Protein 6NPZ (pdb70)

Foldseek 3Di:
DDDDDPVQKWFFFFLAADPFFTWTWIAGNVPRDIWIKTKGWPVRCVVVVLVLLLLQQLVVLQPDDAPQEKHFFDWDADQTITMTTIHDALQAFLVLVCVVVLAAALVLLLLQLLLLLLVLCCCCPVFVKQQQAQDRNQWGHHQQGHTYGDRRSPIDGDAHQPRWDFEDYDLLLFALVNLVRDTDHSLSVLSSSLQRSLCRHQSDGQADDPDSVVSNVCLNDPDGDGDPPDDPLSVVSSNQSSDRPLCSHQLSHSVRSVSSCPRCSNPPPDSVCSRVVVDRNPDRDPAPDSLRNVSRDDVTRVDDDTGHDDDDPPSDGDD/DPVADDPVQWWFFFWLAADPFFTWTFIAGNPPRDTWIKTKGFLLSCLVVVLPLLLLQQLVVLVVDDFPQAWHFFDWHADLTITMTTIHDAQQAFVVLVCVVPLAAALVQLLLQLLLLLLRLCCCCVPFVKQQQAQDRNQWGAHQQGHTYGDRRSPMDGDHHQFRWDAADYDLLLAALVNLVRPIGHSLSVLSSSLQRSLCRHVSDGQFDDPDSVRSNCCLNPPDGDDDPVDDPQSVVSSNQSSDNPLCSHQLSHRCRSVSVCPRPSNPPPDSVCSRVVVDRNPDRRPADDSLRSPSGDPVRRVDDDIPVSRDDPPPSDGD/DDDDDDDDD/DDDDDDDDD

Secondary structure (DSSP, 8-state):
-----GGGEEEEEEEEE-SSEEEEEEEETTT--EEEEEEEEHHHHHHTT-HHHHHHHHHHHHT---TTBPPEEEEEE-SSEEEEEE---TTEEHHHHHHHHS---HHHHHHHHHHHHHHHHHHHHHH--B----SGGGEEE-TTS-EEE---TT-B-S--SS--B--BS-GGG--HHHHHTS-B-TTHHHHHHHHHHHHHHHSS-SS--SSHHHHHHHHHHPPP---TTS-HHHHHHHHHHT-SSGGGSTT-STTTHHHHHTSGGGTT--HHHHHTT-S--S-----SSTT--TTS-HHHHT----------TT--B--/------GGGEEEEEEEEE-SSEEEEEEEETTT--EEEEEEEEHHHHHHTT-HHHHHHHHHHHHT---TTBPPEEEEEE-SSEEEEEE---TT-BHHHHHHHHS---HHHHHHHHHHHHHHHHHHHHHH--B-----GGGEEE-TTS-EEE---TT-B-S--TT--B--BS-GGG--HHHHHTS-B-TTHHHHHHHHHHHHHHHSS-SS--SSHHHHHHHHHHSPP---TTS-HHHHHHHHHHT-SSGGGSTT-STTTHHHHHTSGGGTT--HHHHHTT-SPPS-----SSSS--TTS-HHHHTS------S---TT--B-/-PPP---B-/-------B-

Organism: Homo sapiens (NCBI:txid9606)

Sequence (657 aa):
KHRVTMNEFEYLKLLGKGTFGKVILVKEKATGRYYAMKILKKEVIVAKDEVAHTLTENRVLQNSRHPFLTALKYSFQTHDRLCFVMEYANGGELFFHLSRERVFSEDRARRFYGAEIVSALDYLHSEKNVVYRDLKLENLMLDKDGHIKITDFGLCKEGIKDGATMKFCGTPEYLAPEVLEDNNDYGRAVDWWGLGVVMYEMMCGRLPFYNQDHEKLFELILMEEIRFPRTLGPEAKSLLSGLLKKDPKQRLGGGSEDAKEIMQHRFFAGIVWQHVYEKKLSPPFKPQVTSETDTRYFDEEFTAQMITIRRPHFPQFYSAGPKHRVTMNEFEYLKLLGKGTFGKVILVKEKATGRYYAMKILKKEVIVAKDEVAHTLTENRVLQNSRHPFLTALKYSFQTHDRLCFVMEYANGGELFFHLSRERVFSEDRARFYGAEIVSALDYLHSEKNVVYRDLKLENLMLDKDGHIKITDFGLCKEGIKDGATMKKFCGTPEYLAPEVLEDNDYGRAVDWWGLGVVMYEMMCGRLPFYNQDHEKLFELILMMEEIRFPRTLGPEAKSLLSGLLKKDPKQRLGGGSEDAKEIMQHRRFFAGIVWQHVYEKKLSPPFKPQVTSETDTRYFDEEFTAQMITIERRPHFPQFYSAGRPRTTFAEGRPRTTFAE

Radius of gyration: 29.58 Å; Cα contacts (8 Å, |Δi|>4): 1269; chains: 4; bounding box: 84×43×55 Å

InterPro domains:
  IPR000719 Protein kinase domain [PF00069] (150-408)
  IPR000719 Protein kinase domain [PS50011] (150-408)
  IPR000719 Protein kinase domain [SM00220] (150-408)
  IPR000961 AGC-kinase, C-terminal [PS51285] (409-480)
  IPR000961 AGC-kinase, C-terminal [SM00133] (409-476)
  IPR001849 Pleckstrin homology domain [PF00169] (7-106)
  IPR001849 Pleckstrin homology domain [PS50003] (5-108)
  IPR001849 Pleckstrin homology domain [SM00233] (6-110)
  IPR008271 Serine/threonine-protein kinase, active site [PS00108] (270-282)
  IPR011009 Protein kinase-like domain superfamily [SSF56112] (145-459)
  IPR011993 PH-like domain superfamily [G3DSA:2.30.29.30] (1-123)
  IPR017441 Protein kinase, ATP binding site [PS00107] (156-189)
  IPR017892 Protein kinase, C-terminal [PF00433] (429-474)
  IPR034676 Protein kinase B alpha, catalytic domain [cd05594] (124-479)
  IPR039026 Protein Kinase B, pleckstrin homology domain [cd01241] (4-111)

B-factor: mean 42.44, std 20.73, range [16.2, 168.16]

CATH classification: 3.30.200.20 (+1 more: 1.10.510.10)

Nearest PDB structures (foldseek):
  3e87-assembly2_B  TM=9.771E-01  e=6.151E-51  Homo sapiens
  3e88-assembly2_B  TM=9.747E-01  e=4.925E-51  Homo sapiens
  3d0e-assembly1_A  TM=9.733E-01  e=9.077E-51  Homo sapiens
  2x39-assembly1_A  TM=9.840E-01  e=2.280E-49  Homo sapiens
  3e8d-assembly1_A  TM=9.821E-01  e=3.759E-49  Homo sapiens

Structure (mmCIF, N/CA/C/O backbone):
data_6NPZ
#
_entry.id   6NPZ
#
_cell.length_a   86.321
_cell.length_b   56.088
_cell.length_c   92.019
_cell.angle_alpha   90.000
_cell.angle_beta   104.560
_cell.angle_gamma   90.000
#
_symmetry.space_group_name_H-M   'P 1 21 1'
#
loop_
_entity.id
_entity.type
_entity.pdbx_description
1 polymer 'RAC-alpha serine/threonine-protein kinase'
2 polymer bisubstrate
3 non-polymer 'MANGANESE (II) ION'
4 non-polymer 'TRIETHYLENE GLYCOL'
5 non-polymer GLYCEROL
6 non-polymer 'VANADATE ION'
7 water water
#
loop_
_atom_site.group_PDB
_atom_site.id
_atom_site.type_symbol
_atom_site.label_atom_id
_atom_site.label_alt_id
_atom_site.label_comp_id
_atom_site.label_asym_id
_atom_site.label_entity_id
_atom_site.label_seq_id
_atom_site.pdbx_PDB_ins_code
_atom_site.Cartn_x
_atom_site.Cartn_y
_atom_site.Cartn_z
_atom_site.occupancy
_atom_site.B_iso_or_equiv
_atom_site.auth_seq_id
_atom_site.auth_comp_id
_atom_site.auth_asym_id
_atom_site.auth_atom_id
_atom_site.pdbx_PDB_model_num
ATOM 1 N N . LYS A 1 20 ? -13.783 10.355 0.424 1.00 103.68 142 LYS A N 1
ATOM 2 C CA . LYS A 1 20 ? -15.016 10.735 -0.284 1.00 117.51 142 LYS A CA 1
ATOM 3 C C . LYS A 1 20 ? -15.610 9.500 -0.984 1.00 128.87 142 LYS A C 1
ATOM 4 O O . LYS A 1 20 ? -15.250 9.256 -2.161 1.00 141.17 142 LYS A O 1
ATOM 10 N N . HIS A 1 21 ? -16.475 8.745 -0.292 1.00 122.27 143 HIS A N 1
ATOM 11 C CA . HIS A 1 21 ? -17.331 7.684 -0.899 1.00 117.33 143 HIS A CA 1
ATOM 12 C C . HIS A 1 21 ? -18.799 7.945 -0.563 1.00 97.42 143 HIS A C 1
ATOM 13 O O . HIS A 1 21 ? -19.261 7.492 0.500 1.00 89.95 143 HIS A O 1
ATOM 20 N N . ARG A 1 22 ? -19.480 8.648 -1.465 1.00 93.28 144 ARG A N 1
ATOM 21 C CA . ARG A 1 22 ? -20.945 8.853 -1.446 1.00 90.37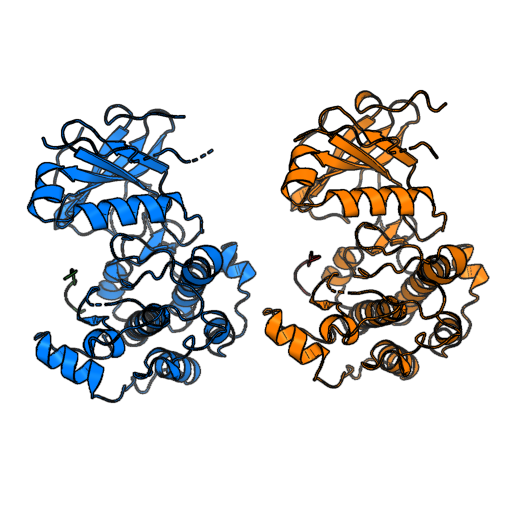 144 ARG A CA 1
ATOM 22 C C . ARG A 1 22 ? -21.638 7.515 -1.731 1.00 88.59 144 ARG A C 1
ATOM 23 O O . ARG A 1 22 ? -21.185 6.796 -2.664 1.00 93.03 144 ARG A O 1
ATOM 31 N N . VAL A 1 23 ? -22.679 7.196 -0.947 1.00 81.04 145 VAL A N 1
ATOM 32 C CA . VAL A 1 23 ? -23.473 5.934 -1.072 1.00 65.78 145 VAL A CA 1
ATOM 33 C C . VAL A 1 23 ? -24.973 6.238 -1.099 1.00 54.77 145 VAL A C 1
ATOM 34 O O . VAL A 1 23 ? -25.401 7.302 -0.684 1.00 54.96 145 VAL A O 1
ATOM 38 N N . THR A 1 24 ? -25.731 5.266 -1.580 1.00 48.46 146 THR A N 1
ATOM 39 C CA . THR A 1 24 ? -27.170 5.363 -1.852 1.00 54.72 146 THR A CA 1
ATOM 40 C C . THR A 1 24 ? -27.823 4.101 -1.314 1.00 47.56 146 THR A C 1
ATOM 41 O O . THR A 1 24 ? -27.095 3.183 -1.009 1.00 51.52 146 THR A O 1
ATOM 45 N N . MET A 1 25 ? -29.147 4.059 -1.300 1.00 48.97 147 MET A N 1
ATOM 46 C CA . MET A 1 25 ? -29.912 2.850 -0.917 1.00 57.55 147 MET A CA 1
ATOM 47 C C . MET A 1 25 ? -29.719 1.709 -1.927 1.00 58.84 147 MET A C 1
ATOM 48 O O . MET A 1 25 ? -29.707 0.541 -1.501 1.00 52.76 147 MET A O 1
ATOM 53 N N . ASN A 1 26 ? -29.399 2.049 -3.176 1.00 63.71 148 ASN A N 1
ATOM 54 C CA . ASN A 1 26 ? -29.131 1.094 -4.281 1.00 69.82 148 ASN A CA 1
ATOM 55 C C . ASN A 1 26 ? -27.880 0.256 -4.019 1.00 62.61 148 ASN A C 1
ATOM 56 O O . ASN A 1 26 ? -27.820 -0.822 -4.589 1.00 53.36 148 ASN A O 1
ATOM 61 N N . GLU A 1 27 ? -26.914 0.731 -3.236 1.00 49.92 149 GLU A N 1
ATOM 62 C CA . GLU A 1 27 ? -25.651 -0.034 -2.997 1.00 47.72 149 GLU A CA 1
ATOM 63 C C . GLU A 1 27 ? -25.847 -1.162 -1.972 1.00 48.71 149 GLU A C 1
ATOM 64 O O . GLU A 1 27 ? -24.826 -1.804 -1.602 1.00 50.08 149 GLU A O 1
ATOM 70 N N . PHE A 1 28 ? -27.090 -1.457 -1.567 1.00 40.38 150 PHE A N 1
ATOM 71 C CA . PHE A 1 28 ? -27.372 -2.481 -0.516 1.00 46.66 150 PHE A CA 1
ATOM 72 C C . PHE A 1 28 ? -28.525 -3.380 -0.968 1.00 40.90 150 PHE A C 1
ATOM 73 O O . PHE A 1 28 ? -29.487 -2.829 -1.597 1.00 44.72 150 PHE A O 1
ATOM 81 N N . GLU A 1 29 ? -28.446 -4.680 -0.635 1.00 37.73 151 GLU A N 1
ATOM 82 C CA . GLU A 1 29 ? -29.642 -5.552 -0.609 1.00 43.73 151 GLU A CA 1
ATOM 83 C C . GLU A 1 29 ? -30.218 -5.522 0.809 1.00 41.26 151 GLU A C 1
ATOM 84 O O . GLU A 1 29 ? -29.432 -5.514 1.754 1.00 44.83 151 GLU A O 1
ATOM 90 N N . TYR A 1 30 ? -31.528 -5.642 0.943 1.00 45.16 152 TYR A N 1
ATOM 91 C CA . TYR A 1 30 ? -32.278 -5.539 2.221 1.00 50.63 152 TYR A CA 1
ATOM 92 C C . TYR A 1 30 ? -32.818 -6.908 2.598 1.00 51.83 152 TYR A C 1
ATOM 93 O O . TYR A 1 30 ? -33.800 -7.298 1.972 1.00 56.98 152 TYR A O 1
ATOM 102 N N . LEU A 1 31 ? -32.162 -7.592 3.546 1.00 45.86 153 LEU A N 1
ATOM 103 C CA . LEU A 1 31 ? -32.343 -9.045 3.798 1.00 48.20 153 LEU A CA 1
ATOM 104 C C . LEU A 1 31 ? -33.376 -9.321 4.890 1.00 48.60 153 LEU A C 1
ATOM 105 O O . LEU A 1 31 ? -34.171 -10.223 4.687 1.00 52.67 153 LEU A O 1
ATOM 110 N N . LYS A 1 32 ? -33.386 -8.604 6.008 1.00 48.29 154 LYS A N 1
ATOM 111 C CA . LYS A 1 32 ? -34.256 -9.004 7.150 1.00 47.97 154 LYS A CA 1
ATOM 112 C C . LYS A 1 32 ? -34.442 -7.859 8.124 1.00 45.42 154 LYS A C 1
ATOM 113 O O . LYS A 1 32 ? -33.447 -7.160 8.422 1.00 45.60 154 LYS A O 1
ATOM 119 N N . LEU A 1 33 ? -35.652 -7.723 8.640 1.00 40.11 155 LEU A N 1
ATOM 120 C CA . LEU A 1 33 ? -35.950 -6.746 9.704 1.00 50.21 155 LEU A CA 1
ATOM 121 C C . LEU A 1 33 ? -35.358 -7.301 11.005 1.00 48.00 155 LEU A C 1
ATOM 122 O O . LEU A 1 33 ? -35.802 -8.379 11.405 1.00 42.88 155 LEU A O 1
ATOM 127 N N . LEU A 1 34 ? -34.374 -6.612 11.597 1.00 37.81 156 LEU A N 1
ATOM 128 C CA . LEU A 1 34 ? -33.748 -6.988 12.896 1.00 36.75 156 LEU A CA 1
ATOM 129 C C . LEU A 1 34 ? -34.601 -6.440 14.038 1.00 37.44 156 LEU A C 1
ATOM 130 O O . LEU A 1 34 ? -34.718 -7.106 15.075 1.00 41.64 156 LEU A O 1
ATOM 135 N N . GLY A 1 35 ? -35.237 -5.294 13.844 1.00 36.48 157 GLY A N 1
ATOM 136 C CA . GLY A 1 35 ? -36.030 -4.695 14.920 1.00 39.07 157 GLY A CA 1
ATOM 137 C C . GLY A 1 35 ? -36.658 -3.384 14.510 1.00 46.79 157 GLY A C 1
ATOM 138 O O . GLY A 1 35 ? -36.040 -2.626 13.726 1.00 44.65 157 GLY A O 1
ATOM 139 N N . LYS A 1 36 ? -37.865 -3.136 15.009 1.00 47.51 158 LYS A N 1
ATOM 140 C CA . LYS A 1 36 ? -38.622 -1.878 14.810 1.00 61.00 158 LYS A CA 1
ATOM 141 C C . LYS A 1 36 ? -38.312 -0.972 16.001 1.00 52.49 158 LYS A C 1
ATOM 142 O O . LYS A 1 36 ? -38.575 -1.385 17.172 1.00 49.80 158 LYS A O 1
ATOM 148 N N . GLY A 1 37 ? -37.654 0.150 15.721 1.00 46.98 159 GLY A N 1
ATOM 149 C CA . GLY A 1 37 ? -37.338 1.150 16.752 1.00 51.08 159 GLY A CA 1
ATOM 150 C C . GLY A 1 37 ? -38.520 2.071 16.989 1.00 49.37 159 GLY A C 1
ATOM 151 O O . GLY A 1 37 ? -39.609 1.832 16.400 1.00 51.75 159 GLY A O 1
ATOM 152 N N . THR A 1 38 ? -38.352 3.102 17.803 1.00 47.70 160 THR A N 1
ATOM 153 C CA . THR A 1 38 ? -39.468 4.042 18.081 1.00 53.10 160 THR A CA 1
ATOM 154 C C . THR A 1 38 ? -39.683 4.930 16.852 1.00 51.39 160 THR A C 1
ATOM 155 O O . THR A 1 38 ? -40.828 5.131 16.521 1.00 47.32 160 THR A O 1
ATOM 159 N N . PHE A 1 39 ? -38.619 5.337 16.153 1.00 51.40 161 PHE A N 1
ATOM 160 C CA . PHE A 1 39 ? -38.646 6.419 15.130 1.00 49.88 161 PHE A CA 1
ATOM 161 C C . PHE A 1 39 ? -38.198 5.915 13.759 1.00 53.37 161 PHE A C 1
ATOM 162 O O . PHE A 1 39 ? -38.033 6.717 12.800 1.00 55.16 161 PHE A O 1
ATOM 170 N N . GLY A 1 40 ? -38.078 4.602 13.643 1.00 50.82 162 GLY A N 1
ATOM 171 C CA . GLY A 1 40 ? -37.620 3.952 12.417 1.00 42.89 162 GLY A CA 1
ATOM 172 C C . GLY A 1 40 ? -37.391 2.490 12.689 1.00 43.78 162 GLY A C 1
ATOM 173 O O . GLY A 1 40 ? -37.883 1.994 13.710 1.00 46.18 162 GLY A O 1
ATOM 174 N N . LYS A 1 41 ? -36.618 1.857 11.836 1.00 38.27 163 LYS A N 1
ATOM 175 C CA . LYS A 1 41 ? -36.391 0.399 11.856 1.00 45.41 163 LYS A CA 1
ATOM 176 C C . LYS A 1 41 ? -34.922 0.092 11.552 1.00 43.54 163 LYS A C 1
ATOM 177 O O . LYS A 1 41 ? -34.140 1.002 11.134 1.00 41.91 163 LYS A O 1
ATOM 183 N N . VAL A 1 42 ? -34.538 -1.128 11.868 1.00 38.31 164 VAL A N 1
ATOM 184 C CA . VAL A 1 42 ? -33.147 -1.622 11.702 1.00 35.06 164 VAL A CA 1
ATOM 185 C C . VAL A 1 42 ? -33.221 -2.878 10.857 1.00 37.43 164 VAL A C 1
ATOM 186 O O . VAL A 1 42 ? -33.973 -3.762 11.182 1.00 39.68 164 VAL A O 1
ATOM 190 N N . ILE A 1 43 ? -32.466 -2.887 9.778 1.00 37.67 165 ILE A N 1
ATOM 191 C CA . ILE A 1 43 ? -32.568 -3.932 8.736 1.00 41.73 165 ILE A CA 1
ATOM 192 C C . ILE A 1 43 ? -31.194 -4.545 8.504 1.00 38.60 165 ILE A C 1
ATOM 193 O O . ILE A 1 43 ? -30.208 -3.805 8.389 1.00 43.59 165 ILE A O 1
ATOM 198 N N . LEU A 1 44 ? -31.156 -5.874 8.477 1.00 37.57 166 LEU A N 1
ATOM 199 C CA . LEU A 1 44 ? -29.934 -6.581 8.105 1.00 37.29 166 LEU A CA 1
ATOM 200 C C . LEU A 1 44 ? -29.782 -6.337 6.604 1.00 44.48 166 LEU A C 1
ATOM 201 O O . LEU A 1 44 ? -30.743 -6.639 5.853 1.00 47.84 166 LEU A O 1
ATOM 206 N N . VAL A 1 45 ? -28.676 -5.711 6.208 1.00 40.47 167 VAL A N 1
ATOM 207 C CA . VAL A 1 45 ? -28.394 -5.414 4.776 1.00 38.37 167 VAL A CA 1
ATOM 208 C C . VAL A 1 45 ? -27.053 -6.011 4.359 1.00 42.23 167 VAL A C 1
ATOM 209 O O . VAL A 1 45 ? -26.208 -6.331 5.239 1.00 37.54 167 VAL A O 1
ATOM 213 N N . LYS A 1 46 ? -26.883 -6.172 3.042 1.00 46.18 168 LYS A N 1
ATOM 214 C CA . LYS A 1 46 ? -25.626 -6.653 2.439 1.00 41.60 168 LYS A CA 1
ATOM 215 C C . LYS A 1 46 ? -25.155 -5.579 1.474 1.00 39.12 168 LYS A C 1
ATOM 216 O O . LYS A 1 46 ? -25.995 -5.137 0.677 1.00 46.84 168 LYS A O 1
ATOM 222 N N . GLU A 1 47 ? -23.916 -5.107 1.616 1.00 36.57 169 GLU A N 1
ATOM 223 C CA . GLU A 1 47 ? -23.306 -4.139 0.670 1.00 42.29 169 GLU A CA 1
ATOM 224 C C . GLU A 1 47 ? -22.918 -4.914 -0.608 1.00 40.77 169 GLU A C 1
ATOM 225 O O . GLU A 1 47 ? -22.026 -5.771 -0.514 1.00 43.49 169 GLU A O 1
ATOM 231 N N . LYS A 1 48 ? -23.578 -4.618 -1.724 1.00 47.30 170 LYS A N 1
ATOM 232 C CA . LYS A 1 48 ? -23.368 -5.257 -3.071 1.00 46.90 170 LYS A CA 1
ATOM 233 C C . LYS A 1 48 ? -21.903 -5.234 -3.472 1.00 42.35 170 LYS A C 1
ATOM 234 O O . LYS A 1 48 ? -21.345 -6.289 -3.818 1.00 49.94 170 LYS A O 1
ATOM 240 N N . ALA A 1 49 ? -21.247 -4.098 -3.314 1.00 42.64 171 ALA A N 1
ATOM 241 C CA . ALA A 1 49 ? -19.886 -3.950 -3.835 1.00 42.64 171 ALA A CA 1
ATOM 242 C C . ALA A 1 49 ? -18.935 -4.866 -3.068 1.00 45.70 171 ALA A C 1
ATOM 243 O O . ALA A 1 49 ? -17.957 -5.256 -3.692 1.00 38.83 171 ALA A O 1
ATOM 245 N N . THR A 1 50 ? -19.182 -5.205 -1.789 1.00 41.10 172 THR A N 1
ATOM 246 C CA . THR A 1 50 ? -18.134 -5.830 -0.926 1.00 40.92 172 THR A CA 1
ATOM 247 C C . THR A 1 50 ? -18.554 -7.184 -0.362 1.00 39.72 172 THR A C 1
ATOM 248 O O . THR A 1 50 ? -17.663 -7.905 0.149 1.00 42.59 172 THR A O 1
ATOM 252 N N . GLY A 1 51 ? -19.828 -7.526 -0.450 1.00 36.46 173 GLY A N 1
ATOM 253 C CA . GLY A 1 51 ? -20.360 -8.744 0.182 1.00 44.32 173 GLY A CA 1
ATOM 254 C C . GLY A 1 51 ? -20.603 -8.598 1.690 1.00 41.61 173 GLY A C 1
ATOM 255 O O . GLY A 1 51 ? -21.080 -9.574 2.280 1.00 51.91 173 GLY A O 1
ATOM 256 N N . ARG A 1 52 ? -20.183 -7.495 2.315 1.00 40.98 174 ARG A N 1
ATOM 257 C CA . ARG A 1 52 ? -20.183 -7.359 3.801 1.00 47.58 174 ARG A CA 1
ATOM 258 C C . ARG A 1 52 ? -21.598 -7.032 4.310 1.00 40.41 174 ARG A C 1
ATOM 259 O O . ARG A 1 52 ? -22.374 -6.307 3.635 1.00 35.11 174 ARG A O 1
ATOM 267 N N . TYR A 1 53 ? -21.936 -7.550 5.489 1.00 38.10 175 TYR A N 1
ATOM 268 C CA . TYR A 1 53 ? -23.263 -7.307 6.084 1.00 36.22 175 TYR A CA 1
ATOM 269 C C . TYR A 1 53 ? -23.167 -6.195 7.093 1.00 35.56 175 TYR A C 1
ATOM 270 O O . TYR A 1 53 ? -22.133 -6.016 7.720 1.00 37.08 175 TYR A O 1
ATOM 279 N N . TYR A 1 54 ? -24.266 -5.512 7.245 1.00 34.08 176 TYR A N 1
ATOM 280 C CA . TYR A 1 54 ? -24.381 -4.421 8.194 1.00 32.68 176 TYR A CA 1
ATOM 281 C C . TYR A 1 54 ? -25.782 -4.421 8.739 1.00 36.31 176 TYR A C 1
ATOM 282 O O . TYR A 1 54 ? -26.640 -5.030 8.164 1.00 40.61 176 TYR A O 1
ATOM 291 N N . ALA A 1 55 ? -25.977 -3.643 9.793 1.00 35.24 177 ALA A N 1
ATOM 292 C CA . ALA A 1 55 ? -27.313 -3.277 10.289 1.00 33.49 177 ALA A CA 1
ATOM 293 C C . ALA A 1 55 ? -27.560 -1.848 9.831 1.00 30.86 177 ALA A C 1
ATOM 294 O O . ALA A 1 55 ? -26.774 -0.957 10.214 1.00 32.83 177 ALA A O 1
ATOM 296 N N . MET A 1 56 ? -28.597 -1.618 9.044 1.00 36.52 178 MET A N 1
ATOM 297 C CA . MET A 1 56 ? -28.921 -0.252 8.602 1.00 35.21 178 MET A CA 1
ATOM 298 C C . MET A 1 56 ? -30.087 0.252 9.427 1.00 33.02 178 MET A C 1
ATOM 299 O O . MET A 1 56 ? -31.198 -0.331 9.376 1.00 32.19 178 MET A O 1
ATOM 304 N N . LYS A 1 57 ? -29.874 1.394 10.060 1.00 32.29 179 LYS A N 1
ATOM 305 C CA . LYS A 1 57 ? -30.956 2.095 10.790 1.00 36.02 179 LYS A CA 1
ATOM 306 C C . LYS A 1 57 ? -31.482 3.147 9.827 1.00 38.80 179 LYS A C 1
ATOM 307 O O . LYS A 1 57 ? -30.686 3.984 9.381 1.00 41.18 179 LYS A O 1
ATOM 313 N N . ILE A 1 58 ? -32.778 3.062 9.530 1.00 35.81 180 ILE A N 1
ATOM 314 C CA . ILE A 1 58 ? -33.506 3.933 8.575 1.00 41.70 180 ILE A CA 1
ATOM 315 C C . ILE A 1 58 ? -34.600 4.722 9.304 1.00 38.04 180 ILE A C 1
ATOM 316 O O . ILE A 1 58 ? -35.563 4.104 9.865 1.00 42.46 180 ILE A O 1
ATOM 321 N N . LEU A 1 59 ? -34.477 6.039 9.299 1.00 35.02 181 LEU A N 1
ATOM 322 C CA . LEU A 1 59 ? -35.456 6.945 9.941 1.00 36.10 181 LEU A CA 1
ATOM 323 C C . LEU A 1 59 ? -36.085 7.807 8.869 1.00 43.72 181 LEU A C 1
ATOM 324 O O . LEU A 1 59 ? -35.315 8.319 8.036 1.00 42.60 181 LEU A O 1
ATOM 329 N N . LYS A 1 60 ? -37.402 7.979 8.933 1.00 45.32 182 LYS A N 1
ATOM 330 C CA . LYS A 1 60 ? -38.137 8.941 8.091 1.00 43.76 182 LYS A CA 1
ATOM 331 C C . LYS A 1 60 ? -37.907 10.342 8.657 1.00 42.60 182 LYS A C 1
ATOM 332 O O . LYS A 1 60 ? -38.163 10.570 9.818 1.00 38.67 182 LYS A O 1
ATOM 338 N N . LYS A 1 61 ? -37.399 11.257 7.844 1.00 43.81 183 LYS A N 1
ATOM 339 C CA . LYS A 1 61 ? -37.198 12.664 8.251 1.00 46.23 183 LYS A CA 1
ATOM 340 C C . LYS A 1 61 ? -38.474 13.279 8.852 1.00 51.42 183 LYS A C 1
ATOM 341 O O . LYS A 1 61 ? -38.362 14.013 9.847 1.00 48.51 183 LYS A O 1
ATOM 347 N N . GLU A 1 62 ? -39.636 13.012 8.256 1.00 56.20 184 GLU A N 1
ATOM 348 C CA . GLU A 1 62 ? -40.953 13.559 8.688 1.00 66.17 184 GLU A CA 1
ATOM 349 C C . GLU A 1 62 ? -41.083 13.256 10.183 1.00 53.91 184 GLU A C 1
ATOM 350 O O . GLU A 1 62 ? -41.425 14.179 10.979 1.00 53.73 184 GLU A O 1
ATOM 356 N N . VAL A 1 63 ? -40.789 12.003 10.548 1.00 56.96 185 VAL A N 1
ATOM 357 C CA . VAL A 1 63 ? -40.943 11.448 11.938 1.00 48.95 185 VAL A CA 1
ATOM 358 C C . VAL A 1 63 ? -39.958 12.139 12.880 1.00 42.07 185 VAL A C 1
ATOM 359 O O . VAL A 1 63 ? -40.386 12.736 13.888 1.00 40.42 185 VAL A O 1
ATOM 363 N N . ILE A 1 64 ? -38.677 12.096 12.560 1.00 42.34 186 ILE A N 1
ATOM 364 C CA . ILE A 1 64 ? -37.621 12.758 13.371 1.00 42.15 186 ILE A CA 1
ATOM 365 C C . ILE A 1 64 ? -38.053 14.190 13.717 1.00 44.22 186 ILE A C 1
ATOM 366 O O . ILE A 1 64 ? -37.854 14.648 14.901 1.00 40.17 186 ILE A O 1
ATOM 371 N N . VAL A 1 65 ? -38.516 14.944 12.716 1.00 48.06 187 VAL A N 1
ATOM 372 C CA . VAL A 1 65 ? -38.802 16.399 12.905 1.00 48.99 187 VAL A CA 1
ATOM 373 C C . VAL A 1 65 ? -40.047 16.519 13.784 1.00 45.58 187 VAL A C 1
ATOM 374 O O . VAL A 1 65 ? -40.032 17.310 14.732 1.00 48.15 187 VAL A O 1
ATOM 378 N N . ALA A 1 66 ? -41.087 15.746 13.484 1.00 49.93 188 ALA A N 1
ATOM 379 C CA . ALA A 1 66 ? -42.393 15.811 14.198 1.00 53.80 188 ALA A CA 1
ATOM 380 C C . ALA A 1 66 ? -42.242 15.399 15.685 1.00 59.98 188 ALA A C 1
ATOM 381 O O . ALA A 1 66 ? -42.828 16.068 16.547 1.00 60.42 188 ALA A O 1
ATOM 383 N N . LYS A 1 67 ? -41.464 14.358 15.989 1.00 57.30 189 LYS A N 1
ATOM 384 C CA . LYS A 1 67 ? -41.186 13.878 17.376 1.00 55.21 189 LYS A CA 1
ATOM 385 C C . LYS A 1 67 ? -40.016 14.638 18.009 1.00 54.69 189 LYS A C 1
ATOM 386 O O . LYS A 1 67 ? -39.684 14.314 19.149 1.00 50.47 189 LYS A O 1
ATOM 392 N N . ASP A 1 68 ? -39.428 15.637 17.336 1.00 57.47 190 ASP A N 1
ATOM 393 C CA . ASP A 1 68 ? -38.319 16.453 17.919 1.00 58.59 190 ASP A CA 1
ATOM 394 C C . ASP A 1 68 ? -37.132 15.535 18.244 1.00 57.91 190 ASP A C 1
ATOM 395 O O . ASP A 1 68 ? -36.548 15.646 19.305 1.00 47.57 190 ASP A O 1
ATOM 400 N N . GLU A 1 69 ? -36.752 14.669 17.326 1.00 53.46 191 GLU A N 1
ATOM 401 C CA . GLU A 1 69 ? -35.649 13.729 17.591 1.00 48.00 191 GLU A CA 1
ATOM 402 C C . GLU A 1 69 ? -34.381 14.174 16.883 1.00 47.10 191 GLU A C 1
ATOM 403 O O . GLU A 1 69 ? -33.414 13.386 16.840 1.00 45.96 191 GLU A O 1
ATOM 409 N N . VAL A 1 70 ? -34.410 15.359 16.289 1.00 42.54 192 VAL A N 1
ATOM 410 C CA . VAL A 1 70 ? -33.340 15.803 15.362 1.00 42.96 192 VAL A CA 1
ATOM 411 C C . VAL A 1 70 ? -32.039 15.897 16.143 1.00 41.19 192 VAL A C 1
ATOM 412 O O . VAL A 1 70 ? -31.040 15.449 15.637 1.00 35.24 192 VAL A O 1
ATOM 416 N N . ALA A 1 71 ? -32.074 16.507 17.327 1.00 39.95 193 ALA A N 1
ATOM 417 C CA . ALA A 1 71 ? -30.860 16.773 18.114 1.00 43.01 193 ALA A CA 1
ATOM 418 C C . ALA A 1 71 ? -30.257 15.421 18.497 1.00 40.88 193 ALA A C 1
ATOM 419 O O . ALA A 1 71 ? -29.016 15.304 18.436 1.00 37.68 193 ALA A O 1
ATOM 421 N N . HIS A 1 72 ? -31.103 14.438 18.834 1.00 33.46 194 HIS A N 1
ATOM 422 C CA . HIS A 1 72 ? -30.585 13.131 19.336 1.00 39.87 194 HIS A CA 1
ATOM 423 C C . HIS A 1 72 ? -29.976 12.351 18.169 1.00 35.28 194 HIS A C 1
ATOM 424 O O . HIS A 1 72 ? -28.930 11.692 18.372 1.00 36.01 194 HIS A O 1
ATOM 431 N N . THR A 1 73 ? -30.616 12.431 17.013 1.00 37.71 195 THR A N 1
ATOM 432 C CA . THR A 1 73 ? -30.160 11.862 15.713 1.00 35.58 195 THR A CA 1
ATOM 433 C C . THR A 1 73 ? -28.793 12.458 15.358 1.00 40.27 195 THR A C 1
ATOM 434 O O . THR A 1 73 ? -27.883 11.665 15.085 1.00 36.35 195 THR A O 1
ATOM 438 N N . LEU A 1 74 ? -28.617 13.776 15.470 1.00 35.31 196 LEU A N 1
ATOM 439 C CA . LEU A 1 74 ? -27.342 14.405 15.072 1.00 39.16 196 LEU A CA 1
ATOM 440 C C . LEU A 1 74 ? -26.264 14.042 16.099 1.00 36.59 196 LEU A C 1
ATOM 441 O O . LEU A 1 74 ? -25.141 13.784 15.707 1.00 38.30 196 LEU A O 1
ATOM 446 N N . THR A 1 75 ? -26.579 14.000 17.391 1.00 38.11 197 THR A N 1
ATOM 447 C CA . THR A 1 75 ? -25.605 13.582 18.426 1.00 33.88 197 THR A CA 1
ATOM 448 C C . THR A 1 75 ? -25.086 12.168 18.117 1.00 34.47 197 THR A C 1
ATOM 449 O O . THR A 1 75 ? -23.876 11.892 18.256 1.00 31.90 197 THR A O 1
ATOM 453 N N . GLU A 1 76 ? -25.987 11.279 17.760 1.00 34.18 198 GLU A N 1
ATOM 454 C CA . GLU A 1 76 ? -25.657 9.867 17.511 1.00 39.90 198 GLU A CA 1
ATOM 455 C C . GLU A 1 76 ? -24.716 9.834 16.304 1.00 35.62 198 GLU A C 1
ATOM 456 O O . GLU A 1 76 ? -23.703 9.132 16.367 1.00 35.70 198 GLU A O 1
ATOM 462 N N . ASN A 1 77 ? -25.016 10.611 15.280 1.00 35.81 199 ASN A N 1
ATOM 463 C CA . ASN A 1 77 ? -24.168 10.693 14.052 1.00 35.63 199 ASN A CA 1
ATOM 464 C C . ASN A 1 77 ? -22.765 11.126 14.468 1.00 36.99 199 ASN A C 1
ATOM 465 O O . ASN A 1 77 ? -21.793 10.398 14.151 1.00 38.57 199 ASN A O 1
ATOM 470 N N . ARG A 1 78 ? -22.685 12.211 15.237 1.00 33.57 200 ARG A N 1
ATOM 471 C CA . ARG A 1 78 ? -21.406 12.816 15.659 1.00 35.24 200 ARG A CA 1
ATOM 472 C C . ARG A 1 78 ? -20.643 11.845 16.543 1.00 37.96 200 ARG A C 1
ATOM 473 O O . ARG A 1 78 ? -19.432 11.628 16.276 1.00 36.46 200 ARG A O 1
ATOM 481 N N . VAL A 1 79 ? -21.273 11.297 17.599 1.00 31.36 201 VAL A N 1
ATOM 482 C CA . VAL A 1 79 ? -20.491 10.383 18.488 1.00 27.57 201 VAL A CA 1
ATOM 483 C C . VAL A 1 79 ? -19.970 9.154 17.712 1.00 26.07 201 VAL A C 1
ATOM 484 O O . VAL A 1 79 ? -18.841 8.696 17.983 1.00 29.11 201 VAL A O 1
ATOM 488 N N . LEU A 1 80 ? -20.773 8.582 16.831 1.00 27.20 202 LEU A N 1
ATOM 489 C CA . LEU A 1 80 ? -20.413 7.373 16.043 1.00 32.51 202 LEU A CA 1
ATOM 490 C C . LEU A 1 80 ? -19.236 7.731 15.100 1.00 29.98 202 LEU A C 1
ATOM 491 O O . LEU A 1 80 ? -18.300 6.918 15.002 1.00 33.77 202 LEU A O 1
ATOM 496 N N . GLN A 1 81 ? -19.243 8.931 14.508 1.00 32.39 203 GLN A N 1
ATOM 497 C CA . GLN A 1 81 ? -18.138 9.373 13.589 1.00 38.77 203 GLN A CA 1
ATOM 498 C C . GLN A 1 81 ? -16.840 9.573 14.372 1.00 39.79 203 GLN A C 1
ATOM 499 O O . GLN A 1 81 ? -15.767 9.154 13.903 1.00 39.49 203 GLN A O 1
ATOM 505 N N . ASN A 1 82 ? -16.956 10.170 15.543 1.00 35.17 204 ASN A N 1
ATOM 506 C CA . ASN A 1 82 ? -15.778 10.529 16.358 1.00 42.10 204 ASN A CA 1
ATOM 507 C C . ASN A 1 82 ? -15.391 9.365 17.279 1.00 38.63 204 ASN A C 1
ATOM 508 O O . ASN A 1 82 ? -14.692 9.620 18.227 1.00 56.12 204 ASN A O 1
ATOM 513 N N . SER A 1 83 ? -15.873 8.135 17.111 1.00 38.37 205 SER A N 1
ATOM 514 C CA . SER A 1 83 ? -15.446 7.049 18.039 1.00 32.70 205 SER A CA 1
ATOM 515 C C . SER A 1 83 ? -14.962 5.820 17.286 1.00 30.73 205 SER A C 1
ATOM 516 O O . SER A 1 83 ? -15.578 5.432 16.291 1.00 31.03 205 SER A O 1
ATOM 519 N N . ARG A 1 84 ? -13.919 5.203 17.822 1.00 33.64 206 ARG A N 1
ATOM 520 C CA . ARG A 1 84 ? -13.372 3.914 17.332 1.00 34.58 206 ARG A CA 1
ATOM 521 C C . ARG A 1 84 ? -12.935 3.079 18.547 1.00 32.21 206 ARG A C 1
ATOM 522 O O . ARG A 1 84 ? -12.014 3.490 19.220 1.00 34.00 206 ARG A O 1
ATOM 530 N N . HIS A 1 85 ? -13.553 1.931 18.784 1.00 26.82 207 HIS A N 1
ATOM 531 C CA . HIS A 1 85 ? -13.211 1.115 19.945 1.00 30.08 207 HIS A CA 1
ATOM 532 C C . HIS A 1 85 ? -13.789 -0.233 19.637 1.00 27.77 207 HIS A C 1
ATOM 533 O O . HIS A 1 85 ? -14.890 -0.323 19.015 1.00 28.09 207 HIS A O 1
ATOM 540 N N . PRO A 1 86 ? -13.087 -1.306 20.032 1.00 29.72 208 PRO A N 1
ATOM 541 C CA . PRO A 1 86 ? -13.616 -2.638 19.725 1.00 28.68 208 PRO A CA 1
ATOM 542 C C . PRO A 1 86 ? -14.966 -2.984 20.388 1.00 28.29 208 PRO A C 1
ATOM 543 O O . PRO A 1 86 ? -15.635 -3.875 19.885 1.00 28.78 208 PRO A O 1
ATOM 547 N N . PHE A 1 87 ? -15.384 -2.303 21.470 1.00 25.29 209 PHE A N 1
ATOM 548 C CA . PHE A 1 87 ? -16.689 -2.615 22.143 1.00 24.93 209 PHE A CA 1
ATOM 549 C C . PHE A 1 87 ? -17.719 -1.489 21.941 1.00 26.38 209 PHE A C 1
ATOM 550 O O . PHE A 1 87 ? -18.790 -1.550 22.570 1.00 26.16 209 PHE A O 1
ATOM 558 N N . LEU A 1 88 ? -17.459 -0.567 21.011 1.00 29.80 210 LEU A N 1
ATOM 559 C CA . LEU A 1 88 ? -18.474 0.400 20.474 1.00 27.86 210 LEU A CA 1
ATOM 560 C C . LEU A 1 88 ? -18.887 -0.021 19.070 1.00 26.77 210 LEU A C 1
ATOM 561 O O . LEU A 1 88 ? -17.999 -0.296 18.252 1.00 26.93 210 LEU A O 1
ATOM 566 N N . THR A 1 89 ? -20.184 -0.082 18.785 1.00 22.64 211 THR A N 1
ATOM 567 C CA . THR A 1 89 ? -20.645 -0.292 17.395 1.00 32.94 211 THR A CA 1
ATOM 568 C C . THR A 1 89 ? -20.054 0.755 16.420 1.00 30.27 211 THR A C 1
ATOM 569 O O . THR A 1 89 ? -20.224 1.971 16.639 1.00 31.94 211 THR A O 1
ATOM 573 N N . ALA A 1 90 ? -19.373 0.309 15.381 1.00 33.33 212 ALA A N 1
ATOM 574 C CA . ALA A 1 90 ? -18.744 1.166 14.330 1.00 33.83 212 ALA A CA 1
ATOM 575 C C . ALA A 1 90 ? -19.767 1.656 13.317 1.00 31.20 212 ALA A C 1
ATOM 576 O O . ALA A 1 90 ? -20.684 0.905 12.880 1.00 33.29 212 ALA A O 1
ATOM 578 N N . LEU A 1 91 ? -19.664 2.921 12.957 1.00 33.45 213 LEU A N 1
ATOM 579 C CA . LEU A 1 91 ? -20.462 3.451 11.813 1.00 34.37 213 LEU A CA 1
ATOM 580 C C . LEU A 1 91 ? -19.648 3.352 10.511 1.00 35.19 213 LEU A C 1
ATOM 581 O O . LEU A 1 91 ? -18.538 3.944 10.445 1.00 37.24 213 LEU A O 1
ATOM 586 N N . LYS A 1 92 ? -20.184 2.656 9.510 1.00 34.57 214 LYS A N 1
ATOM 587 C CA . LYS A 1 92 ? -19.461 2.491 8.221 1.00 35.05 214 LYS A CA 1
ATOM 588 C C . LYS A 1 92 ? -19.842 3.664 7.326 1.00 34.99 214 LYS A C 1
ATOM 589 O O . LYS A 1 92 ? -18.947 4.336 6.804 1.00 41.42 214 LYS A O 1
ATOM 595 N N . TYR A 1 93 ? -21.137 3.929 7.190 1.00 34.68 215 TYR A N 1
ATOM 596 C CA . TYR A 1 93 ? -21.654 5.087 6.443 1.00 35.32 215 TYR A CA 1
ATOM 597 C C . TYR A 1 93 ? -22.832 5.735 7.158 1.00 39.10 215 TYR A C 1
ATOM 598 O O . TYR A 1 93 ? -23.642 5.042 7.789 1.00 36.63 215 TYR A O 1
ATOM 607 N N . SER A 1 94 ? -22.982 7.034 6.957 1.00 35.63 216 SER A N 1
ATOM 608 C CA . SER A 1 94 ? -24.281 7.726 7.132 1.00 41.52 216 SER A CA 1
ATOM 609 C C . SER A 1 94 ? -24.538 8.517 5.858 1.00 37.25 216 SER A C 1
ATOM 610 O O . SER A 1 94 ? -23.577 9.086 5.278 1.00 37.21 216 SER A O 1
ATOM 613 N N . PHE A 1 95 ? -25.773 8.495 5.413 1.00 36.88 217 PHE A N 1
ATOM 614 C CA . PHE A 1 95 ? -26.216 9.278 4.225 1.00 42.79 217 PHE A CA 1
ATOM 615 C C . PHE A 1 95 ? -27.684 9.600 4.381 1.00 44.94 217 PHE A C 1
ATOM 616 O O . PHE A 1 95 ? -28.351 8.989 5.245 1.00 44.95 217 PHE A O 1
ATOM 624 N N . GLN A 1 96 ? -28.176 10.475 3.519 1.00 49.16 218 GLN A N 1
ATOM 625 C CA . GLN A 1 96 ? -29.598 10.872 3.541 1.00 46.82 218 GLN A CA 1
ATOM 626 C C . GLN A 1 96 ? -30.153 10.770 2.135 1.00 51.85 218 GLN A C 1
ATOM 627 O O . GLN A 1 96 ? -29.382 10.767 1.189 1.00 51.73 218 GLN A O 1
ATOM 633 N N . THR A 1 97 ? -31.463 10.622 2.065 1.00 49.98 219 THR A N 1
ATOM 634 C CA . THR A 1 97 ? -32.273 10.758 0.839 1.00 53.85 219 THR A CA 1
ATOM 635 C C . THR A 1 97 ? -33.188 11.979 1.020 1.00 60.35 219 THR A C 1
ATOM 636 O O . THR A 1 97 ? -33.080 12.692 2.037 1.00 56.31 219 THR A O 1
ATOM 640 N N . HIS A 1 98 ? -34.055 12.253 0.057 1.00 70.93 220 HIS A N 1
ATOM 641 C CA . HIS A 1 98 ? -35.060 13.342 0.192 1.00 81.57 220 HIS A CA 1
ATOM 642 C C . HIS A 1 98 ? -35.954 12.958 1.373 1.00 66.54 220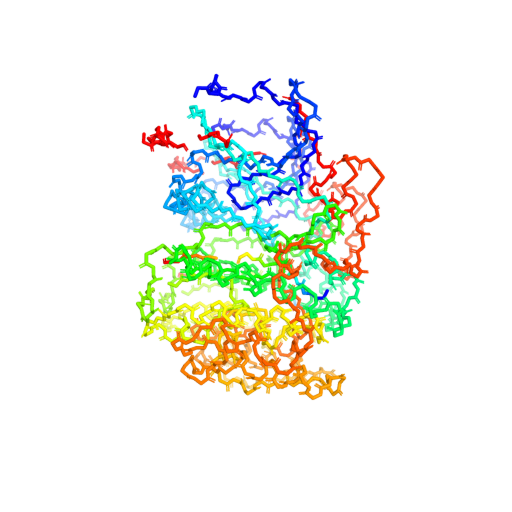 HIS A C 1
ATOM 643 O O . HIS A 1 98 ? -36.370 13.835 2.146 1.00 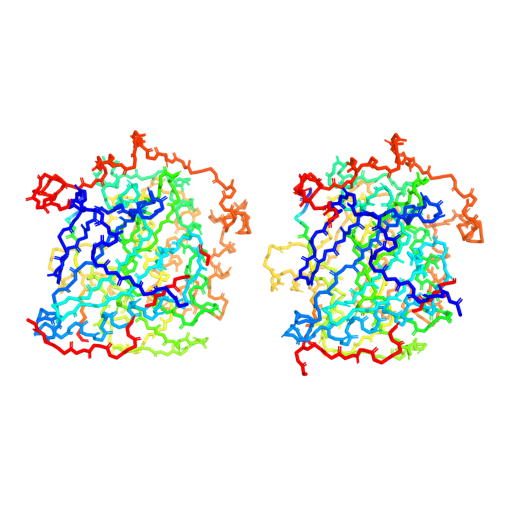63.50 220 HIS A O 1
ATOM 650 N N . ASP A 1 99 ? -36.177 11.649 1.453 1.00 61.38 221 ASP A N 1
ATOM 651 C CA . ASP A 1 99 ? -37.127 10.904 2.315 1.00 69.40 221 ASP A CA 1
ATOM 652 C C . ASP A 1 99 ? -36.539 10.705 3.729 1.00 64.66 221 ASP A C 1
ATOM 653 O O . ASP A 1 99 ? -37.271 10.934 4.712 1.00 59.25 221 ASP A O 1
ATOM 658 N N . ARG A 1 100 ? -35.285 10.234 3.833 1.00 58.29 222 ARG A N 1
ATOM 659 C CA . ARG A 1 100 ? -34.836 9.438 5.015 1.00 56.52 222 ARG A CA 1
ATOM 660 C C . ARG A 1 100 ? -33.399 9.700 5.444 1.00 50.24 222 ARG A C 1
ATOM 661 O O . ARG A 1 100 ? -32.626 10.208 4.645 1.00 47.92 222 ARG A O 1
ATOM 669 N N . LEU A 1 101 ? -33.109 9.422 6.722 1.00 46.97 223 LEU A N 1
ATOM 670 C CA . LEU A 1 101 ? -31.720 9.370 7.258 1.00 46.77 223 LEU A CA 1
ATOM 671 C C . LEU A 1 101 ? -31.320 7.908 7.477 1.00 47.89 223 LEU A C 1
ATOM 672 O O . LEU A 1 101 ? -32.163 7.132 7.976 1.00 46.48 223 LEU A O 1
ATOM 677 N N . CYS A 1 102 ? -30.069 7.559 7.156 1.00 44.64 224 CYS A N 1
ATOM 678 C CA . CYS A 1 102 ? -29.574 6.150 7.141 1.00 41.29 224 CYS A CA 1
ATOM 679 C C . CYS A 1 102 ? -28.236 6.057 7.851 1.00 40.34 224 CYS A C 1
ATOM 680 O O . CYS A 1 102 ? -27.346 6.916 7.642 1.00 36.42 224 CYS A O 1
ATOM 683 N N . PHE A 1 103 ? -28.163 5.142 8.806 1.00 40.31 225 PHE A N 1
ATOM 684 C CA . PHE A 1 103 ? -26.891 4.771 9.444 1.00 41.00 225 PHE A CA 1
ATOM 685 C C . PHE A 1 103 ? -26.573 3.321 9.098 1.00 37.26 225 PHE A C 1
ATOM 686 O O . PHE A 1 103 ? -27.347 2.458 9.452 1.00 31.94 225 PHE A O 1
ATOM 694 N N . VAL A 1 104 ? -25.461 3.091 8.426 1.00 35.45 226 VAL A N 1
ATOM 695 C CA . VAL A 1 104 ? -24.970 1.725 8.136 1.00 36.65 226 VAL A CA 1
ATOM 696 C C . VAL A 1 104 ? -23.921 1.410 9.200 1.00 31.85 226 VAL A C 1
ATOM 697 O O . VAL A 1 104 ? -22.842 2.001 9.206 1.00 32.15 226 VAL A O 1
ATOM 701 N N . MET A 1 105 ? -24.257 0.467 10.060 1.00 36.95 227 MET A N 1
ATOM 702 C CA . MET A 1 105 ? -23.515 0.173 11.305 1.00 35.84 227 MET A CA 1
ATOM 703 C C . MET A 1 105 ? -23.022 -1.269 11.246 1.00 31.37 227 MET A C 1
ATOM 704 O O . MET A 1 105 ? -23.648 -2.084 10.513 1.00 30.77 227 MET A O 1
ATOM 709 N N . GLU A 1 106 ? -22.020 -1.538 12.066 1.00 30.59 228 GLU A N 1
ATOM 710 C CA . GLU A 1 106 ? -21.483 -2.892 12.363 1.00 33.54 228 GLU A CA 1
ATOM 711 C C . GLU A 1 106 ? -22.624 -3.754 12.899 1.00 28.53 228 GLU A C 1
ATOM 712 O O . GLU A 1 106 ? -23.302 -3.342 13.871 1.00 31.61 228 GLU A O 1
ATOM 718 N N . TYR A 1 107 ? -22.891 -4.859 12.260 1.00 30.48 229 TYR A N 1
ATOM 719 C CA . TYR A 1 107 ? -23.998 -5.772 12.615 1.00 34.74 229 TYR A CA 1
ATOM 720 C C . TYR A 1 107 ? -23.531 -6.632 13.800 1.00 33.88 229 TYR A C 1
ATOM 721 O O . TYR A 1 107 ? -22.515 -7.316 13.729 1.00 31.62 229 TYR A O 1
ATOM 730 N N . ALA A 1 108 ? -24.296 -6.613 14.877 1.00 37.29 230 ALA A N 1
ATOM 731 C CA . ALA A 1 108 ? -24.016 -7.464 16.072 1.00 40.26 230 ALA A CA 1
ATOM 732 C C . ALA A 1 108 ? -24.914 -8.708 15.975 1.00 37.71 230 ALA A C 1
ATOM 733 O O . ALA A 1 108 ? -26.122 -8.660 16.362 1.00 31.88 230 ALA A O 1
ATOM 735 N N . ASN A 1 109 ? -24.343 -9.811 15.519 1.00 37.07 231 ASN A N 1
ATOM 736 C CA . ASN A 1 109 ? -25.114 -11.039 15.200 1.00 36.28 231 ASN A CA 1
ATOM 737 C C . ASN A 1 109 ? -25.662 -11.661 16.463 1.00 33.16 231 ASN A C 1
ATOM 738 O O . ASN A 1 109 ? -26.564 -12.489 16.315 1.00 34.51 231 ASN A O 1
ATOM 743 N N . GLY A 1 110 ? -25.040 -11.362 17.619 1.00 32.13 232 GLY A N 1
ATOM 744 C CA . GLY A 1 110 ? -25.327 -11.985 18.918 1.00 32.36 232 GLY A CA 1
ATOM 745 C C . GLY A 1 110 ? -26.616 -11.496 19.568 1.00 35.46 232 GLY A C 1
ATOM 746 O O . GLY A 1 110 ? -27.089 -12.134 20.546 1.00 32.84 232 GLY A O 1
ATOM 747 N N . GLY A 1 111 ? -27.244 -10.478 19.003 1.00 35.18 233 GLY A N 1
ATOM 748 C CA . GLY A 1 111 ? -28.416 -9.811 19.621 1.00 36.61 233 GLY A CA 1
ATOM 749 C C . GLY A 1 111 ? -28.104 -9.156 20.971 1.00 33.60 233 GLY A C 1
ATOM 750 O O . GLY A 1 111 ? -26.902 -8.945 21.333 1.00 31.16 233 GLY A O 1
ATOM 751 N N . GLU A 1 112 ? -29.150 -8.735 21.673 1.00 33.75 234 GLU A N 1
ATOM 752 C CA . GLU A 1 112 ? -29.026 -7.927 22.941 1.00 27.86 234 GLU A CA 1
ATOM 753 C C . GLU A 1 112 ? -28.757 -8.828 24.143 1.00 30.18 234 GLU A C 1
ATOM 754 O O . GLU A 1 112 ? -29.427 -9.864 24.264 1.00 28.47 234 GLU A O 1
ATOM 760 N N . LEU A 1 113 ? -27.874 -8.429 25.064 1.00 24.86 235 LEU A N 1
ATOM 761 C CA . LEU A 1 113 ? -27.749 -9.146 26.330 1.00 28.74 235 LEU A CA 1
ATOM 762 C C . LEU A 1 113 ? -29.126 -9.243 27.001 1.00 27.89 235 LEU A C 1
ATOM 763 O O . LEU A 1 113 ? -29.309 -10.167 27.815 1.00 25.10 235 LEU A O 1
ATOM 768 N N . PHE A 1 114 ? -30.034 -8.311 26.754 1.00 26.80 236 PHE A N 1
ATOM 769 C CA . PHE A 1 114 ? -31.418 -8.409 27.289 1.00 26.03 236 PHE A CA 1
ATOM 770 C C . PHE A 1 114 ? -32.051 -9.764 26.860 1.00 31.43 236 PHE A C 1
ATOM 771 O O . PHE A 1 114 ? -32.542 -10.453 27.722 1.00 31.46 236 PHE A O 1
ATOM 779 N N . PHE A 1 115 ? -31.937 -10.174 25.600 1.00 31.79 237 PHE A N 1
ATOM 780 C CA . PHE A 1 115 ? -32.430 -11.483 25.049 1.00 35.65 237 PHE A CA 1
ATOM 781 C C . PHE A 1 115 ? -31.861 -12.611 25.896 1.00 34.90 237 PHE A C 1
ATOM 782 O O . PHE A 1 115 ? -32.598 -13.479 26.434 1.00 30.67 237 PHE A O 1
ATOM 790 N N . HIS A 1 116 ? -30.539 -12.571 26.092 1.00 27.51 238 HIS A N 1
ATOM 791 C CA . HIS A 1 116 ? -29.791 -13.683 26.727 1.00 30.24 238 HIS A CA 1
ATOM 792 C C . HIS A 1 116 ? -30.134 -13.803 28.219 1.00 35.96 238 HIS A C 1
ATOM 793 O O . HIS A 1 116 ? -30.364 -14.971 28.756 1.00 33.86 238 HIS A O 1
ATOM 800 N N . LEU A 1 117 ? -30.171 -12.668 28.901 1.00 27.74 239 LEU A N 1
ATOM 801 C CA . LEU A 1 117 ? -30.481 -12.672 30.337 1.00 32.60 239 LEU A CA 1
ATOM 802 C C . LEU A 1 117 ? -31.958 -13.048 30.561 1.00 33.90 239 LEU A C 1
ATOM 803 O O . LEU A 1 117 ? -32.225 -13.690 31.526 1.00 37.76 239 LEU A O 1
ATOM 808 N N . SER A 1 118 ? -32.867 -12.731 29.652 1.00 36.70 240 SER A N 1
ATOM 809 C CA . SER A 1 118 ? -34.263 -13.238 29.701 1.00 42.16 240 SER A CA 1
ATOM 810 C C . SER A 1 118 ? -34.293 -14.763 29.634 1.00 40.87 240 SER A C 1
ATOM 811 O O . SER A 1 118 ? -35.090 -15.317 30.313 1.00 54.78 240 SER A O 1
ATOM 814 N N . ARG A 1 119 ? -33.450 -15.406 28.832 1.00 42.42 241 ARG A N 1
ATOM 815 C CA . ARG A 1 119 ? -33.472 -16.876 28.663 1.00 42.26 241 ARG A CA 1
ATOM 816 C C . ARG A 1 119 ? -32.795 -17.529 29.877 1.00 43.75 241 ARG A C 1
ATOM 817 O O . ARG A 1 119 ? -33.302 -18.524 30.336 1.00 38.79 241 ARG A O 1
ATOM 825 N N . GLU A 1 120 ? -31.643 -17.024 30.316 1.00 38.78 242 GLU A N 1
ATOM 826 C CA . GLU A 1 120 ? -30.772 -17.698 31.316 1.00 37.98 242 GLU A CA 1
ATOM 827 C C . GLU A 1 120 ? -31.107 -17.258 32.749 1.00 37.39 242 GLU A C 1
ATOM 828 O O . GLU A 1 120 ? -30.626 -17.885 33.678 1.00 40.73 242 GLU A O 1
ATOM 834 N N . ARG A 1 121 ? -31.800 -16.153 32.971 1.00 32.98 243 ARG A N 1
ATOM 835 C CA . ARG A 1 121 ? -32.091 -15.703 34.369 1.00 38.40 243 ARG A CA 1
ATOM 836 C C . ARG A 1 121 ? -30.867 -15.013 35.047 1.00 29.41 243 ARG A C 1
ATOM 837 O O . ARG A 1 121 ? -31.013 -13.846 35.382 1.00 28.33 243 ARG A O 1
ATOM 845 N N . VAL A 1 122 ? -29.731 -15.682 35.215 1.00 25.32 244 VAL A N 1
ATOM 846 C CA . VAL A 1 122 ? -28.484 -15.113 35.780 1.00 27.96 244 VAL A CA 1
ATOM 847 C C . VAL A 1 122 ? -27.302 -15.543 34.929 1.00 28.32 244 VAL A C 1
ATOM 848 O O . VAL A 1 122 ? -27.314 -16.631 34.349 1.00 25.72 244 VAL A O 1
ATOM 852 N N . PHE A 1 123 ? -26.256 -14.745 34.989 1.00 27.96 245 PHE A N 1
ATOM 853 C CA . PHE A 1 123 ? -24.909 -15.096 34.504 1.00 25.88 245 PHE A CA 1
ATOM 854 C C . PHE A 1 123 ? -24.046 -15.403 35.717 1.00 25.04 245 PHE A C 1
ATOM 855 O O . PHE A 1 123 ? -24.257 -14.874 36.827 1.00 25.86 245 PHE A O 1
ATOM 863 N N . SER A 1 124 ? -23.083 -16.299 35.537 1.00 25.39 246 SER A N 1
ATOM 864 C CA . SER A 1 124 ? -22.022 -16.582 36.532 1.00 26.05 246 SER A CA 1
ATOM 865 C C . SER A 1 124 ? -21.248 -15.272 36.757 1.00 26.81 246 SER A C 1
ATOM 866 O O . SER A 1 124 ? -21.240 -14.418 35.870 1.00 28.05 246 SER A O 1
ATOM 869 N N . GLU A 1 125 ? -20.573 -15.171 37.880 1.00 26.62 247 GLU A N 1
ATOM 870 C CA . GLU A 1 125 ? -19.740 -14.003 38.209 1.00 27.99 247 GLU A CA 1
ATOM 871 C C . GLU A 1 125 ? -18.639 -13.878 37.173 1.00 28.57 247 GLU A C 1
ATOM 872 O O . GLU A 1 125 ? -18.377 -12.751 36.763 1.00 25.91 247 GLU A O 1
ATOM 878 N N . ASP A 1 126 ? -18.041 -14.979 36.781 1.00 24.43 248 ASP A N 1
ATOM 879 C CA . ASP A 1 126 ? -17.007 -14.969 35.711 1.00 29.24 248 ASP A CA 1
ATOM 880 C C . ASP A 1 126 ? -17.585 -14.444 34.408 1.00 24.21 248 ASP A C 1
ATOM 881 O O . ASP A 1 126 ? -16.936 -13.674 33.733 1.00 24.31 248 ASP A O 1
ATOM 886 N N . ARG A 1 127 ? -18.769 -14.833 34.015 1.00 26.05 249 ARG A N 1
ATOM 887 C CA . ARG A 1 127 ? -19.339 -14.288 32.754 1.00 26.65 249 ARG A CA 1
ATOM 888 C C . ARG A 1 127 ? -19.670 -12.777 32.879 1.00 27.17 249 ARG A C 1
ATOM 889 O O . ARG A 1 127 ? -19.446 -11.992 31.890 1.00 24.39 249 ARG A O 1
ATOM 897 N N . ALA A 1 128 ? -20.164 -12.341 34.046 1.00 21.22 250 ALA A N 1
ATOM 898 C CA . ALA A 1 128 ? -20.448 -10.915 34.271 1.00 21.90 250 ALA A CA 1
ATOM 899 C C . ALA A 1 128 ? -19.141 -10.085 34.314 1.00 22.27 250 ALA A C 1
ATOM 900 O O . ALA A 1 128 ? -19.168 -8.983 33.827 1.00 22.90 250 ALA A O 1
ATOM 902 N N . ARG A 1 129 ? -18.064 -10.640 34.852 1.00 19.96 251 ARG A N 1
ATOM 903 C CA A ARG A 1 129 ? -16.728 -10.011 34.907 0.50 25.19 251 ARG A CA 1
ATOM 904 C CA B ARG A 1 129 ? -16.723 -10.008 34.912 0.50 25.34 251 ARG A CA 1
ATOM 905 C C . ARG A 1 129 ? -16.205 -9.719 33.492 1.00 23.97 251 ARG A C 1
ATOM 906 O O . ARG A 1 129 ? -15.687 -8.618 33.264 1.00 25.24 251 ARG A O 1
ATOM 921 N N . PHE A 1 130 ? -16.346 -10.658 32.597 1.00 27.10 252 PHE A N 1
ATOM 922 C CA . PHE A 1 130 ? -15.967 -10.520 31.178 1.00 25.39 252 PHE A CA 1
ATOM 923 C C . PHE A 1 130 ? -16.733 -9.364 30.490 1.00 28.51 252 PHE A C 1
ATOM 924 O O . PHE A 1 130 ? -16.089 -8.457 29.895 1.00 21.21 252 PHE A O 1
ATOM 932 N N . TYR A 1 131 ? -18.071 -9.354 30.605 1.00 20.94 253 TYR A N 1
ATOM 933 C CA . TYR A 1 131 ? -18.903 -8.317 29.992 1.00 21.49 253 TYR A CA 1
ATOM 934 C C . TYR A 1 131 ? -18.561 -7.001 30.679 1.00 22.50 253 TYR A C 1
ATOM 935 O O . TYR A 1 131 ? -18.397 -5.989 29.966 1.00 21.78 253 TYR A O 1
ATOM 944 N N . GLY A 1 132 ? -18.361 -7.034 31.994 1.00 26.11 254 GLY A N 1
ATOM 945 C CA . GLY A 1 132 ? -18.090 -5.796 32.770 1.00 24.70 254 GLY A CA 1
ATOM 946 C C . GLY A 1 132 ? -16.744 -5.211 32.356 1.00 25.92 254 GLY A C 1
ATOM 947 O O . GLY A 1 132 ? -16.630 -3.994 32.229 1.00 22.72 254 GLY A O 1
ATOM 948 N N . ALA A 1 133 ? -15.740 -6.053 32.124 1.00 21.88 255 ALA A N 1
ATOM 949 C CA . ALA A 1 133 ? -14.409 -5.546 31.738 1.00 20.69 255 ALA A CA 1
ATOM 950 C C . ALA A 1 133 ? -14.491 -4.879 30.366 1.00 21.25 255 ALA A C 1
ATOM 951 O O . ALA A 1 133 ? -13.998 -3.764 30.231 1.00 22.55 255 ALA A O 1
ATOM 953 N N . GLU A 1 134 ? -15.295 -5.379 29.454 1.00 21.98 256 GLU A N 1
ATOM 954 C CA . GLU A 1 134 ? -15.404 -4.847 28.071 1.00 24.37 256 GLU A CA 1
ATOM 955 C C . GLU A 1 134 ? -16.247 -3.556 28.112 1.00 27.69 256 GLU A C 1
ATOM 956 O O . GLU A 1 134 ? -15.850 -2.564 27.421 1.00 19.81 256 GLU A O 1
ATOM 962 N N . ILE A 1 135 ? -17.214 -3.471 29.032 1.00 24.79 257 ILE A N 1
ATOM 963 C CA . ILE A 1 135 ? -18.023 -2.233 29.182 1.00 22.25 257 ILE A CA 1
ATOM 964 C C . ILE A 1 135 ? -17.102 -1.180 29.768 1.00 22.95 257 ILE A C 1
ATOM 965 O O . ILE A 1 135 ? -17.183 -0.011 29.313 1.00 24.42 257 ILE A O 1
ATOM 970 N N . VAL A 1 136 ? -16.323 -1.537 30.784 1.00 19.31 258 VAL A N 1
ATOM 971 C CA . VAL A 1 136 ? -15.454 -0.528 31.438 1.00 20.62 258 VAL A CA 1
ATOM 972 C C . VAL A 1 136 ? -14.455 0.049 30.408 1.00 24.68 258 VAL A C 1
ATOM 973 O O . VAL A 1 136 ? -14.181 1.304 30.440 1.00 25.26 258 VAL A O 1
ATOM 977 N N . SER A 1 137 ? -13.800 -0.808 29.633 1.00 21.81 259 SER A N 1
ATOM 978 C CA . SER A 1 137 ? -12.856 -0.366 28.561 1.00 24.92 259 SER A CA 1
ATOM 979 C C . SER A 1 137 ? -13.542 0.634 27.600 1.00 26.46 259 SER A C 1
ATOM 980 O O . SER A 1 137 ? -12.953 1.729 27.356 1.00 24.84 259 SER A O 1
ATOM 983 N N . ALA A 1 138 ? -14.766 0.353 27.133 1.00 25.82 260 ALA A N 1
ATOM 984 C CA . ALA A 1 138 ? -15.550 1.233 26.245 1.00 24.96 260 ALA A CA 1
ATOM 985 C C . ALA A 1 138 ? -15.837 2.574 26.918 1.00 24.35 260 ALA A C 1
ATOM 986 O O . ALA A 1 138 ? -15.588 3.679 26.281 1.00 22.92 260 ALA A O 1
ATOM 988 N N . LEU A 1 139 ? -16.346 2.532 28.145 1.00 22.51 261 LEU A N 1
ATOM 989 C CA . LEU A 1 139 ? -16.706 3.765 28.884 1.00 25.00 261 LEU A CA 1
ATOM 990 C C . LEU A 1 139 ? -15.428 4.549 29.270 1.00 25.84 261 LEU A C 1
ATOM 991 O O . LEU A 1 139 ? -15.457 5.781 29.237 1.00 23.81 261 LEU A O 1
ATOM 996 N N . ASP A 1 140 ? -14.337 3.860 29.586 1.00 21.98 262 ASP A N 1
ATOM 997 C CA . ASP A 1 140 ? -13.054 4.557 29.889 1.00 25.71 262 ASP A CA 1
ATOM 998 C C . ASP A 1 140 ? -12.630 5.361 28.646 1.00 27.35 262 ASP A C 1
ATOM 999 O O . ASP A 1 140 ? -12.386 6.572 28.739 1.00 28.37 262 ASP A O 1
ATOM 1004 N N . TYR A 1 141 ? -12.697 4.734 27.488 1.00 28.83 263 TYR A N 1
ATOM 1005 C CA . TYR A 1 141 ? -12.439 5.398 26.184 1.00 29.11 263 TYR A CA 1
ATOM 1006 C C . TYR A 1 141 ? -13.376 6.593 25.982 1.00 30.15 263 TYR A C 1
ATOM 1007 O O . TYR A 1 141 ? -12.872 7.718 25.729 1.00 27.51 263 TYR A O 1
ATOM 1016 N N . LEU A 1 142 ? -14.673 6.409 26.140 1.00 25.60 264 LEU A N 1
ATOM 1017 C CA . LEU A 1 142 ? -15.614 7.522 25.914 1.00 26.25 264 LEU A CA 1
ATOM 1018 C C . LEU A 1 142 ? -15.302 8.676 26.842 1.00 25.50 264 LEU A C 1
ATOM 1019 O O . LEU A 1 142 ? -15.239 9.813 26.330 1.00 26.43 264 LEU A O 1
ATOM 1024 N N . HIS A 1 143 ? -15.136 8.441 28.138 1.00 27.26 265 HIS A N 1
ATOM 1025 C CA . HIS A 1 143 ? -14.880 9.539 29.111 1.00 25.57 265 HIS A CA 1
ATOM 1026 C C . HIS A 1 143 ? -13.512 10.211 28.870 1.00 30.02 265 HIS A C 1
ATOM 1027 O O . HIS A 1 143 ? -13.462 11.439 28.764 1.00 29.79 265 HIS A O 1
ATOM 1034 N N . SER A 1 144 ? -12.442 9.430 28.846 1.00 27.34 266 SER A N 1
ATOM 1035 C CA . SER A 1 144 ? -11.025 9.912 28.872 1.00 32.61 266 SER A CA 1
ATOM 1036 C C . SER A 1 144 ? -10.520 10.397 27.516 1.00 32.53 266 SER A C 1
ATOM 1037 O O . SER A 1 144 ? -9.724 11.288 27.481 1.00 37.50 266 SER A O 1
ATOM 1040 N N . GLU A 1 145 ? -10.876 9.723 26.447 1.00 34.80 267 GLU A N 1
ATOM 1041 C CA . GLU A 1 145 ? -10.370 10.026 25.078 1.00 39.92 267 GLU A CA 1
ATOM 1042 C C . GLU A 1 145 ? -11.325 10.970 24.368 1.00 34.71 267 GLU A C 1
ATOM 1043 O O . GLU A 1 145 ? -10.848 11.703 23.572 1.00 33.72 267 GLU A O 1
ATOM 1049 N N . LYS A 1 146 ? -12.642 10.858 24.564 1.00 27.83 268 LYS A N 1
ATOM 1050 C CA . LYS A 1 146 ? -13.625 11.584 23.732 1.00 28.03 268 LYS A CA 1
ATOM 1051 C C . LYS A 1 146 ? -14.394 12.632 24.524 1.00 26.48 268 LYS A C 1
ATOM 1052 O O . LYS A 1 146 ? -15.106 13.368 23.873 1.00 32.81 268 LYS A O 1
ATOM 1058 N N . ASN A 1 147 ? -14.282 12.653 25.842 1.00 26.60 269 ASN A N 1
ATOM 1059 C CA . ASN A 1 147 ? -15.071 13.554 26.731 1.00 32.87 269 ASN A CA 1
ATOM 1060 C C . ASN A 1 147 ? -16.567 13.356 26.423 1.00 32.02 269 ASN A C 1
ATOM 1061 O O . ASN A 1 147 ? -17.307 14.319 26.248 1.00 30.79 269 ASN A O 1
ATOM 1066 N N . VAL A 1 148 ? -16.997 12.093 26.323 1.00 31.81 270 VAL A N 1
ATOM 1067 C CA . VAL A 1 148 ? -18.416 11.725 26.090 1.00 25.17 270 VAL A CA 1
ATOM 1068 C C . VAL A 1 148 ? -18.895 10.993 27.347 1.00 25.54 270 VAL A C 1
ATOM 1069 O O . VAL A 1 148 ? -18.178 10.022 27.860 1.00 23.94 270 VAL A O 1
ATOM 1073 N N . VAL A 1 149 ? -20.066 11.392 27.837 1.00 26.70 271 VAL A N 1
ATOM 1074 C CA . VAL A 1 149 ? -20.827 10.624 28.851 1.00 21.77 271 VAL A CA 1
ATOM 1075 C C . VAL A 1 149 ? -21.995 9.912 28.101 1.00 21.07 271 VAL A C 1
ATOM 1076 O O . VAL A 1 149 ? -22.714 10.522 27.307 1.00 23.90 271 VAL A O 1
ATOM 1080 N N . TYR A 1 150 ? -22.117 8.609 28.233 1.00 18.48 272 TYR A N 1
ATOM 1081 C CA . TYR A 1 150 ? -23.052 7.799 27.461 1.00 20.43 272 TYR A CA 1
ATOM 1082 C C . TYR A 1 150 ? -24.512 7.955 27.978 1.00 22.87 272 TYR A C 1
ATOM 1083 O O . TYR A 1 150 ? -25.418 7.998 27.182 1.00 23.62 272 TYR A O 1
ATOM 1092 N N . ARG A 1 151 ? -24.721 7.832 29.292 1.00 23.32 273 ARG A N 1
ATOM 1093 C CA . ARG A 1 151 ? -25.998 8.092 30.012 1.00 28.04 273 ARG A CA 1
ATOM 1094 C C . ARG A 1 151 ? -27.131 7.084 29.730 1.00 26.92 273 ARG A C 1
ATOM 1095 O O . ARG A 1 151 ? -28.167 7.209 30.428 1.00 30.69 273 ARG A O 1
ATOM 1103 N N . ASP A 1 152 ? -27.007 6.143 28.818 1.00 27.27 274 ASP A N 1
ATOM 1104 C CA . ASP A 1 152 ? -28.124 5.169 28.596 1.00 25.68 274 ASP A CA 1
ATOM 1105 C C . ASP A 1 152 ? -27.673 3.695 28.688 1.00 23.31 274 ASP A C 1
ATOM 1106 O O . ASP A 1 152 ? -28.165 2.890 27.918 1.00 29.46 274 ASP A O 1
ATOM 1111 N N . LEU A 1 153 ? -26.785 3.354 29.632 1.00 23.65 275 LEU A N 1
ATOM 1112 C CA . LEU A 1 153 ? -26.317 1.962 29.799 1.00 22.68 275 LEU A CA 1
ATOM 1113 C C . LEU A 1 153 ? -27.487 1.101 30.313 1.00 22.10 275 LEU A C 1
ATOM 1114 O O . LEU A 1 153 ? -28.214 1.521 31.239 1.00 21.32 275 LEU A O 1
ATOM 1119 N N . LYS A 1 154 ? -27.697 -0.041 29.662 1.00 21.98 276 LYS A N 1
ATOM 1120 C CA . LYS A 1 154 ? -28.772 -0.997 29.980 1.00 22.03 276 LYS A CA 1
ATOM 1121 C C . LYS A 1 154 ? -28.615 -2.249 29.126 1.00 22.39 276 LYS A C 1
ATOM 1122 O O . LYS A 1 154 ? -27.857 -2.221 28.145 1.00 22.03 276 LYS A O 1
ATOM 1128 N N . LEU A 1 155 ? -29.271 -3.341 29.524 1.00 22.65 277 LEU A N 1
ATOM 1129 C CA . LEU A 1 155 ? -29.079 -4.653 28.803 1.00 24.25 277 LEU A CA 1
ATOM 1130 C C . LEU A 1 155 ? -29.424 -4.517 27.322 1.00 22.07 277 LEU A C 1
ATOM 1131 O O . LEU A 1 155 ? -28.809 -5.211 26.507 1.00 19.64 277 LEU A O 1
ATOM 1136 N N . GLU A 1 156 ? -30.420 -3.703 26.996 1.00 19.37 278 GLU A N 1
ATOM 1137 C CA . GLU A 1 156 ? -30.977 -3.621 25.649 1.00 20.57 278 GLU A CA 1
ATOM 1138 C C . GLU A 1 156 ? -29.968 -2.975 24.680 1.00 25.08 278 GLU A C 1
ATOM 1139 O O . GLU A 1 156 ? -30.015 -3.347 23.486 1.00 23.56 278 GLU A O 1
ATOM 1145 N N . ASN A 1 157 ? -29.038 -2.156 25.188 1.00 20.19 279 ASN A N 1
ATOM 1146 C CA . ASN A 1 157 ? -28.018 -1.448 24.399 1.00 24.28 279 ASN A CA 1
ATOM 1147 C C . ASN A 1 157 ? -26.684 -2.183 24.404 1.00 26.40 279 ASN A C 1
ATOM 1148 O O . ASN A 1 157 ? -25.729 -1.641 23.835 1.00 30.27 279 ASN A O 1
ATOM 1153 N N . LEU A 1 158 ? -26.613 -3.321 25.056 1.00 26.06 280 LEU A N 1
ATOM 1154 C CA . LEU A 1 158 ? -25.380 -4.118 25.142 1.00 26.39 280 LEU A CA 1
ATOM 1155 C C . LEU A 1 158 ? -25.582 -5.284 24.212 1.00 28.59 280 LEU A C 1
ATOM 1156 O O . LEU A 1 158 ? -26.298 -6.151 24.586 1.00 25.60 280 LEU A O 1
ATOM 1161 N N . MET A 1 159 ? -25.017 -5.231 23.011 1.00 26.25 281 MET A N 1
ATOM 1162 C CA . MET A 1 159 ? -25.213 -6.328 22.063 1.00 26.48 281 MET A CA 1
ATOM 1163 C C . MET A 1 159 ? -23.979 -7.230 22.018 1.00 28.85 281 MET A C 1
ATOM 1164 O O . MET A 1 159 ? -22.919 -6.844 22.568 1.00 27.95 281 MET A O 1
ATOM 1169 N N . LEU A 1 160 ? -24.144 -8.431 21.447 1.00 27.41 282 LEU A N 1
ATOM 1170 C CA . LEU A 1 160 ? -22.979 -9.348 21.275 1.00 28.78 282 LEU A CA 1
ATOM 1171 C C . LEU A 1 160 ? -22.637 -9.451 19.789 1.00 31.01 282 LEU A C 1
ATOM 1172 O O . LEU A 1 160 ? -23.566 -9.453 18.956 1.00 31.19 282 LEU A O 1
ATOM 1177 N N . ASP A 1 161 ? -21.351 -9.435 19.456 1.00 32.64 283 ASP A N 1
ATOM 1178 C CA . ASP A 1 161 ? -20.900 -9.783 18.112 1.00 29.11 283 ASP A CA 1
ATOM 1179 C C . ASP A 1 161 ? -20.851 -11.312 17.968 1.00 36.54 283 ASP A C 1
ATOM 1180 O O . ASP A 1 161 ? -21.111 -12.065 18.977 1.00 27.12 283 ASP A O 1
ATOM 1185 N N . LYS A 1 162 ? -20.474 -11.780 16.765 1.00 34.57 284 LYS A N 1
ATOM 1186 C CA . LYS A 1 162 ? -20.550 -13.234 16.399 1.00 38.30 284 LYS A CA 1
ATOM 1187 C C . LYS A 1 162 ? -19.628 -14.049 17.296 1.00 36.36 284 LYS A C 1
ATOM 1188 O O . LYS A 1 162 ? -19.983 -15.169 17.609 1.00 38.23 284 LYS A O 1
ATOM 1194 N N . ASP A 1 163 ? -18.537 -13.457 17.768 1.00 36.42 285 ASP A N 1
ATOM 1195 C CA . ASP A 1 163 ? -17.582 -14.094 18.704 1.00 38.11 285 ASP A CA 1
ATOM 1196 C C . ASP A 1 163 ? -18.022 -13.991 20.154 1.00 37.30 285 ASP A C 1
ATOM 1197 O O . ASP A 1 163 ? -17.454 -14.730 20.959 1.00 38.68 285 ASP A O 1
ATOM 1202 N N . GLY A 1 164 ? -18.996 -13.153 20.472 1.00 33.66 286 GLY A N 1
ATOM 1203 C CA . GLY A 1 164 ? -19.477 -13.017 21.882 1.00 30.23 286 GLY A CA 1
ATOM 1204 C C . GLY A 1 164 ? -18.840 -11.876 22.656 1.00 27.18 286 GLY A C 1
ATOM 1205 O O . GLY A 1 164 ? -18.930 -11.874 23.938 1.00 31.85 286 GLY A O 1
ATOM 1206 N N . HIS A 1 165 ? -18.182 -10.934 21.991 1.00 27.28 287 HIS A N 1
ATOM 1207 C CA . HIS A 1 165 ? -17.701 -9.687 22.642 1.00 27.03 287 HIS A CA 1
ATOM 1208 C C . HIS A 1 165 ? -18.838 -8.651 22.662 1.00 27.89 287 HIS A C 1
ATOM 1209 O O . HIS A 1 165 ? -19.720 -8.719 21.815 1.00 26.20 287 HIS A O 1
ATOM 1216 N N . ILE A 1 166 ? -18.784 -7.726 23.617 1.00 29.91 288 ILE A N 1
ATOM 1217 C CA . ILE A 1 166 ? -19.795 -6.649 23.790 1.00 28.42 288 ILE A CA 1
ATOM 1218 C C . ILE A 1 166 ? -19.717 -5.678 22.601 1.00 30.34 288 ILE A C 1
ATOM 1219 O O . ILE A 1 166 ? -18.599 -5.301 22.183 1.00 24.81 288 ILE A O 1
ATOM 1224 N N . LYS A 1 167 ? -20.861 -5.172 22.164 1.00 26.66 289 LYS A N 1
ATOM 1225 C CA . LYS A 1 167 ? -20.944 -3.991 21.280 1.00 25.54 289 LYS A CA 1
ATOM 1226 C C . LYS A 1 167 ? -22.020 -3.069 21.850 1.00 29.90 289 LYS A C 1
ATOM 1227 O O . LYS A 1 167 ? -23.160 -3.437 21.787 1.00 29.44 289 LYS A O 1
ATOM 1233 N N . ILE A 1 168 ? -21.645 -1.899 22.364 1.00 27.06 290 ILE A N 1
ATOM 1234 C CA . ILE A 1 168 ? -22.621 -0.858 22.793 1.00 28.44 290 ILE A CA 1
ATOM 1235 C C . ILE A 1 168 ? -23.260 -0.202 21.554 1.00 29.46 290 ILE A C 1
ATOM 1236 O O . ILE A 1 168 ? -22.527 0.230 20.597 1.00 27.42 290 ILE A O 1
ATOM 1241 N N . THR A 1 169 ? -24.576 -0.079 21.554 1.00 27.53 291 THR A N 1
ATOM 1242 C CA . THR A 1 169 ? -25.352 0.647 20.512 1.00 33.65 291 THR A CA 1
ATOM 1243 C C . THR A 1 169 ? -26.125 1.801 21.150 1.00 32.26 291 THR A C 1
ATOM 1244 O O . THR A 1 169 ? -26.088 1.871 22.362 1.00 32.86 291 THR A O 1
ATOM 1248 N N . ASP A 1 170 ? -26.876 2.593 20.355 1.00 31.67 292 ASP A N 1
ATOM 1249 C CA . ASP A 1 170 ? -27.751 3.709 20.815 1.00 35.22 292 ASP A CA 1
ATOM 1250 C C . ASP A 1 170 ? -26.883 4.810 21.478 1.00 37.77 292 ASP A C 1
ATOM 1251 O O . ASP A 1 170 ? -26.787 4.830 22.701 1.00 34.19 292 ASP A O 1
ATOM 1256 N N . PHE A 1 171 ? -26.385 5.779 20.705 1.00 33.57 293 PHE A N 1
ATOM 1257 C CA . PHE A 1 171 ? -25.609 6.930 21.219 1.00 29.03 293 PHE A CA 1
ATOM 1258 C C . PHE A 1 171 ? -26.361 8.273 21.186 1.00 25.68 293 PHE A C 1
ATOM 1259 O O . PHE A 1 171 ? -25.734 9.314 21.463 1.00 29.35 293 PHE A O 1
ATOM 1267 N N . GLY A 1 172 ? -27.654 8.274 20.892 1.00 28.04 294 GLY A N 1
ATOM 1268 C CA . GLY A 1 172 ? -28.471 9.507 20.829 1.00 29.30 294 GLY A CA 1
ATOM 1269 C C . GLY A 1 172 ? -28.577 10.241 22.147 1.00 28.18 294 GLY A C 1
ATOM 1270 O O . GLY A 1 172 ? -28.825 11.463 22.148 1.00 28.76 294 GLY A O 1
ATOM 1271 N N . LEU A 1 173 ? -28.357 9.563 23.251 1.00 27.06 295 LEU A N 1
ATOM 1272 C CA . LEU A 1 173 ? -28.462 10.223 24.599 1.00 27.92 295 LEU A CA 1
ATOM 1273 C C . LEU A 1 173 ? -27.116 10.702 25.136 1.00 24.33 295 LEU A C 1
ATOM 1274 O O . LEU A 1 173 ? -27.072 11.314 26.215 1.00 23.45 295 LEU A O 1
ATOM 1279 N N . CYS A 1 174 ? -26.023 10.447 24.431 1.00 23.82 296 CYS A N 1
ATOM 1280 C CA . CYS A 1 174 ? -24.702 10.944 24.859 1.00 27.44 296 CYS A CA 1
ATOM 1281 C C . CYS A 1 174 ? -24.726 12.463 25.067 1.00 27.73 296 CYS A C 1
ATOM 1282 O O . CYS A 1 174 ? -25.477 13.132 24.334 1.00 30.39 296 CYS A O 1
ATOM 1285 N N . LYS A 1 175 ? -23.825 12.938 25.930 1.00 29.27 297 LYS A N 1
ATOM 1286 C CA . LYS A 1 175 ? -23.399 14.342 26.042 1.00 29.36 297 LYS A CA 1
ATOM 1287 C C . LYS A 1 175 ? -21.923 14.445 25.653 1.00 33.49 297 LYS A C 1
ATOM 1288 O O . LYS A 1 175 ? -21.100 13.734 26.259 1.00 27.63 297 LYS A O 1
ATOM 1294 N N . GLU A 1 176 ? -21.616 15.317 24.674 1.00 30.67 298 GLU A N 1
ATOM 1295 C CA . GLU A 1 176 ? -20.234 15.613 24.236 1.00 35.36 298 GLU A CA 1
ATOM 1296 C C . GLU A 1 176 ? -19.645 16.745 25.057 1.00 39.30 298 GLU A C 1
ATOM 1297 O O . GLU A 1 176 ? -20.402 17.495 25.695 1.00 34.96 298 GLU A O 1
ATOM 1303 N N . GLY A 1 177 ? -18.325 16.760 25.135 1.00 36.06 299 GLY A N 1
ATOM 1304 C CA . GLY A 1 177 ? -17.591 17.895 25.678 1.00 33.95 299 GLY A CA 1
ATOM 1305 C C . GLY A 1 177 ? -17.613 17.929 27.183 1.00 37.92 299 GLY A C 1
ATOM 1306 O O . GLY A 1 177 ? -17.421 19.012 27.716 1.00 36.82 299 GLY A O 1
ATOM 1307 N N . ILE A 1 178 ? -17.755 16.783 27.852 1.00 33.16 300 ILE A N 1
ATOM 1308 C CA . ILE A 1 178 ? -17.767 16.704 29.341 1.00 34.93 300 ILE A CA 1
ATOM 1309 C C . ILE A 1 178 ? -16.420 16.226 29.891 1.00 39.51 300 ILE A C 1
ATOM 1310 O O . ILE A 1 178 ? -15.987 15.087 29.620 1.00 36.60 300 ILE A O 1
ATOM 1315 N N . LYS A 1 179 ? -15.797 17.078 30.685 1.00 49.84 301 LYS A N 1
ATOM 1316 C CA . LYS A 1 179 ? -14.403 16.864 31.127 1.00 59.54 301 LYS A CA 1
ATOM 1317 C C . LYS A 1 179 ? -14.337 16.425 32.583 1.00 63.49 301 LYS A C 1
ATOM 1318 O O . LYS A 1 179 ? -15.338 15.932 33.168 1.00 69.90 301 LYS A O 1
ATOM 1324 N N . ASP A 1 180 ? -13.125 16.473 33.104 1.00 80.79 302 ASP A N 1
ATOM 1325 C CA . ASP A 1 180 ? -12.827 16.110 34.506 1.00 81.33 302 ASP A CA 1
ATOM 1326 C C . ASP A 1 180 ? -13.673 16.993 35.421 1.00 74.87 302 ASP A C 1
ATOM 1327 O O . ASP A 1 180 ? -13.149 17.987 35.971 1.00 76.17 302 ASP A O 1
ATOM 1332 N N . GLY A 1 181 ? -14.935 16.628 35.579 1.00 54.21 303 GLY A N 1
ATOM 1333 C CA . GLY A 1 181 ? -15.778 17.210 36.640 1.00 49.93 303 GLY A CA 1
ATOM 1334 C C . GLY A 1 181 ? -16.933 18.016 36.095 1.00 47.42 303 GLY A C 1
ATOM 1335 O O . GLY A 1 181 ? -17.934 18.273 36.861 1.00 58.83 303 GLY A O 1
ATOM 1336 N N . ALA A 1 182 ? -16.859 18.430 34.838 1.00 46.52 304 ALA A N 1
ATOM 1337 C CA . ALA A 1 182 ? -17.928 19.265 34.208 1.00 49.32 304 ALA A CA 1
ATOM 1338 C C . ALA A 1 182 ? -19.325 18.605 34.389 1.00 47.77 304 ALA A C 1
ATOM 1339 O O . ALA A 1 182 ? -19.412 17.348 34.568 1.00 40.59 304 ALA A O 1
ATOM 1341 N N . THR A 1 183 ? -20.426 19.378 34.364 1.00 46.36 305 THR A N 1
ATOM 1342 C CA . THR A 1 183 ? -21.750 18.834 34.736 1.00 39.04 305 THR A CA 1
ATOM 1343 C C . THR A 1 183 ? -22.815 19.063 33.649 1.00 47.94 305 THR A C 1
ATOM 1344 O O . THR A 1 183 ? -22.552 19.731 32.634 1.00 43.30 305 THR A O 1
ATOM 1348 N N . MET A 1 184 ? -23.910 18.317 33.792 1.00 35.03 306 MET A N 1
ATOM 1349 C CA . MET A 1 184 ? -24.963 18.154 32.776 1.00 32.48 306 MET A CA 1
ATOM 1350 C C . MET A 1 184 ? -26.293 18.387 33.493 1.00 28.31 306 MET A C 1
ATOM 1351 O O . MET A 1 184 ? -26.395 18.180 34.715 1.00 26.57 306 MET A O 1
ATOM 1356 N N . LYS A 1 185 ? -27.303 18.726 32.743 1.00 34.42 307 LYS A N 1
ATOM 1357 C CA . LYS A 1 185 ? -28.613 19.039 33.331 1.00 39.44 307 LYS A CA 1
ATOM 1358 C C . LYS A 1 185 ? -29.724 18.187 32.728 1.00 33.09 307 LYS A C 1
ATOM 1359 O O . LYS A 1 185 ? -30.813 18.240 33.266 1.00 38.81 307 LYS A O 1
ATOM 1376 N N . PHE A 1 187 ? -32.515 15.802 31.995 1.00 31.06 309 PHE A N 1
ATOM 1377 C CA . PHE A 1 187 ? -33.231 14.640 32.493 1.00 28.79 309 PHE A CA 1
ATOM 1378 C C . PHE A 1 187 ? -33.485 13.685 31.347 1.00 30.85 309 PHE A C 1
ATOM 1379 O O . PHE A 1 187 ? -34.393 13.917 30.583 1.00 27.35 309 PHE A O 1
ATOM 1387 N N . CYS A 1 188 ? -32.754 12.566 31.310 1.00 26.48 310 CYS A N 1
ATOM 1388 C CA . CYS A 1 188 ? -32.819 11.585 30.201 1.00 29.69 310 CYS A CA 1
ATOM 1389 C C . CYS A 1 188 ? -32.170 10.274 30.689 1.00 26.65 310 CYS A C 1
ATOM 1390 O O . CYS A 1 188 ? -31.490 10.265 31.715 1.00 26.69 310 CYS A O 1
ATOM 1393 N N . GLY A 1 189 ? -32.506 9.201 30.000 1.00 23.45 311 GLY A N 1
ATOM 1394 C CA . GLY A 1 189 ? -32.017 7.826 30.254 1.00 23.34 311 GLY A CA 1
ATOM 1395 C C . GLY A 1 189 ? -33.184 6.884 30.194 1.00 23.02 311 GLY A C 1
ATOM 1396 O O . GLY A 1 189 ? -34.125 7.187 29.506 1.00 25.87 311 GLY A O 1
ATOM 1397 N N . THR A 1 190 ? -33.112 5.761 30.889 1.00 25.74 312 THR A N 1
ATOM 1398 C CA . THR A 1 190 ? -34.200 4.738 30.935 1.00 24.82 312 THR A CA 1
ATOM 1399 C C . THR A 1 190 ? -34.602 4.660 32.397 1.00 29.14 312 THR A C 1
ATOM 1400 O O . THR A 1 190 ? -33.712 4.586 33.198 1.00 23.70 312 THR A O 1
ATOM 1404 N N . PRO A 1 191 ? -35.886 4.764 32.824 1.00 23.36 313 PRO A N 1
ATOM 1405 C CA . PRO A 1 191 ? -36.269 4.937 34.238 1.00 25.49 313 PRO A CA 1
ATOM 1406 C C . PRO A 1 191 ? -35.654 3.980 35.279 1.00 23.38 313 PRO A C 1
ATOM 1407 O O . PRO A 1 191 ? -35.091 4.445 36.250 1.00 21.43 313 PRO A O 1
ATOM 1411 N N . GLU A 1 192 ? -35.616 2.698 34.968 1.00 20.87 314 GLU A N 1
ATOM 1412 C CA . GLU A 1 192 ? -35.018 1.645 35.828 1.00 24.11 314 GLU A CA 1
ATOM 1413 C C . GLU A 1 192 ? -33.514 1.837 36.080 1.00 25.45 314 GLU A C 1
ATOM 1414 O O . GLU A 1 192 ? -33.025 1.313 37.150 1.00 23.43 314 GLU A O 1
ATOM 1420 N N . TYR A 1 193 ? -32.839 2.596 35.217 1.00 22.26 315 TYR A N 1
ATOM 1421 C CA . TYR A 1 193 ? -31.367 2.741 35.248 1.00 24.61 315 TYR A CA 1
ATOM 1422 C C . TYR A 1 193 ? -30.915 4.108 35.764 1.00 21.97 315 TYR A C 1
ATOM 1423 O O . TYR A 1 193 ? -29.707 4.331 35.959 1.00 27.24 315 TYR A O 1
ATOM 1432 N N . LEU A 1 194 ? -31.834 5.013 36.037 1.00 22.99 316 LEU A N 1
ATOM 1433 C CA . LEU A 1 194 ? -31.475 6.416 36.397 1.00 23.35 316 LEU A CA 1
ATOM 1434 C C . LEU A 1 194 ? -30.726 6.526 37.696 1.00 21.24 316 LEU A C 1
ATOM 1435 O O . LEU A 1 194 ? -31.123 5.901 38.686 1.00 21.09 316 LEU A O 1
ATOM 1440 N N . ALA A 1 195 ? -29.612 7.232 37.694 1.00 19.95 317 ALA A N 1
ATOM 1441 C CA . ALA A 1 195 ? -28.822 7.416 38.919 1.00 20.87 317 ALA A CA 1
ATOM 1442 C C . ALA A 1 195 ? -29.536 8.351 39.907 1.00 20.78 317 ALA A C 1
ATOM 1443 O O . ALA A 1 195 ? -30.259 9.306 39.572 1.00 22.46 317 ALA A O 1
ATOM 1445 N N . PRO A 1 196 ? -29.299 8.203 41.197 1.00 21.04 318 PRO A N 1
ATOM 1446 C CA . PRO A 1 196 ? -29.950 9.119 42.141 1.00 22.82 318 PRO A CA 1
ATOM 1447 C C . PRO A 1 196 ? -29.741 10.581 41.837 1.00 22.91 318 PRO A C 1
ATOM 1448 O O . PRO A 1 196 ? -30.696 11.343 41.958 1.00 20.72 318 PRO A O 1
ATOM 1452 N N . GLU A 1 197 ? -28.534 10.967 41.426 1.00 23.72 319 GLU A N 1
ATOM 1453 C CA . GLU A 1 197 ? -28.250 12.423 41.234 1.00 24.25 319 GLU A CA 1
ATOM 1454 C C . GLU A 1 197 ? -29.032 12.921 40.011 1.00 25.27 319 GLU A C 1
ATOM 1455 O O . GLU A 1 197 ? -29.455 14.110 40.008 1.00 25.62 319 GLU A O 1
ATOM 1461 N N . VAL A 1 198 ? -29.387 12.036 39.052 1.00 25.31 320 VAL A N 1
ATOM 1462 C CA . VAL A 1 198 ? -30.243 12.447 37.894 1.00 22.60 320 VAL A CA 1
ATOM 1463 C C . VAL A 1 198 ? -31.681 12.651 38.420 1.00 27.16 320 VAL A C 1
ATOM 1464 O O . VAL A 1 198 ? -32.323 13.641 38.086 1.00 22.93 320 VAL A O 1
ATOM 1468 N N . LEU A 1 199 ? -32.171 11.729 39.239 1.00 25.76 321 LEU A N 1
ATOM 1469 C CA . LEU A 1 199 ? -33.531 11.837 39.812 1.00 26.14 321 LEU A CA 1
ATOM 1470 C C . LEU A 1 199 ? -33.615 13.066 40.749 1.00 31.78 321 LEU A C 1
ATOM 1471 O O . LEU A 1 199 ? -34.650 13.625 40.881 1.00 27.30 321 LEU A O 1
ATOM 1476 N N . GLU A 1 200 ? -32.540 13.435 41.447 1.00 30.18 322 GLU A N 1
ATOM 1477 C CA . GLU A 1 200 ? -32.507 14.637 42.317 1.00 30.70 322 GLU A CA 1
ATOM 1478 C C . GLU A 1 200 ? -32.679 15.905 41.444 1.00 33.21 322 GLU A C 1
ATOM 1479 O O . GLU A 1 200 ? -33.088 16.918 41.997 1.00 30.58 322 GLU A O 1
ATOM 1485 N N . ASP A 1 201 ? -32.470 15.848 40.123 1.00 29.36 323 ASP A N 1
ATOM 1486 C CA . ASP A 1 201 ? -32.564 16.986 39.201 1.00 36.17 323 ASP A CA 1
ATOM 1487 C C . ASP A 1 201 ? -31.609 18.106 39.638 1.00 35.92 323 ASP A C 1
ATOM 1488 O O . ASP A 1 201 ? -31.939 19.291 39.501 1.00 42.47 323 ASP A O 1
ATOM 1493 N N A ASN A 1 202 ? -30.456 17.779 40.193 0.50 36.74 324 ASN A N 1
ATOM 1494 N N B ASN A 1 202 ? -30.450 17.686 40.099 0.50 35.45 324 ASN A N 1
ATOM 1495 C CA A ASN A 1 202 ? -29.331 18.749 40.293 0.50 49.31 324 ASN A CA 1
ATOM 1496 C CA B ASN A 1 202 ? -29.251 18.540 40.244 0.50 48.31 324 ASN A CA 1
ATOM 1497 C C A ASN A 1 202 ? -28.432 18.422 39.082 0.50 47.56 324 ASN A C 1
ATOM 1498 C C B ASN A 1 202 ? -28.457 18.449 38.947 0.50 45.79 324 ASN A C 1
ATOM 1499 O O A ASN A 1 202 ? -28.731 17.467 38.314 0.50 55.25 324 ASN A O 1
ATOM 1500 O O B ASN A 1 202 ? -28.830 17.683 38.014 0.50 52.93 324 ASN A O 1
ATOM 1509 N N . ASP A 1 203 ? -27.357 19.169 38.915 1.00 47.03 325 ASP A N 1
ATOM 1510 C CA . ASP A 1 203 ? -26.334 18.892 37.898 1.00 44.35 325 ASP A CA 1
ATOM 1511 C C . ASP A 1 203 ? -25.727 17.528 38.271 1.00 37.43 325 ASP A C 1
ATOM 1512 O O . ASP A 1 203 ? -25.811 17.057 39.473 1.00 42.52 325 ASP A O 1
ATOM 1517 N N . TYR A 1 204 ? -25.258 16.819 37.265 1.00 32.44 326 TYR A N 1
ATOM 1518 C CA . TYR A 1 204 ? -24.575 15.552 37.522 1.00 29.62 326 TYR A CA 1
ATOM 1519 C C . TYR A 1 204 ? -23.403 15.457 36.565 1.00 30.44 326 TYR A C 1
ATOM 1520 O O . TYR A 1 204 ? -23.390 16.192 35.557 1.00 30.12 326 TYR A O 1
ATOM 1529 N N . GLY A 1 205 ? -22.447 14.603 36.914 1.00 30.29 327 GLY A N 1
ATOM 1530 C CA . GLY A 1 205 ? -21.217 14.382 36.143 1.00 29.74 327 GLY A CA 1
ATOM 1531 C C . GLY A 1 205 ? -21.182 13.024 35.471 1.00 32.46 327 GLY A C 1
ATOM 1532 O O . GLY A 1 205 ? -22.162 12.306 35.555 1.00 30.03 327 GLY A O 1
ATOM 1533 N N . ARG A 1 206 ? -20.009 12.632 34.976 1.00 25.51 328 ARG A N 1
ATOM 1534 C CA . ARG A 1 206 ? -19.739 11.381 34.221 1.00 27.04 328 ARG A CA 1
ATOM 1535 C C . ARG A 1 206 ? -19.983 10.097 35.040 1.00 27.65 328 ARG A C 1
ATOM 1536 O O . ARG A 1 206 ? -20.130 9.075 34.428 1.00 25.08 328 ARG A O 1
ATOM 1544 N N . ALA A 1 207 ? -20.014 10.185 36.363 1.00 20.31 329 ALA A N 1
ATOM 1545 C CA . ALA A 1 207 ? -20.246 9.065 37.286 1.00 24.85 329 ALA A CA 1
ATOM 1546 C C . ALA A 1 207 ? -21.645 8.472 37.075 1.00 26.19 329 ALA A C 1
ATOM 1547 O O . ALA A 1 207 ? -21.861 7.440 37.654 1.00 23.73 329 ALA A O 1
ATOM 1549 N N . VAL A 1 208 ? -22.575 9.162 36.408 1.00 22.05 330 VAL A N 1
ATOM 1550 C CA . VAL A 1 208 ? -23.857 8.479 36.117 1.00 23.74 330 VAL A CA 1
ATOM 1551 C C . VAL A 1 208 ? -23.630 7.153 35.366 1.00 22.43 330 VAL A C 1
ATOM 1552 O O . VAL A 1 208 ? -24.399 6.235 35.558 1.00 25.18 330 VAL A O 1
ATOM 1556 N N . ASP A 1 209 ? -22.618 7.080 34.525 1.00 19.36 331 ASP A N 1
ATOM 1557 C CA . ASP A 1 209 ? -22.303 5.867 33.739 1.00 21.19 331 ASP A CA 1
ATOM 1558 C C . ASP A 1 209 ? -21.949 4.694 34.636 1.00 22.53 331 ASP A C 1
ATOM 1559 O O . ASP A 1 209 ? -22.118 3.592 34.150 1.00 23.13 331 ASP A O 1
ATOM 1564 N N . TRP A 1 210 ? -21.289 4.950 35.776 1.00 21.37 332 TRP A N 1
ATOM 1565 C CA . TRP A 1 210 ? -20.809 3.949 36.720 1.00 23.32 332 TRP A CA 1
ATOM 1566 C C . TRP A 1 210 ? -22.003 3.460 37.539 1.00 21.29 332 TRP A C 1
ATOM 1567 O O . TRP A 1 210 ? -22.004 2.281 37.885 1.00 19.08 332 TRP A O 1
ATOM 1578 N N . TRP A 1 211 ? -22.959 4.319 37.861 1.00 21.34 333 TRP A N 1
ATOM 1579 C CA . TRP A 1 211 ? -24.234 3.819 38.465 1.00 17.89 333 TRP A CA 1
ATOM 1580 C C . TRP A 1 211 ? -24.845 2.806 37.459 1.00 18.53 333 TRP A C 1
ATOM 1581 O O . TRP A 1 211 ? -25.274 1.751 37.889 1.00 21.98 333 TRP A O 1
ATOM 1592 N N . GLY A 1 212 ? -24.863 3.123 36.157 1.00 18.60 334 GLY A N 1
ATOM 1593 C CA . GLY A 1 212 ? -25.456 2.316 35.088 1.00 21.98 334 GLY A CA 1
ATOM 1594 C C . GLY A 1 212 ? -24.728 1.000 34.987 1.00 20.92 334 GLY A C 1
ATOM 1595 O O . GLY A 1 212 ? -25.396 -0.031 34.871 1.00 20.68 334 GLY A O 1
ATOM 1596 N N . LEU A 1 213 ? -23.419 1.030 35.082 1.00 17.71 335 LEU A N 1
ATOM 1597 C CA . LEU A 1 213 ? -22.616 -0.223 35.144 1.00 20.14 335 LEU A CA 1
ATOM 1598 C C . LEU A 1 213 ? -23.069 -1.064 36.325 1.00 21.40 335 LEU A C 1
ATOM 1599 O O . LEU A 1 213 ? -23.175 -2.318 36.193 1.00 22.87 335 LEU A O 1
ATOM 1604 N N . GLY A 1 214 ? -23.137 -0.457 37.494 1.00 20.08 336 GLY A N 1
ATOM 1605 C CA . GLY A 1 214 ? -23.589 -1.218 38.645 1.00 20.89 336 GLY A CA 1
ATOM 1606 C C . GLY A 1 214 ? -24.945 -1.876 38.389 1.00 20.03 336 GLY A C 1
ATOM 1607 O O . GLY A 1 214 ? -25.132 -3.020 38.814 1.00 23.22 336 GLY A O 1
ATOM 1608 N N . VAL A 1 215 ? -25.887 -1.151 37.825 1.00 18.58 337 VAL A N 1
ATOM 1609 C CA . VAL A 1 215 ? -27.249 -1.727 37.602 1.00 21.17 337 VAL A CA 1
ATOM 1610 C C . VAL A 1 215 ? -27.172 -2.869 36.595 1.00 19.73 337 VAL A C 1
ATOM 1611 O O . VAL A 1 215 ? -27.718 -3.985 36.973 1.00 19.89 337 VAL A O 1
ATOM 1615 N N . VAL A 1 216 ? -26.398 -2.738 35.518 1.00 20.41 338 VAL A N 1
ATOM 1616 C CA . VAL A 1 216 ? -26.328 -3.865 34.541 1.00 21.68 338 VAL A CA 1
ATOM 1617 C C . VAL A 1 216 ? -25.617 -5.068 35.165 1.00 21.88 338 VAL A C 1
ATOM 1618 O O . VAL A 1 216 ? -26.077 -6.219 34.953 1.00 19.04 338 VAL A O 1
ATOM 1622 N N . MET A 1 217 ? -24.573 -4.817 35.950 1.00 20.32 339 MET A N 1
ATOM 1623 C CA . MET A 1 217 ? -23.800 -5.907 36.524 1.00 24.04 339 MET A CA 1
ATOM 1624 C C . MET A 1 217 ? -24.621 -6.592 37.628 1.00 23.01 339 MET A C 1
ATOM 1625 O O . MET A 1 217 ? -24.469 -7.797 37.796 1.00 19.47 339 MET A O 1
ATOM 1630 N N . TYR A 1 218 ? -25.352 -5.820 38.398 1.00 20.76 340 TYR A N 1
ATOM 1631 C CA . TYR A 1 218 ? -26.278 -6.392 39.393 1.00 20.05 340 TYR A CA 1
ATOM 1632 C C . TYR A 1 218 ? -27.306 -7.325 38.713 1.00 22.39 340 TYR A C 1
ATOM 1633 O O . TYR A 1 218 ? -27.528 -8.422 39.210 1.00 19.68 340 TYR A O 1
ATOM 1642 N N . GLU A 1 219 ? -27.907 -6.889 37.598 1.00 21.32 341 GLU A N 1
ATOM 1643 C CA . GLU A 1 219 ? -28.900 -7.672 36.854 1.00 20.25 341 GLU A CA 1
ATOM 1644 C C . GLU A 1 219 ? -28.218 -8.958 36.378 1.00 22.50 341 GLU A C 1
ATOM 1645 O O . GLU A 1 219 ? -28.788 -10.013 36.500 1.00 21.59 341 GLU A O 1
ATOM 1651 N N . MET A 1 220 ? -27.005 -8.850 35.861 1.00 19.56 342 MET A N 1
ATOM 1652 C CA . MET A 1 220 ? -26.323 -10.015 35.310 1.00 20.45 342 MET A CA 1
ATOM 1653 C C . MET A 1 220 ? -26.099 -10.999 36.451 1.00 21.77 342 MET A C 1
ATOM 1654 O O . MET A 1 220 ? -26.295 -12.232 36.233 1.00 24.46 342 MET A O 1
ATOM 1659 N N . MET A 1 221 ? -25.651 -10.548 37.614 1.00 22.14 343 MET A N 1
ATOM 1660 C CA . MET A 1 221 ? -25.220 -11.545 38.610 1.00 21.61 343 MET A CA 1
ATOM 1661 C C . MET A 1 221 ? -26.403 -11.956 39.520 1.00 27.30 343 MET A C 1
ATOM 1662 O O . MET A 1 221 ? -26.302 -13.022 40.194 1.00 24.50 343 MET A O 1
ATOM 1667 N N . CYS A 1 222 ? -27.438 -11.131 39.599 1.00 23.03 344 CYS A N 1
ATOM 1668 C CA . CYS A 1 222 ? -28.520 -11.310 40.620 1.00 27.72 344 CYS A CA 1
ATOM 1669 C C . CYS A 1 222 ? -29.839 -11.671 39.956 1.00 26.05 344 CYS A C 1
ATOM 1670 O O . CYS A 1 222 ? -30.715 -12.193 40.647 1.00 30.24 344 CYS A O 1
ATOM 1673 N N . GLY A 1 223 ? -29.913 -11.549 38.634 1.00 28.33 345 GLY A N 1
ATOM 1674 C CA . GLY A 1 223 ? -31.109 -11.902 37.861 1.00 30.02 345 GLY A CA 1
ATOM 1675 C C . GLY A 1 223 ? -32.301 -10.971 38.080 1.00 30.38 345 GLY A C 1
ATOM 1676 O O . GLY A 1 223 ? -33.331 -11.340 37.646 1.00 25.44 345 GLY A O 1
ATOM 1677 N N . ARG A 1 224 ? -32.123 -9.760 38.647 1.00 27.25 346 ARG A N 1
ATOM 1678 C CA . ARG A 1 224 ? -33.226 -8.764 38.792 1.00 28.67 346 ARG A CA 1
ATOM 1679 C C . ARG A 1 224 ? -32.554 -7.401 38.898 1.00 26.25 346 ARG A C 1
ATOM 1680 O O . ARG A 1 224 ? -31.351 -7.376 39.148 1.00 19.38 346 ARG A O 1
ATOM 1688 N N . LEU A 1 225 ? -33.310 -6.327 38.714 1.00 23.26 347 LEU A N 1
ATOM 1689 C CA . LEU A 1 225 ? -32.830 -4.969 38.989 1.00 22.79 347 LEU A CA 1
ATOM 1690 C C . LEU A 1 225 ? -32.622 -4.822 40.470 1.00 22.58 347 LEU A C 1
ATOM 1691 O O . LEU A 1 225 ? -33.295 -5.443 41.271 1.00 22.47 347 LEU A O 1
ATOM 1696 N N . PRO A 1 226 ? -31.691 -3.961 40.873 1.00 21.91 348 PRO A N 1
ATOM 1697 C CA . PRO A 1 226 ? -31.553 -3.723 42.288 1.00 18.31 348 PRO A CA 1
ATOM 1698 C C . PRO A 1 226 ? -32.761 -2.996 42.922 1.00 24.06 348 PRO A C 1
ATOM 1699 O O . PRO A 1 226 ? -33.015 -3.137 44.108 1.00 22.27 348 PRO A O 1
ATOM 1703 N N . PHE A 1 227 ? -33.386 -2.117 42.169 1.00 24.49 349 PHE A N 1
ATOM 1704 C CA . PHE A 1 227 ? -34.621 -1.419 42.593 1.00 26.94 349 PHE A CA 1
ATOM 1705 C C . PHE A 1 227 ? -35.713 -1.678 41.560 1.00 24.78 349 PHE A C 1
ATOM 1706 O O . PHE A 1 227 ? -35.499 -1.488 40.326 1.00 21.48 349 PHE A O 1
ATOM 1714 N N . TYR A 1 228 ? -36.903 -2.090 41.993 1.00 23.46 350 TYR A N 1
ATOM 1715 C CA . TYR A 1 228 ? -38.016 -2.262 40.992 1.00 28.79 350 TYR A CA 1
ATOM 1716 C C . TYR A 1 228 ? -39.409 -1.965 41.566 1.00 25.63 350 TYR A C 1
ATOM 1717 O O . TYR A 1 228 ? -39.751 -2.322 42.646 1.00 25.25 350 TYR A O 1
ATOM 1726 N N . ASN A 1 229 ? -40.167 -1.268 40.774 1.00 29.58 351 ASN A N 1
ATOM 1727 C CA . ASN A 1 229 ? -41.620 -1.065 40.912 1.00 24.36 351 ASN A CA 1
ATOM 1728 C C . ASN A 1 229 ? -42.096 -0.723 39.509 1.00 25.77 351 ASN A C 1
ATOM 1729 O O . ASN A 1 229 ? -41.326 -0.111 38.733 1.00 24.44 351 ASN A O 1
ATOM 1734 N N . GLN A 1 230 ? -43.300 -1.119 39.158 1.00 25.26 352 GLN A N 1
ATOM 1735 C CA . GLN A 1 230 ? -43.833 -0.899 37.800 1.00 28.10 352 GLN A CA 1
ATOM 1736 C C . GLN A 1 230 ? -44.064 0.594 37.638 1.00 30.29 352 GLN A C 1
ATOM 1737 O O . GLN A 1 230 ? -43.948 1.078 36.549 1.00 34.53 352 GLN A O 1
ATOM 1743 N N . ASP A 1 231 ? -44.442 1.247 38.725 1.00 37.47 353 ASP A N 1
ATOM 1744 C CA . ASP A 1 231 ? -44.740 2.687 38.743 1.00 39.85 353 ASP A CA 1
ATOM 174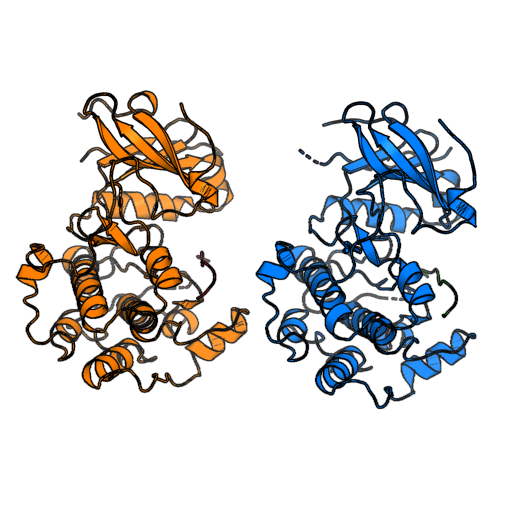5 C C . ASP A 1 231 ? -43.420 3.466 38.865 1.00 34.96 353 ASP A C 1
ATOM 1746 O O . ASP A 1 231 ? -42.670 3.210 39.790 1.00 29.65 353 ASP A O 1
ATOM 1751 N N . HIS A 1 232 ? -43.163 4.349 37.915 1.00 37.83 354 HIS A N 1
ATOM 1752 C CA . HIS A 1 232 ? -41.872 5.046 37.740 1.00 41.71 354 HIS A CA 1
ATOM 1753 C C . HIS A 1 232 ? -41.702 5.930 38.985 1.00 38.81 354 HIS A C 1
ATOM 1754 O O . HIS A 1 232 ? -40.592 5.951 39.591 1.00 35.77 354 HIS A O 1
ATOM 1761 N N . GLU A 1 233 ? -42.767 6.491 39.510 1.00 35.72 355 GLU A N 1
ATOM 1762 C CA . GLU A 1 233 ? -42.592 7.422 40.656 1.00 45.06 355 GLU A CA 1
ATOM 1763 C C . GLU A 1 233 ? -42.148 6.652 41.914 1.00 36.40 355 GLU A C 1
ATOM 1764 O O . GLU A 1 233 ? -41.199 7.123 42.600 1.00 29.50 355 GLU A O 1
ATOM 1770 N N . LYS A 1 234 ? -42.706 5.493 42.199 1.00 31.91 356 LYS A N 1
ATOM 1771 C CA . LYS A 1 234 ? -42.276 4.669 43.367 1.00 31.69 356 LYS A CA 1
ATOM 1772 C C . LYS A 1 234 ? -40.889 4.028 43.121 1.00 26.87 356 LYS A C 1
ATOM 1773 O O . LYS A 1 234 ? -40.159 3.800 44.083 1.00 27.90 356 LYS A O 1
ATOM 1779 N N . LEU A 1 235 ? -40.624 3.623 41.883 1.00 21.68 357 LEU A N 1
ATOM 1780 C CA . LEU A 1 235 ? -39.310 3.118 41.421 1.00 21.52 357 LEU A CA 1
ATOM 1781 C C . LEU A 1 235 ? -38.297 4.175 41.818 1.00 21.50 357 LEU A C 1
ATOM 1782 O O . LEU A 1 235 ? -37.386 3.813 42.489 1.00 24.27 357 LEU A O 1
ATOM 1787 N N . PHE A 1 236 ? -38.639 5.463 41.685 1.00 23.58 358 PHE A N 1
ATOM 1788 C CA . PHE A 1 236 ? -37.655 6.585 41.871 1.00 25.41 358 PHE A CA 1
ATOM 1789 C C . PHE A 1 236 ? -37.443 6.802 43.378 1.00 27.09 358 PHE A C 1
ATOM 1790 O O . PHE A 1 236 ? -36.307 7.013 43.838 1.00 24.80 358 PHE A O 1
ATOM 1798 N N . GLU A 1 237 ? -38.506 6.719 44.190 1.00 27.71 359 GLU A N 1
ATOM 1799 C CA . GLU A 1 237 ? -38.343 6.704 45.654 1.00 32.19 359 GLU A CA 1
ATOM 1800 C C . GLU A 1 237 ? -37.439 5.521 46.067 1.00 25.89 359 GLU A C 1
ATOM 1801 O O . GLU A 1 237 ? -36.700 5.705 47.010 1.00 25.61 359 GLU A O 1
ATOM 1807 N N . LEU A 1 238 ? -37.512 4.327 45.468 1.00 28.78 360 LEU A N 1
ATOM 1808 C CA . LEU A 1 238 ? -36.578 3.229 45.914 1.00 26.24 360 LEU A CA 1
ATOM 1809 C C . LEU A 1 238 ? -35.145 3.648 45.543 1.00 24.19 360 LEU A C 1
ATOM 1810 O O . LEU A 1 238 ? -34.231 3.565 46.398 1.00 21.86 360 LEU A O 1
ATOM 1815 N N . ILE A 1 239 ? -34.937 4.095 44.306 1.00 24.39 361 ILE A N 1
ATOM 1816 C CA . ILE A 1 239 ? -33.557 4.469 43.841 1.00 22.63 361 ILE A CA 1
ATOM 1817 C C . ILE A 1 239 ? -33.012 5.556 44.781 1.00 26.13 361 ILE A C 1
ATOM 1818 O O . ILE A 1 239 ? -31.833 5.484 45.176 1.00 24.91 361 ILE A O 1
ATOM 1823 N N . LEU A 1 240 ? -33.842 6.494 45.240 1.00 24.96 362 LEU A N 1
ATOM 1824 C CA . LEU A 1 240 ? -33.317 7.593 46.092 1.00 27.15 362 LEU A CA 1
ATOM 1825 C C . LEU A 1 240 ? -33.144 7.128 47.555 1.00 29.28 362 LEU A C 1
ATOM 1826 O O . LEU A 1 240 ? -32.144 7.550 48.182 1.00 25.76 362 LEU A O 1
ATOM 1831 N N . MET A 1 241 ? -34.019 6.277 48.072 1.00 27.03 363 MET A N 1
ATOM 1832 C CA . MET A 1 241 ? -34.127 6.000 49.545 1.00 29.62 363 MET A CA 1
ATOM 1833 C C . MET A 1 241 ? -33.682 4.597 49.966 1.00 30.94 363 MET A C 1
ATOM 1834 O O . MET A 1 241 ? -33.238 4.453 51.119 1.00 28.79 363 MET A O 1
ATOM 1839 N N . GLU A 1 242 ? -33.872 3.540 49.170 1.00 31.15 364 GLU A N 1
ATOM 1840 C CA . GLU A 1 242 ? -33.720 2.172 49.746 1.00 28.98 364 GLU A CA 1
ATOM 1841 C C . GLU A 1 242 ? -32.234 1.819 49.744 1.00 28.33 364 GLU A C 1
ATOM 1842 O O . GLU A 1 242 ? -31.537 2.022 48.693 1.00 30.44 364 GLU A O 1
ATOM 1848 N N . GLU A 1 243 ? -31.775 1.168 50.806 1.00 29.25 365 GLU A N 1
ATOM 1849 C CA . GLU A 1 243 ? -30.408 0.586 50.831 1.00 34.97 365 GLU A CA 1
ATOM 1850 C C . GLU A 1 243 ? -30.365 -0.694 49.953 1.00 30.12 365 GLU A C 1
ATOM 1851 O O . GLU A 1 243 ? -31.244 -1.567 50.056 1.00 25.71 365 GLU A O 1
ATOM 1857 N N . ILE A 1 244 ? -29.319 -0.808 49.166 1.00 25.19 366 ILE A N 1
ATOM 1858 C CA . ILE A 1 244 ? -29.083 -1.990 48.287 1.00 27.82 366 ILE A CA 1
ATOM 1859 C C . ILE A 1 244 ? -29.039 -3.285 49.114 1.00 26.33 366 ILE A C 1
ATOM 1860 O O . ILE A 1 244 ? -28.494 -3.272 50.139 1.00 23.74 366 ILE A O 1
ATOM 1865 N N . ARG A 1 245 ? -29.615 -4.376 48.617 1.00 25.56 367 ARG A N 1
ATOM 1866 C CA . ARG A 1 245 ? -29.397 -5.715 49.151 1.00 26.58 367 ARG A CA 1
ATOM 1867 C C . ARG A 1 245 ? -28.940 -6.643 48.068 1.00 21.76 367 ARG A C 1
ATOM 1868 O O . ARG A 1 245 ? -29.099 -6.354 46.869 1.00 26.41 367 ARG A O 1
ATOM 1876 N N . PHE A 1 246 ? -28.425 -7.784 48.500 1.00 22.32 368 PHE A N 1
ATOM 1877 C CA . PHE A 1 246 ? -27.854 -8.763 47.558 1.00 22.08 368 PHE A CA 1
ATOM 1878 C C . PHE A 1 246 ? -28.303 -10.131 47.933 1.00 23.10 368 PHE A C 1
ATOM 1879 O O . PHE A 1 246 ? -28.385 -10.404 49.137 1.00 23.20 368 PHE A O 1
ATOM 1887 N N . PRO A 1 247 ? -28.399 -11.041 46.936 1.00 24.91 369 PRO A N 1
ATOM 1888 C CA . PRO A 1 247 ? -28.594 -12.459 47.247 1.00 23.65 369 PRO A CA 1
ATOM 1889 C C . PRO A 1 247 ? -27.464 -13.067 48.091 1.00 28.73 369 PRO A C 1
ATOM 1890 O O . PRO A 1 247 ? -26.316 -12.621 47.929 1.00 24.04 369 PRO A O 1
ATOM 1894 N N . ARG A 1 248 ? -27.784 -14.057 48.954 1.00 24.68 370 ARG A N 1
ATOM 1895 C CA . ARG A 1 248 ? -26.861 -14.524 49.995 1.00 29.42 370 ARG A CA 1
ATOM 1896 C C . ARG A 1 248 ? -25.746 -15.337 49.324 1.00 30.77 370 ARG A C 1
ATOM 1897 O O . ARG A 1 248 ? -24.735 -15.540 49.995 1.00 30.91 370 ARG A O 1
ATOM 1905 N N . THR A 1 249 ? -25.887 -15.716 48.042 1.00 28.21 371 THR A N 1
ATOM 1906 C CA . THR A 1 249 ? -24.827 -16.452 47.304 1.00 29.82 371 THR A CA 1
ATOM 1907 C C . THR A 1 249 ? -23.782 -15.536 46.638 1.00 29.95 371 THR A C 1
ATOM 1908 O O . THR A 1 249 ? -22.842 -16.073 46.012 1.00 28.14 371 THR A O 1
ATOM 1912 N N . LEU A 1 250 ? -23.967 -14.212 46.639 1.00 27.53 372 LEU A N 1
ATOM 1913 C CA . LEU A 1 250 ? -23.073 -13.382 45.838 1.00 26.31 372 LEU A CA 1
ATOM 1914 C C . LEU A 1 250 ? -21.710 -13.305 46.583 1.00 26.30 372 LEU A C 1
ATOM 1915 O O . LEU A 1 250 ? -21.658 -13.195 47.816 1.00 26.04 372 LEU A O 1
ATOM 1920 N N . GLY A 1 251 ? -20.634 -13.522 45.844 1.00 27.29 373 GLY A N 1
ATOM 1921 C CA . GLY A 1 251 ? -19.251 -13.405 46.329 1.00 29.32 373 GLY A CA 1
ATOM 1922 C C . GLY A 1 251 ? -18.977 -12.051 46.946 1.00 29.79 373 GLY A C 1
ATOM 1923 O O . GLY A 1 251 ? -19.529 -11.047 46.499 1.00 29.45 373 GLY A O 1
ATOM 1924 N N . PRO A 1 252 ? -18.058 -11.984 47.928 1.00 26.76 374 PRO A N 1
ATOM 1925 C CA . PRO A 1 252 ? -17.699 -10.719 48.538 1.00 28.22 374 PRO A CA 1
ATOM 1926 C C . PRO A 1 252 ? -17.021 -9.708 47.583 1.00 25.26 374 PRO A C 1
ATOM 1927 O O . PRO A 1 252 ? -17.235 -8.527 47.738 1.00 25.03 374 PRO A O 1
ATOM 1931 N N . GLU A 1 253 ? -16.261 -10.132 46.580 1.00 23.66 375 GLU A N 1
ATOM 1932 C CA . GLU A 1 253 ? -15.689 -9.147 45.592 1.00 23.56 375 GLU A CA 1
ATOM 1933 C C . GLU A 1 253 ? -16.767 -8.560 44.677 1.00 23.56 375 GLU A C 1
ATOM 1934 O O . GLU A 1 253 ? -16.839 -7.303 44.511 1.00 22.22 375 GLU A O 1
ATOM 1940 N N . ALA A 1 254 ? -17.712 -9.394 44.276 1.00 21.14 376 ALA A N 1
ATOM 1941 C CA . ALA A 1 254 ? -18.897 -8.975 43.501 1.00 22.97 376 ALA A CA 1
ATOM 1942 C C . ALA A 1 254 ? -19.694 -7.946 44.338 1.00 20.61 376 ALA A C 1
ATOM 1943 O O . ALA A 1 254 ? -20.018 -6.791 43.829 1.00 21.87 376 ALA A O 1
ATOM 1945 N N . LYS A 1 255 ? -20.010 -8.306 45.560 1.00 23.38 377 LYS A N 1
ATOM 1946 C CA . LYS A 1 255 ? -20.759 -7.440 46.524 1.00 24.36 377 LYS A CA 1
ATOM 1947 C C . LYS A 1 255 ? -20.002 -6.127 46.804 1.00 26.88 377 LYS A C 1
ATOM 1948 O O . LYS A 1 255 ? -20.620 -5.105 46.819 1.00 23.38 377 LYS A O 1
ATOM 1954 N N . SER A 1 256 ? -18.688 -6.124 46.972 1.00 24.95 378 SER A N 1
ATOM 1955 C CA . SER A 1 256 ? -17.927 -4.862 47.190 1.00 23.89 378 SER A CA 1
ATOM 1956 C C . SER A 1 256 ? -17.979 -4.013 45.912 1.00 22.00 378 SER A C 1
ATOM 1957 O O . SER A 1 256 ? -18.194 -2.817 45.987 1.00 22.63 378 SER A O 1
ATOM 1960 N N . LEU A 1 257 ? -17.840 -4.600 44.723 1.00 21.28 379 LEU A N 1
ATOM 1961 C CA . LEU A 1 257 ? -17.890 -3.836 43.467 1.00 21.10 379 LEU A CA 1
ATOM 1962 C C . LEU A 1 257 ? -19.300 -3.216 43.303 1.00 25.63 379 LEU A C 1
ATOM 1963 O O . LEU A 1 257 ? -19.413 -2.011 43.029 1.00 21.45 379 LEU A O 1
ATOM 1968 N N . LEU A 1 258 ? -20.355 -4.030 43.390 1.00 23.06 380 LEU A N 1
ATOM 1969 C CA . LEU A 1 258 ? -21.741 -3.505 43.196 1.00 25.27 380 LEU A CA 1
ATOM 1970 C C . LEU A 1 258 ? -22.021 -2.449 44.253 1.00 22.90 380 LEU A C 1
ATOM 1971 O O . LEU A 1 258 ? -22.662 -1.479 43.875 1.00 25.07 380 LEU A O 1
ATOM 1976 N N . SER A 1 259 ? -21.603 -2.625 45.511 1.00 22.78 381 SER A N 1
ATOM 1977 C CA . SER A 1 259 ? -21.861 -1.603 46.560 1.00 28.81 381 SER A CA 1
ATOM 1978 C C . SER A 1 259 ? -21.137 -0.292 46.222 1.00 28.04 381 SER A C 1
ATOM 1979 O O . SER A 1 259 ? -21.692 0.760 46.493 1.00 20.98 381 SER A O 1
ATOM 1982 N N . GLY A 1 260 ? -19.936 -0.391 45.629 1.00 23.51 382 GLY A N 1
ATOM 1983 C CA . GLY A 1 260 ? -19.189 0.820 45.251 1.00 21.05 382 GLY A CA 1
ATOM 1984 C C . GLY A 1 260 ? -19.919 1.512 44.129 1.00 24.15 382 GLY A C 1
ATOM 1985 O O . GLY A 1 260 ? -19.979 2.729 44.148 1.00 21.99 382 GLY A O 1
ATOM 1986 N N . LEU A 1 261 ? -20.383 0.744 43.116 1.00 23.22 383 LEU A N 1
ATOM 1987 C CA . LEU A 1 261 ? -20.913 1.313 41.858 1.00 19.67 383 LEU A CA 1
ATOM 1988 C C . LEU A 1 261 ? -22.289 1.907 42.186 1.00 22.79 383 LEU A C 1
ATOM 1989 O O . LEU A 1 261 ? -22.688 2.875 41.507 1.00 17.34 383 LEU A O 1
ATOM 1994 N N . LEU A 1 262 ? -22.991 1.315 43.136 1.00 19.52 384 LEU A N 1
ATOM 1995 C CA . LEU A 1 262 ? -24.397 1.724 43.429 1.00 20.29 384 LEU A CA 1
ATOM 1996 C C . LEU A 1 262 ? -24.443 2.580 44.723 1.00 23.83 384 LEU A C 1
ATOM 1997 O O . LEU A 1 262 ? -25.559 2.706 45.344 1.00 22.09 384 LEU A O 1
ATOM 2002 N N . LYS A 1 263 ? -23.352 3.295 45.052 1.00 21.90 385 LYS A N 1
ATOM 2003 C CA . LYS A 1 263 ? -23.409 4.396 46.054 1.00 24.72 385 LYS A CA 1
ATOM 2004 C C . LYS A 1 263 ? -24.296 5.508 45.480 1.00 25.96 385 LYS A C 1
ATOM 2005 O O . LYS A 1 263 ? -24.124 5.914 44.307 1.00 21.44 385 LYS A O 1
ATOM 2011 N N . LYS A 1 264 ? -25.235 6.004 46.277 1.00 21.87 386 LYS A N 1
ATOM 2012 C CA . LYS A 1 264 ? -26.215 7.019 45.813 1.00 22.46 386 LYS A CA 1
ATOM 2013 C C . LYS A 1 264 ? -25.559 8.400 45.651 1.00 25.08 386 LYS A C 1
ATOM 2014 O O . LYS A 1 264 ? -25.905 9.175 44.729 1.00 29.12 386 LYS A O 1
ATOM 2020 N N . ASP A 1 265 ? -24.563 8.693 46.474 1.00 29.58 387 ASP A N 1
ATOM 2021 C CA . ASP A 1 265 ? -23.802 9.953 46.380 1.00 31.06 387 ASP A CA 1
ATOM 2022 C C . ASP A 1 265 ? -22.694 9.749 45.362 1.00 26.45 387 ASP A C 1
ATOM 2023 O O . ASP A 1 265 ? -21.790 8.943 45.616 1.00 24.68 387 ASP A O 1
ATOM 2028 N N . PRO A 1 266 ? -22.741 10.462 44.227 1.00 23.30 388 PRO A N 1
ATOM 2029 C CA . PRO A 1 266 ? -21.732 10.239 43.216 1.00 27.82 388 PRO A CA 1
ATOM 2030 C C . PRO A 1 266 ? -20.286 10.476 43.689 1.00 34.47 388 PRO A C 1
ATOM 2031 O O . PRO A 1 266 ? -19.396 9.829 43.099 1.00 29.75 388 PRO A O 1
ATOM 2035 N N . LYS A 1 267 ? -20.067 11.311 44.713 1.00 35.12 389 LYS A N 1
ATOM 2036 C CA . LYS A 1 267 ? -18.677 11.614 45.213 1.00 39.88 389 LYS A CA 1
ATOM 2037 C C . LYS A 1 267 ? -18.161 10.415 46.015 1.00 35.56 389 LYS A C 1
ATOM 2038 O O . LYS A 1 267 ? -16.967 10.281 46.198 1.00 37.79 389 LYS A O 1
ATOM 2044 N N . GLN A 1 268 ? -19.034 9.547 46.497 1.00 31.11 390 GLN A N 1
ATOM 2045 C CA . GLN A 1 268 ? -18.595 8.324 47.164 1.00 31.26 390 GLN A CA 1
ATOM 2046 C C . GLN A 1 268 ? -18.504 7.158 46.181 1.00 26.47 390 GLN A C 1
ATOM 2047 O O . GLN A 1 268 ? -18.012 6.177 46.603 1.00 27.87 390 GLN A O 1
ATOM 2053 N N . ARG A 1 269 ? -19.046 7.256 44.969 1.00 26.31 391 ARG A N 1
ATOM 2054 C CA . ARG A 1 269 ? -19.198 6.114 44.070 1.00 26.31 391 ARG A CA 1
ATOM 2055 C C . ARG A 1 269 ? -17.800 5.662 43.601 1.00 28.28 391 ARG A C 1
ATOM 2056 O O . ARG A 1 269 ? -16.953 6.502 43.318 1.00 24.66 391 ARG A O 1
ATOM 2064 N N . LEU A 1 270 ? -17.610 4.383 43.451 1.00 24.65 392 LEU A N 1
ATOM 2065 C CA . LEU A 1 270 ? -16.459 3.814 42.699 1.00 26.92 392 LEU A CA 1
ATOM 2066 C C . LEU A 1 270 ? -16.475 4.415 41.292 1.00 28.89 392 LEU A C 1
ATOM 2067 O O . LEU A 1 270 ? -17.486 4.343 40.599 1.00 22.48 392 LEU A O 1
ATOM 2072 N N . GLY A 1 271 ? -15.393 5.082 40.919 1.00 23.86 393 GLY A N 1
ATOM 2073 C CA . GLY A 1 271 ? -15.271 5.763 39.649 1.00 23.06 393 GLY A CA 1
ATOM 2074 C C . GLY A 1 271 ? -15.726 7.246 39.745 1.00 24.42 393 GLY A C 1
ATOM 2075 O O . GLY A 1 271 ? -15.728 7.944 38.700 1.00 27.00 393 GLY A O 1
ATOM 2076 N N . GLY A 1 272 ? -16.168 7.686 40.909 1.00 21.30 394 GLY A N 1
ATOM 2077 C CA . GLY A 1 272 ? -16.712 9.038 41.093 1.00 24.76 394 GLY A CA 1
ATOM 2078 C C . GLY A 1 272 ? -15.635 10.081 41.231 1.00 29.40 394 GLY A C 1
ATOM 2079 O O . GLY A 1 272 ? -15.997 11.274 41.183 1.00 31.98 394 GLY A O 1
ATOM 2080 N N . GLY A 1 273 ? -14.382 9.685 41.448 1.00 31.31 395 GLY A N 1
ATOM 2081 C CA . GLY A 1 273 ? -13.292 10.662 41.684 1.00 32.82 395 GLY A CA 1
ATOM 2082 C C . GLY A 1 273 ? -12.617 11.074 40.391 1.00 32.18 395 GLY A C 1
ATOM 2083 O O . GLY A 1 273 ? -13.054 10.720 39.340 1.00 30.48 395 GLY A O 1
ATOM 2084 N N . SER A 1 274 ? -11.479 11.750 40.514 1.00 31.09 396 SER A N 1
ATOM 2085 C CA . SER A 1 274 ? -10.726 12.234 39.331 1.00 29.12 396 SER A CA 1
ATOM 2086 C C . SER A 1 274 ? -10.137 11.071 38.524 1.00 29.45 396 SER A C 1
ATOM 2087 O O . SER A 1 274 ? -9.896 11.266 37.333 1.00 34.44 396 SER A O 1
ATOM 2090 N N . GLU A 1 275 ? -9.924 9.908 39.144 1.00 30.89 397 GLU A N 1
ATOM 2091 C CA . GLU A 1 275 ? -9.339 8.753 38.411 1.00 35.15 397 GLU A CA 1
ATOM 2092 C C . GLU A 1 275 ? -10.392 8.057 37.535 1.00 31.29 397 GLU A C 1
ATOM 2093 O O . GLU A 1 275 ? -9.992 7.272 36.690 1.00 29.00 397 GLU A O 1
ATOM 2099 N N . ASP A 1 276 ? -11.680 8.313 37.769 1.00 28.06 398 ASP A N 1
ATOM 2100 C CA . ASP A 1 276 ? -12.761 7.781 36.897 1.00 26.16 398 ASP A CA 1
ATOM 2101 C C . ASP A 1 276 ? -12.684 6.248 36.792 1.00 19.75 398 ASP A C 1
ATOM 2102 O O . ASP A 1 276 ? -12.665 5.596 37.817 1.00 22.94 398 ASP A O 1
ATOM 2107 N N . ALA A 1 277 ? -12.631 5.717 35.569 1.00 23.41 399 ALA A N 1
ATOM 2108 C CA . ALA A 1 277 ? -12.626 4.279 35.245 1.00 21.74 399 ALA A CA 1
ATOM 2109 C C . ALA A 1 277 ? -11.436 3.571 35.865 1.00 26.97 399 ALA A C 1
ATOM 2110 O O . ALA A 1 277 ? -11.615 2.327 36.175 1.00 24.36 399 ALA A O 1
ATOM 2112 N N . LYS A 1 278 ? -10.321 4.258 36.153 1.00 23.48 400 LYS A N 1
ATOM 2113 C CA . LYS A 1 278 ? -9.084 3.562 36.654 1.00 26.87 400 LYS A CA 1
ATOM 2114 C C . LYS A 1 278 ? -9.359 3.078 38.064 1.00 29.21 400 LYS A C 1
ATOM 2115 O O . LYS A 1 278 ? -8.774 2.074 38.513 1.00 24.43 400 LYS A O 1
ATOM 2121 N N . GLU A 1 279 ? -10.228 3.777 38.797 1.00 23.66 401 GLU A N 1
ATOM 2122 C CA . GLU A 1 279 ? -10.589 3.305 40.160 1.00 23.26 401 GLU A CA 1
ATOM 2123 C C . GLU A 1 279 ? -11.342 1.957 40.076 1.00 22.89 401 GLU A C 1
ATOM 2124 O O . GLU A 1 279 ? -11.082 1.049 40.918 1.00 28.64 401 GLU A O 1
ATOM 2130 N N . ILE A 1 280 ? -12.246 1.812 39.111 1.00 22.05 402 ILE A N 1
ATOM 2131 C CA . ILE A 1 280 ? -13.013 0.556 38.892 1.00 21.59 402 ILE A CA 1
ATOM 2132 C C . ILE A 1 280 ? -12.021 -0.504 38.399 1.00 24.39 402 ILE A C 1
ATOM 2133 O O . ILE A 1 280 ? -12.070 -1.628 38.868 1.00 21.01 402 ILE A O 1
ATOM 2138 N N . MET A 1 281 ? -11.108 -0.150 37.523 1.00 24.29 403 MET A N 1
ATOM 2139 C CA . MET A 1 281 ? -10.158 -1.119 36.928 1.00 26.23 403 MET A CA 1
ATOM 2140 C C . MET A 1 281 ? -9.257 -1.735 37.997 1.00 27.63 403 MET A C 1
ATOM 2141 O O . MET A 1 281 ? -8.883 -2.923 37.820 1.00 27.32 403 MET A O 1
ATOM 2146 N N . GLN A 1 282 ? -9.003 -1.004 39.090 1.00 24.66 404 GLN A N 1
ATOM 2147 C CA . GLN A 1 282 ? -8.140 -1.370 40.235 1.00 26.80 404 GLN A CA 1
ATOM 2148 C C . GLN A 1 282 ? -8.945 -2.257 41.194 1.00 26.42 404 GLN A C 1
ATOM 2149 O O . GLN A 1 282 ? -8.366 -2.886 42.040 1.00 24.92 404 GLN A O 1
ATOM 2155 N N . HIS A 1 283 ? -10.251 -2.389 41.042 1.00 25.33 405 HIS A N 1
ATOM 2156 C CA . HIS A 1 283 ? -11.053 -3.107 42.079 1.00 24.38 405 HIS A CA 1
ATOM 2157 C C . HIS A 1 283 ? -10.737 -4.609 42.077 1.00 21.34 405 HIS A C 1
ATOM 2158 O O . HIS A 1 283 ? -10.583 -5.220 41.036 1.00 21.63 405 HIS A O 1
ATOM 2165 N N . ARG A 1 284 ? -10.687 -5.200 43.249 1.00 23.01 406 ARG A N 1
ATOM 2166 C CA . ARG A 1 284 ? -10.263 -6.621 43.385 1.00 27.04 406 ARG A CA 1
ATOM 2167 C C . ARG A 1 284 ? -11.216 -7.552 42.613 1.00 25.08 406 ARG A C 1
ATOM 2168 O O . ARG A 1 284 ? -10.792 -8.679 42.245 1.00 26.34 406 ARG A O 1
ATOM 2176 N N . PHE A 1 285 ? -12.439 -7.148 42.301 1.00 26.73 407 PHE A N 1
ATOM 2177 C CA . PHE A 1 285 ? -13.330 -8.034 41.467 1.00 28.55 407 PHE A CA 1
ATOM 2178 C C . PHE A 1 285 ? -12.688 -8.255 40.092 1.00 23.52 407 PHE A C 1
ATOM 2179 O O . PHE A 1 285 ? -12.905 -9.321 39.456 1.00 22.74 407 PHE A O 1
ATOM 2187 N N . PHE A 1 286 ? -11.921 -7.268 39.617 1.00 21.02 408 PHE A N 1
ATOM 2188 C CA . PHE A 1 286 ? -11.199 -7.423 38.336 1.00 23.33 408 PHE A CA 1
ATOM 2189 C C . PHE A 1 286 ? -9.726 -7.867 38.520 1.00 26.82 408 PHE A C 1
ATOM 2190 O O . PHE A 1 286 ? -8.927 -7.670 37.581 1.00 29.06 408 PHE A O 1
ATOM 2198 N N . ALA A 1 287 ? -9.354 -8.444 39.649 1.00 28.01 409 ALA A N 1
ATOM 2199 C CA . ALA A 1 287 ? -7.924 -8.796 39.907 1.00 31.58 409 ALA A CA 1
ATOM 2200 C C . ALA A 1 287 ? -7.485 -9.800 38.828 1.00 34.46 409 ALA A C 1
ATOM 2201 O O . ALA A 1 287 ? -8.264 -10.720 38.436 1.00 29.37 409 ALA A O 1
ATOM 2203 N N . GLY A 1 288 ? -6.284 -9.669 38.312 1.00 30.63 410 GLY A N 1
ATOM 2204 C CA . GLY A 1 288 ? -5.880 -10.624 37.253 1.00 37.01 410 GLY A CA 1
ATOM 2205 C C . GLY A 1 288 ? -6.389 -10.262 35.845 1.00 38.52 410 GLY A C 1
ATOM 2206 O O . GLY A 1 288 ? -5.968 -10.950 34.911 1.00 44.38 410 GLY A O 1
ATOM 2207 N N . ILE A 1 289 ? -7.317 -9.305 35.665 1.00 29.22 411 ILE A N 1
ATOM 2208 C CA . ILE A 1 289 ? -7.705 -8.835 34.311 1.00 29.90 411 ILE A CA 1
ATOM 2209 C C . ILE A 1 289 ? -6.556 -7.916 33.842 1.00 26.08 411 ILE A C 1
ATOM 2210 O O . ILE A 1 289 ? -6.116 -7.006 34.617 1.00 28.32 411 ILE A O 1
ATOM 2215 N N . VAL A 1 290 ? -6.061 -8.164 32.642 1.00 27.20 412 VAL A N 1
ATOM 2216 C CA . VAL A 1 290 ? -5.046 -7.290 31.977 1.00 29.65 412 VAL A CA 1
ATOM 2217 C C . VAL A 1 290 ? -5.805 -6.404 31.011 1.00 24.25 412 VAL A C 1
ATOM 2218 O O . VAL A 1 290 ? -6.328 -6.887 29.984 1.00 26.96 412 VAL A O 1
ATOM 2222 N N . TRP A 1 291 ? -5.970 -5.160 31.375 1.00 25.19 413 TRP A N 1
ATOM 2223 C CA . TRP A 1 291 ? -6.838 -4.222 30.612 1.00 25.17 413 TRP A CA 1
ATOM 2224 C C . TRP A 1 291 ? -6.355 -4.077 29.173 1.00 29.15 413 TRP A C 1
ATOM 2225 O O . TRP A 1 291 ? -7.203 -3.995 28.278 1.00 24.66 413 TRP A O 1
ATOM 2236 N N . GLN A 1 292 ? -5.045 -4.151 28.911 1.00 28.48 414 GLN A N 1
ATOM 2237 C CA . GLN A 1 292 ? -4.569 -4.080 27.496 1.00 26.43 414 GLN A CA 1
ATOM 2238 C C . GLN A 1 292 ? -5.077 -5.290 26.737 1.00 25.38 414 GLN A C 1
ATOM 2239 O O . GLN A 1 292 ? -5.479 -5.139 25.577 1.00 29.27 414 GLN A O 1
ATOM 2245 N N . HIS A 1 293 ? -5.172 -6.427 27.379 1.00 23.88 415 HIS A N 1
ATOM 2246 C CA . HIS A 1 293 ? -5.614 -7.678 26.755 1.00 30.37 415 HIS A CA 1
ATOM 2247 C C . HIS A 1 293 ? -7.110 -7.616 26.536 1.00 33.10 415 HIS A C 1
ATOM 2248 O O . HIS A 1 293 ? -7.593 -8.158 25.525 1.00 32.02 415 HIS A O 1
ATOM 2255 N N . VAL A 1 294 ? -7.825 -6.969 27.451 1.00 30.92 416 VAL A N 1
ATOM 2256 C CA . VAL A 1 294 ? -9.281 -6.741 27.241 1.00 27.73 416 VAL A CA 1
ATOM 2257 C C . VAL A 1 294 ? -9.421 -6.063 25.873 1.00 25.98 416 VAL A C 1
ATOM 2258 O O . VAL A 1 294 ? -10.199 -6.515 25.003 1.00 28.22 416 VAL A O 1
ATOM 2262 N N . TYR A 1 295 ? -8.737 -4.961 25.712 1.00 29.74 417 TYR A N 1
ATOM 2263 C CA . TYR A 1 295 ? -8.878 -4.070 24.557 1.00 28.35 417 TYR A CA 1
ATOM 2264 C C . TYR A 1 295 ? -8.519 -4.812 23.244 1.00 33.60 417 TYR A C 1
ATOM 2265 O O . TYR A 1 295 ? -9.221 -4.619 22.198 1.00 36.30 417 TYR A O 1
ATOM 2274 N N . GLU A 1 296 ? -7.518 -5.690 23.291 1.00 33.95 418 GLU A N 1
ATOM 2275 C CA . GLU A 1 296 ? -7.040 -6.447 22.096 1.00 39.75 418 GLU A CA 1
ATOM 2276 C C . GLU A 1 296 ? -7.897 -7.708 21.909 1.00 38.97 418 GLU A C 1
ATOM 2277 O O . GLU A 1 296 ? -7.523 -8.574 21.158 1.00 35.66 418 GLU A O 1
ATOM 2283 N N . LYS A 1 297 ? -9.021 -7.842 22.601 1.00 35.68 419 LYS A N 1
ATOM 2284 C CA . LYS A 1 297 ? -9.878 -9.050 22.504 1.00 35.97 419 LYS A CA 1
ATOM 2285 C C . LYS A 1 297 ? -9.078 -10.341 22.683 1.00 38.07 419 LYS A C 1
ATOM 2286 O O . LYS A 1 297 ? -9.439 -11.348 22.116 1.00 40.56 419 LYS A O 1
ATOM 2292 N N . LYS A 1 298 ? -8.104 -10.355 23.571 1.00 41.50 420 LYS A N 1
ATOM 2293 C CA . LYS A 1 298 ? -7.360 -11.593 23.839 1.00 49.23 420 LYS A CA 1
ATOM 2294 C C . LYS A 1 298 ? -8.112 -12.537 24.774 1.00 55.20 420 LYS A C 1
ATOM 2295 O O . LYS A 1 298 ? -7.808 -13.727 24.704 1.00 64.81 420 LYS A O 1
ATOM 2301 N N . LEU A 1 299 ? -9.060 -12.061 25.574 1.00 56.44 421 LEU A N 1
ATOM 2302 C CA . LEU A 1 299 ? -9.766 -12.925 26.561 1.00 62.50 421 LEU A CA 1
ATOM 2303 C C . LEU A 1 299 ? -10.877 -13.763 25.891 1.00 54.04 421 LEU A C 1
ATOM 2304 O O . LEU A 1 299 ? -11.551 -13.282 24.992 1.00 44.64 421 LEU A O 1
ATOM 2309 N N . SER A 1 300 ? -11.149 -14.942 26.447 1.00 58.47 422 SER A N 1
ATOM 2310 C CA . SER A 1 300 ? -12.107 -15.947 25.912 1.00 54.77 422 SER A CA 1
ATOM 2311 C C . SER A 1 300 ? -13.540 -15.578 26.259 1.00 42.57 422 SER A C 1
ATOM 2312 O O . SER A 1 300 ? -13.951 -15.603 27.417 1.00 53.75 422 SER A O 1
ATOM 2315 N N . PRO A 1 301 ? -14.377 -15.229 25.277 1.00 35.20 423 PRO A N 1
ATOM 2316 C CA . PRO A 1 301 ? -15.772 -15.013 25.590 1.00 36.28 423 PRO A CA 1
ATOM 2317 C C . PRO A 1 301 ? -16.368 -16.280 26.187 1.00 36.46 423 PRO A C 1
ATOM 2318 O O . PRO A 1 301 ? -16.118 -17.385 25.767 1.00 39.20 423 PRO A O 1
ATOM 2322 N N . PRO A 1 302 ? -17.107 -16.190 27.285 1.00 38.69 424 PRO A N 1
ATOM 2323 C CA . PRO A 1 302 ? -17.625 -17.410 27.891 1.00 40.04 424 PRO A CA 1
ATOM 2324 C C . PRO A 1 302 ? -18.888 -17.914 27.189 1.00 38.15 424 PRO A C 1
ATOM 2325 O O . PRO A 1 302 ? -19.329 -18.993 27.414 1.00 47.72 424 PRO A O 1
ATOM 2329 N N . PHE A 1 303 ? -19.432 -17.137 26.289 1.00 41.72 425 PHE A N 1
ATOM 2330 C CA . PHE A 1 303 ? -20.567 -17.590 25.477 1.00 40.36 425 PHE A CA 1
ATOM 2331 C C . PHE A 1 303 ? -20.342 -17.169 24.053 1.00 40.39 425 PHE A C 1
ATOM 2332 O O . PHE A 1 303 ? -20.126 -15.987 23.834 1.00 46.69 425 PHE A O 1
ATOM 2340 N N . LYS A 1 304 ? -20.400 -18.118 23.136 1.00 46.13 426 LYS A N 1
ATOM 2341 C CA . LYS A 1 304 ? -20.236 -17.855 21.699 1.00 45.73 426 LYS A CA 1
ATOM 2342 C C . LYS A 1 304 ? -21.590 -18.047 21.039 1.00 45.68 426 LYS A C 1
ATOM 2343 O O . LYS A 1 304 ? -22.136 -19.146 21.072 1.00 40.38 426 LYS A O 1
ATOM 2349 N N . PRO A 1 305 ? -22.165 -16.985 20.446 1.00 45.71 427 PRO A N 1
ATOM 2350 C CA . PRO A 1 305 ? -23.404 -17.121 19.708 1.00 49.14 427 PRO A CA 1
ATOM 2351 C C . PRO A 1 305 ? -23.337 -18.249 18.658 1.00 52.99 427 PRO A C 1
ATOM 2352 O O . PRO A 1 305 ? -22.373 -18.371 17.944 1.00 45.65 427 PRO A O 1
ATOM 2356 N N . GLN A 1 306 ? -24.375 -19.077 18.634 1.00 48.01 428 GLN A N 1
ATOM 2357 C CA . GLN A 1 306 ? -24.427 -20.317 17.820 1.00 56.19 428 GLN A CA 1
ATOM 2358 C C . GLN A 1 306 ? -25.096 -19.965 16.495 1.00 59.21 428 GLN A C 1
ATOM 2359 O O . GLN A 1 306 ? -26.109 -20.593 16.128 1.00 56.51 428 GLN A O 1
ATOM 2365 N N . VAL A 1 307 ? -24.577 -18.931 15.849 1.00 53.80 429 VAL A N 1
ATOM 2366 C CA . VAL A 1 307 ? -25.161 -18.401 14.593 1.00 62.60 429 VAL A CA 1
ATOM 2367 C C . VAL A 1 307 ? -24.451 -19.189 13.512 1.00 61.86 429 VAL A C 1
ATOM 2368 O O . VAL A 1 307 ? -23.222 -19.276 13.596 1.00 64.35 429 VAL A O 1
ATOM 2372 N N . THR A 1 308 ? -25.220 -19.857 12.664 1.00 63.89 430 THR A N 1
ATOM 2373 C CA . THR A 1 308 ? -24.702 -20.718 11.576 1.00 67.31 430 THR A CA 1
ATOM 2374 C C . THR A 1 308 ? -23.985 -19.805 10.569 1.00 69.97 430 THR A C 1
ATOM 2375 O O . THR A 1 308 ? -22.798 -20.016 10.259 1.00 64.27 430 THR A O 1
ATOM 2379 N N . SER A 1 309 ? -24.696 -18.792 10.103 1.00 70.18 431 SER A N 1
ATOM 2380 C CA . SER A 1 309 ? -24.250 -17.846 9.060 1.00 67.76 431 SER A CA 1
ATOM 2381 C C . SER A 1 309 ? -24.588 -16.434 9.518 1.00 75.86 431 SER A C 1
ATOM 2382 O O . SER A 1 309 ? -25.202 -16.273 10.604 1.00 63.90 431 SER A O 1
ATOM 2385 N N . GLU A 1 310 ? -24.284 -15.443 8.685 1.00 71.44 432 GLU A N 1
ATOM 2386 C CA . GLU A 1 310 ? -24.447 -14.036 9.114 1.00 76.60 432 GLU A CA 1
ATOM 2387 C C . GLU A 1 310 ? -25.918 -13.652 9.004 1.00 62.43 432 GLU A C 1
ATOM 2388 O O . GLU A 1 310 ? -26.348 -12.798 9.760 1.00 72.49 432 GLU A O 1
ATOM 2394 N N . THR A 1 311 ? -26.701 -14.363 8.208 1.00 61.71 433 THR A N 1
ATOM 2395 C CA . THR A 1 311 ? -28.153 -14.070 8.063 1.00 61.50 433 THR A CA 1
ATOM 2396 C C . THR A 1 311 ? -29.007 -14.861 9.073 1.00 55.09 433 THR A C 1
ATOM 2397 O O . THR A 1 311 ? -30.218 -14.675 9.047 1.00 59.53 433 THR A O 1
ATOM 2401 N N . ASP A 1 312 ? -28.404 -15.686 9.929 1.00 48.85 434 ASP A N 1
ATOM 2402 C CA . ASP A 1 312 ? -29.072 -16.382 11.063 1.00 49.78 434 ASP A CA 1
ATOM 2403 C C . ASP A 1 312 ? -29.354 -15.367 12.182 1.00 48.63 434 ASP A C 1
ATOM 2404 O O . ASP A 1 312 ? -28.395 -14.915 12.819 1.00 43.97 434 ASP A O 1
ATOM 2409 N N . THR A 1 313 ? -30.632 -15.099 12.429 1.00 42.66 435 THR A N 1
ATOM 2410 C CA . THR A 1 313 ? -31.129 -14.051 13.339 1.00 47.70 435 THR A CA 1
ATOM 2411 C C . THR A 1 313 ? -31.892 -14.706 14.482 1.00 44.00 435 THR A C 1
ATOM 2412 O O . THR A 1 313 ? -32.853 -14.082 14.965 1.00 50.72 435 THR A O 1
ATOM 2416 N N . ARG A 1 314 ? -31.421 -15.864 14.949 1.00 43.80 436 ARG A N 1
ATOM 2417 C CA . ARG A 1 314 ? -32.003 -16.592 16.116 1.00 46.82 436 ARG A CA 1
ATOM 2418 C C . ARG A 1 314 ? -31.934 -15.749 17.419 1.00 47.35 436 ARG A C 1
ATOM 2419 O O . ARG A 1 314 ? -32.750 -15.957 18.311 1.00 43.13 436 ARG A O 1
ATOM 2427 N N . TYR A 1 315 ? -31.011 -14.805 17.570 1.00 48.88 437 TYR A N 1
ATOM 2428 C CA . TYR A 1 315 ? -30.928 -14.007 18.828 1.00 43.31 437 TYR A CA 1
ATOM 2429 C C . TYR A 1 315 ? -31.713 -12.684 18.732 1.00 43.63 437 TYR A C 1
ATOM 2430 O O . TYR A 1 315 ? -31.494 -11.801 19.577 1.00 43.60 437 TYR A O 1
ATOM 2439 N N . PHE A 1 316 ? -32.545 -12.520 17.703 1.00 37.12 438 PHE A N 1
ATOM 2440 C CA . PHE A 1 316 ? -33.416 -11.338 17.482 1.00 44.09 438 PHE A CA 1
ATOM 2441 C C . PHE A 1 316 ? -34.871 -11.793 17.589 1.00 51.58 438 PHE A C 1
ATOM 2442 O O . PHE A 1 316 ? -35.172 -12.857 17.034 1.00 53.29 438 PHE A O 1
ATOM 2450 N N . ASP A 1 317 ? -35.756 -10.992 18.180 1.00 67.65 439 ASP A N 1
ATOM 2451 C CA . ASP A 1 317 ? -37.109 -11.486 18.575 1.00 86.86 439 ASP A CA 1
ATOM 2452 C C . ASP A 1 317 ? -38.039 -11.645 17.361 1.00 92.92 439 ASP A C 1
ATOM 2453 O O . ASP A 1 317 ? -37.884 -10.912 16.349 1.00 77.08 439 ASP A O 1
ATOM 2458 N N . GLU A 1 318 ? -38.997 -12.572 17.533 1.00 110.14 440 GLU A N 1
ATOM 2459 C CA . GLU A 1 318 ? -39.861 -13.205 16.496 1.00 105.32 440 GLU A CA 1
ATOM 2460 C C . GLU A 1 318 ? -40.739 -12.145 15.822 1.00 96.92 440 GLU A C 1
ATOM 2461 O O . GLU A 1 318 ? -40.801 -12.153 14.578 1.00 78.20 440 GLU A O 1
ATOM 2467 N N . GLU A 1 319 ? -41.421 -11.308 16.620 1.00 101.95 441 GLU A N 1
ATOM 2468 C CA . GLU A 1 319 ? -42.240 -10.153 16.145 1.00 104.17 441 GLU A CA 1
ATOM 2469 C C . GLU A 1 319 ? -41.614 -9.574 14.869 1.00 104.14 441 GLU A C 1
ATOM 2470 O O . GLU A 1 319 ? -42.362 -9.385 13.891 1.00 91.84 441 GLU A O 1
ATOM 2476 N N . PHE A 1 320 ? -40.291 -9.329 14.886 1.00 98.54 442 PHE A N 1
ATOM 2477 C CA . PHE A 1 320 ? -39.538 -8.567 13.847 1.00 90.38 442 PHE A CA 1
ATOM 2478 C C . PHE A 1 320 ? -38.933 -9.491 12.775 1.00 80.47 442 PHE A C 1
ATOM 2479 O O . PHE A 1 320 ? -39.266 -9.298 11.591 1.00 89.84 442 PHE A O 1
ATOM 2487 N N . THR A 1 321 ? -38.059 -10.436 13.130 1.00 88.69 443 THR A N 1
ATOM 2488 C CA . THR A 1 321 ? -37.379 -11.305 12.123 1.00 92.76 443 THR A CA 1
ATOM 2489 C C . THR A 1 321 ? -38.393 -11.812 11.082 1.00 93.10 443 THR A C 1
ATOM 2490 O O . THR A 1 321 ? -38.020 -11.822 9.898 1.00 96.50 443 THR A O 1
ATOM 2494 N N . ALA A 1 322 ? -39.615 -12.176 11.505 1.00 94.20 444 ALA A N 1
ATOM 2495 C CA . ALA A 1 322 ? -40.720 -12.718 10.666 1.00 94.60 444 ALA A CA 1
ATOM 2496 C C . ALA A 1 322 ? -41.221 -11.712 9.604 1.00 96.61 444 ALA A C 1
ATOM 2497 O O . ALA A 1 322 ? -41.529 -12.168 8.493 1.00 82.87 444 ALA A O 1
ATOM 2499 N N . GLN A 1 323 ? -41.357 -10.416 9.931 1.00 107.03 445 GLN A N 1
ATOM 2500 C CA . GLN A 1 323 ? -41.969 -9.383 9.039 1.00 100.62 445 GLN A CA 1
ATOM 2501 C C . GLN A 1 323 ? -41.145 -9.258 7.759 1.00 106.35 445 GLN A C 1
ATOM 2502 O O . GLN A 1 323 ? -39.906 -9.175 7.862 1.00 102.55 445 GLN A O 1
ATOM 2508 N N . MET A 1 324 ? -41.816 -9.223 6.606 1.00 123.45 446 MET A N 1
ATOM 2509 C CA . MET A 1 324 ? -41.145 -9.212 5.280 1.00 130.18 446 MET A CA 1
ATOM 2510 C C . MET A 1 324 ? -41.474 -7.905 4.549 1.00 133.03 446 MET A C 1
ATOM 2511 O O . MET A 1 324 ? -42.662 -7.565 4.438 1.00 131.82 446 MET A O 1
ATOM 2516 N N . ILE A 1 325 ? -40.423 -7.186 4.138 1.00 141.86 447 ILE A N 1
ATOM 2517 C CA . ILE A 1 325 ? -40.441 -6.036 3.181 1.00 141.46 447 ILE A CA 1
ATOM 2518 C C . ILE A 1 325 ? -39.130 -6.103 2.377 1.00 153.63 447 ILE A C 1
ATOM 2519 O O . ILE A 1 325 ? -38.343 -5.139 2.432 1.00 159.92 447 ILE A O 1
ATOM 2524 N N . THR A 1 326 ? -38.904 -7.216 1.667 1.00 141.96 448 THR A N 1
ATOM 2525 C CA . THR A 1 326 ? -37.631 -7.542 0.952 1.00 135.38 448 THR A CA 1
ATOM 2526 C C . THR A 1 326 ? -37.377 -6.527 -0.179 1.00 140.69 448 THR A C 1
ATOM 2527 O O . THR A 1 326 ? -38.362 -6.045 -0.788 1.00 145.08 448 THR A O 1
ATOM 2531 N N . ILE A 1 327 ? -36.099 -6.191 -0.404 1.00 134.20 449 ILE A N 1
ATOM 2532 C CA . ILE A 1 327 ? -35.590 -5.365 -1.545 1.00 134.77 449 ILE A CA 1
ATOM 2533 C C . ILE A 1 327 ? -34.169 -5.840 -1.884 1.00 120.14 449 ILE A C 1
ATOM 2534 O O . ILE A 1 327 ? -33.958 -7.071 -1.867 1.00 112.40 449 ILE A O 1
ATOM 2539 N N . ARG A 1 343 ? -41.522 13.485 3.093 1.00 90.80 465 ARG A N 1
ATOM 2540 C CA . ARG A 1 343 ? -40.196 14.153 3.003 1.00 94.13 465 ARG A CA 1
ATOM 2541 C C . ARG A 1 343 ? -40.028 15.171 4.151 1.00 80.79 465 ARG A C 1
ATOM 2542 O O . ARG A 1 343 ? -40.882 15.170 5.062 1.00 89.16 465 ARG A O 1
ATOM 2544 N N . ARG A 1 344 ? -38.929 15.944 4.155 1.00 69.73 466 ARG A N 1
ATOM 2545 C CA . ARG A 1 344 ? -38.752 17.191 4.968 1.00 71.29 466 ARG A CA 1
ATOM 2546 C C . ARG A 1 344 ? -37.330 17.725 4.739 1.00 61.97 466 ARG A C 1
ATOM 2547 O O . ARG A 1 344 ? -36.878 17.730 3.598 1.00 59.83 466 ARG A O 1
ATOM 2555 N N . PRO A 1 345 ? -36.569 18.303 5.709 1.00 60.60 467 PRO A N 1
ATOM 2556 C CA . PRO A 1 345 ? -35.447 19.145 5.301 1.00 53.95 467 PRO A CA 1
ATOM 2557 C C . PRO A 1 345 ? -34.216 18.351 4.893 1.00 50.16 467 PRO A C 1
ATOM 2558 O O . PRO A 1 345 ? -34.221 17.160 5.008 1.00 53.13 467 PRO A O 1
ATOM 2562 N N . HIS A 1 346 ? -33.201 19.073 4.452 1.00 51.69 468 HIS A N 1
ATOM 2563 C CA . HIS A 1 346 ? -31.867 18.513 4.155 1.00 51.73 468 HIS A CA 1
ATOM 2564 C C . HIS A 1 346 ? -31.059 18.740 5.424 1.00 51.10 468 HIS A C 1
ATOM 2565 O O . HIS A 1 346 ? -31.060 19.863 5.964 1.00 56.43 468 HIS A O 1
ATOM 2572 N N . PHE A 1 347 ? -30.397 17.687 5.885 1.00 51.11 469 PHE A N 1
ATOM 2573 C CA . PHE A 1 347 ? -29.542 17.737 7.091 1.00 45.83 469 PHE A CA 1
ATOM 2574 C C . PHE A 1 347 ? -28.144 18.103 6.644 1.00 48.07 469 PHE A C 1
ATOM 2575 O O . PHE A 1 347 ? -27.455 17.296 6.001 1.00 46.72 469 PHE A O 1
ATOM 2583 N N . PRO A 1 348 ? -27.698 19.356 6.877 1.00 46.74 470 PRO A N 1
ATOM 2584 C CA . PRO A 1 348 ? -26.410 19.768 6.349 1.00 46.94 470 PRO A CA 1
ATOM 2585 C C . PRO A 1 348 ? -25.283 18.870 6.858 1.00 46.92 470 PRO A C 1
ATOM 2586 O O . PRO A 1 348 ? -25.174 18.676 8.012 1.00 47.59 470 PRO A O 1
ATOM 2590 N N . GLN A 1 349 ? -24.473 18.361 5.938 1.00 46.18 471 GLN A N 1
ATOM 2591 C CA . GLN A 1 349 ? -23.194 17.671 6.243 1.00 45.99 471 GLN A CA 1
ATOM 2592 C C . GLN A 1 349 ? -23.423 16.491 7.193 1.00 43.13 471 GLN A C 1
ATOM 2593 O O . GLN A 1 349 ? -22.604 16.292 8.080 1.00 47.66 471 GLN A O 1
ATOM 2599 N N . PHE A 1 350 ? -24.538 15.787 7.019 1.00 47.53 472 PHE A N 1
ATOM 2600 C CA . PHE A 1 350 ? -24.881 14.543 7.744 1.00 44.75 472 PHE A CA 1
ATOM 2601 C C . PHE A 1 350 ? -23.985 13.377 7.309 1.00 44.05 472 PHE A C 1
ATOM 2602 O O . PHE A 1 350 ? -23.722 12.450 8.087 1.00 42.12 472 PHE A O 1
ATOM 2620 N N . TYR A 1 352 ? -21.328 10.625 5.850 1.00 39.51 474 TYR A N 1
ATOM 2621 C CA . TYR A 1 352 ? -20.000 10.232 6.275 1.00 42.32 474 TYR A CA 1
ATOM 2622 C C . TYR A 1 352 ? -19.713 8.837 5.739 1.00 42.70 474 TYR A C 1
ATOM 2623 O O . TYR A 1 352 ? -20.643 8.035 5.418 1.00 39.90 474 TYR A O 1
ATOM 2632 N N . SER A 1 353 ? -18.424 8.590 5.580 1.00 38.72 475 SER A N 1
ATOM 2633 C CA . SER A 1 353 ? -17.872 7.286 5.162 1.00 44.18 475 SER A CA 1
ATOM 2634 C C . SER A 1 353 ? -16.598 7.052 5.938 1.00 38.46 475 SER A C 1
ATOM 2635 O O . SER A 1 353 ? -15.726 7.963 5.991 1.00 45.35 475 SER A O 1
ATOM 2638 N N . ALA A 1 354 ? -16.507 5.889 6.538 1.00 46.13 476 ALA A N 1
ATOM 2639 C CA . ALA A 1 354 ? -15.322 5.510 7.325 1.00 54.76 476 ALA A CA 1
ATOM 2640 C C . ALA A 1 354 ? -14.136 5.376 6.365 1.00 53.61 476 ALA A C 1
ATOM 2641 O O . ALA A 1 354 ? -14.324 5.193 5.165 1.00 60.94 476 ALA A O 1
ATOM 2653 N N . GLY A 1 356 ? -10.811 3.242 5.115 1.00 105.91 478 GLY A N 1
ATOM 2654 C CA . GLY A 1 356 ? -10.565 1.829 4.865 1.00 108.98 478 GLY A CA 1
ATOM 2655 C C . GLY A 1 356 ? -11.896 1.112 4.583 1.00 102.87 478 GLY A C 1
ATOM 2656 O O . GLY A 1 356 ? -12.043 -0.090 4.811 1.00 97.79 478 GLY A O 1
ATOM 2657 N N . PRO B 1 19 ? 32.639 11.363 0.953 1.00 134.91 141 PRO B N 1
ATOM 2658 C CA . PRO B 1 19 ? 32.382 10.978 -0.448 1.00 138.86 141 PRO B CA 1
ATOM 2659 C C . PRO B 1 19 ? 31.924 9.516 -0.573 1.00 145.73 141 PRO B C 1
ATOM 2660 O O . PRO B 1 19 ? 32.575 8.755 -1.273 1.00 168.16 141 PRO B O 1
ATOM 2664 N N . LYS B 1 20 ? 30.807 9.162 0.069 1.00 122.98 142 LYS B N 1
ATOM 2665 C CA . LYS B 1 20 ? 30.317 7.761 0.060 1.00 126.97 142 LYS B CA 1
ATOM 2666 C C . LYS B 1 20 ? 29.409 7.508 -1.151 1.00 147.85 142 LYS B C 1
ATOM 2667 O O . LYS B 1 20 ? 28.725 6.464 -1.165 1.00 167.85 142 LYS B O 1
ATOM 2673 N N . HIS B 1 21 ? 29.380 8.417 -2.130 1.00 150.25 143 HIS B N 1
ATOM 2674 C CA . HIS B 1 21 ? 28.458 8.322 -3.292 1.00 129.69 143 HIS B CA 1
ATOM 2675 C C . HIS B 1 21 ? 27.026 8.525 -2.802 1.00 119.37 143 HIS B C 1
ATOM 2676 O O . HIS B 1 21 ? 26.101 8.218 -3.572 1.00 124.28 143 HIS B O 1
ATOM 2683 N N . ARG B 1 22 ? 26.877 8.976 -1.550 1.00 104.50 144 ARG B N 1
ATOM 2684 C CA . ARG B 1 22 ? 25.590 9.365 -0.928 1.00 91.41 144 ARG B CA 1
ATOM 2685 C C . ARG B 1 22 ? 24.522 8.298 -1.184 1.00 83.48 144 ARG B C 1
ATOM 2686 O O . ARG B 1 22 ? 23.616 8.530 -1.998 1.00 99.04 144 ARG B O 1
ATOM 2694 N N . VAL B 1 23 ? 24.659 7.173 -0.492 1.00 69.65 145 VAL B N 1
ATOM 2695 C CA . VAL B 1 23 ? 23.704 6.025 -0.400 1.00 57.77 145 VAL B CA 1
ATOM 2696 C C . VAL B 1 23 ? 22.240 6.437 -0.613 1.00 47.51 145 VAL B C 1
ATOM 2697 O O . VAL B 1 23 ? 21.812 7.467 -0.101 1.00 50.79 145 VAL B O 1
ATOM 2701 N N . THR B 1 24 ? 21.475 5.554 -1.253 1.00 45.51 146 THR B N 1
ATOM 2702 C CA . THR B 1 24 ? 20.010 5.657 -1.484 1.00 46.27 146 THR B CA 1
ATOM 2703 C C . THR B 1 24 ? 19.358 4.288 -1.201 1.00 41.13 146 THR B C 1
ATOM 2704 O O . THR B 1 24 ? 20.060 3.315 -1.012 1.00 43.66 146 THR B O 1
ATOM 2708 N N . MET B 1 25 ? 18.034 4.224 -1.219 1.00 41.76 1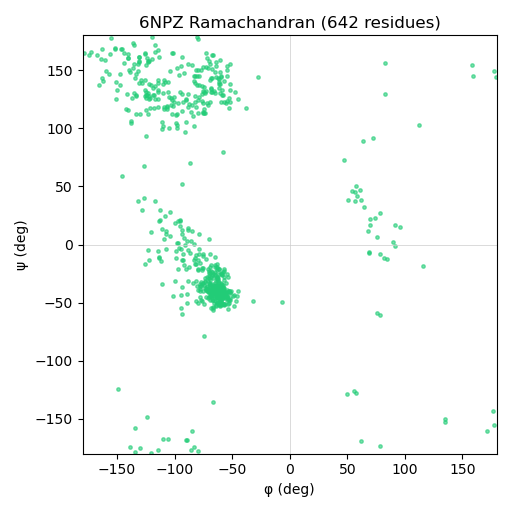47 MET B N 1
ATOM 2709 C CA . MET B 1 25 ? 17.247 3.014 -0.915 1.00 43.00 147 MET B CA 1
ATOM 2710 C C . MET B 1 25 ? 17.460 1.895 -1.935 1.00 49.48 147 MET B C 1
ATOM 2711 O O . MET B 1 25 ? 17.381 0.715 -1.524 1.00 48.28 147 MET B O 1
ATOM 2716 N N . ASN B 1 26 ? 17.835 2.230 -3.166 1.00 52.75 148 ASN B N 1
ATOM 2717 C CA . ASN B 1 26 ? 18.041 1.232 -4.236 1.00 53.57 148 ASN B CA 1
ATOM 2718 C C . ASN B 1 26 ? 19.356 0.478 -4.022 1.00 55.33 148 ASN B C 1
ATOM 2719 O O . ASN B 1 26 ? 19.535 -0.541 -4.689 1.00 53.10 148 ASN B O 1
ATOM 2724 N N . GLU B 1 27 ? 20.221 0.907 -3.100 1.00 49.44 149 GLU B N 1
ATOM 2725 C CA . GLU B 1 27 ? 21.451 0.151 -2.760 1.00 48.75 149 GLU B CA 1
ATOM 2726 C C . GLU B 1 27 ? 21.163 -1.040 -1.830 1.00 48.05 149 GLU B C 1
ATOM 2727 O O . GLU B 1 27 ? 22.111 -1.811 -1.559 1.00 41.09 149 GLU B O 1
ATOM 2733 N N . PHE B 1 28 ? 19.930 -1.250 -1.366 1.00 41.35 150 PHE B N 1
ATOM 2734 C CA . PHE B 1 28 ? 19.698 -2.355 -0.397 1.00 43.68 150 PHE B CA 1
ATOM 2735 C C . PHE B 1 28 ? 18.599 -3.271 -0.913 1.00 44.71 150 PHE B C 1
ATOM 2736 O O . PHE B 1 28 ? 17.568 -2.745 -1.381 1.00 49.33 150 PHE B O 1
ATOM 2744 N N . GLU B 1 29 ? 18.761 -4.579 -0.704 1.00 45.89 151 GLU B N 1
ATOM 2745 C CA . GLU B 1 29 ? 17.593 -5.501 -0.694 1.00 50.31 151 GLU B CA 1
ATOM 2746 C C . GLU B 1 29 ? 16.940 -5.448 0.689 1.00 47.56 151 GLU B C 1
ATOM 2747 O O . GLU B 1 29 ? 17.657 -5.349 1.709 1.00 48.09 151 GLU B O 1
ATOM 2753 N N . TYR B 1 30 ? 15.626 -5.575 0.702 1.00 41.20 152 TYR B N 1
ATOM 2754 C CA . TYR B 1 30 ? 14.723 -5.448 1.864 1.00 42.34 152 TYR B CA 1
ATOM 2755 C C . TYR B 1 30 ? 14.156 -6.825 2.163 1.00 50.11 152 TYR B C 1
ATOM 2756 O O . TYR B 1 30 ? 13.354 -7.277 1.354 1.00 57.06 152 TYR B O 1
A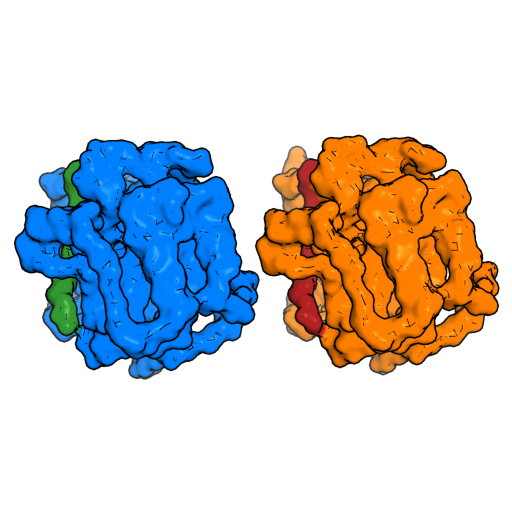TOM 2765 N N . LEU B 1 31 ? 14.617 -7.493 3.224 1.00 51.97 153 LEU B N 1
ATOM 2766 C CA . LEU B 1 31 ? 14.434 -8.970 3.367 1.00 53.48 153 LEU B CA 1
ATOM 2767 C C . LEU B 1 31 ? 13.304 -9.330 4.309 1.00 54.50 153 LEU B C 1
ATOM 2768 O O . LEU B 1 31 ? 12.556 -10.232 3.966 1.00 65.16 153 LEU B O 1
ATOM 2773 N N . LYS B 1 32 ? 13.205 -8.684 5.459 1.00 56.64 154 LYS B N 1
ATOM 2774 C CA . LYS B 1 32 ? 12.237 -9.086 6.502 1.00 51.22 154 LYS B CA 1
ATOM 2775 C C . LYS B 1 32 ? 12.006 -7.917 7.427 1.00 51.57 154 LYS B C 1
ATOM 2776 O O . LYS B 1 32 ? 12.949 -7.127 7.633 1.00 53.37 154 LYS B O 1
ATOM 2782 N N . LEU B 1 33 ? 10.805 -7.852 7.968 1.00 47.29 155 LEU B N 1
ATOM 2783 C CA . LEU B 1 33 ? 10.435 -6.880 9.009 1.00 53.41 155 LEU B CA 1
ATOM 2784 C C . LEU B 1 33 ? 10.919 -7.428 10.362 1.00 59.90 155 LEU B C 1
ATOM 2785 O O . LEU B 1 33 ? 10.498 -8.519 10.747 1.00 54.31 155 LEU B O 1
ATOM 2790 N N . LEU B 1 34 ? 11.820 -6.711 11.026 1.00 49.42 156 LEU B N 1
ATOM 2791 C CA . LEU B 1 34 ? 12.397 -7.103 12.327 1.00 45.50 156 LEU B CA 1
ATOM 2792 C C . LEU B 1 34 ? 11.479 -6.554 13.420 1.00 50.10 156 LEU B C 1
ATOM 2793 O O . LEU B 1 34 ? 11.374 -7.152 14.532 1.00 54.64 156 LEU B O 1
ATOM 2798 N N . GLY B 1 35 ? 10.843 -5.425 13.139 1.00 48.44 157 GLY B N 1
ATOM 2799 C CA . GLY B 1 35 ? 9.887 -4.863 14.088 1.00 55.79 157 GLY B CA 1
ATOM 2800 C C . GLY B 1 35 ? 9.310 -3.543 13.642 1.00 54.51 157 GLY B C 1
ATOM 2801 O O . GLY B 1 35 ? 9.968 -2.825 12.901 1.00 59.59 157 GLY B O 1
ATOM 2802 N N . LYS B 1 36 ? 8.073 -3.296 14.050 1.00 52.85 158 LYS B N 1
ATOM 2803 C CA . LYS B 1 36 ? 7.295 -2.089 13.710 1.00 61.63 158 LYS B CA 1
ATOM 2804 C C . LYS B 1 36 ? 7.268 -1.263 14.994 1.00 65.72 158 LYS B C 1
ATOM 2805 O O . LYS B 1 36 ? 6.778 -1.770 16.027 1.00 60.85 158 LYS B O 1
ATOM 2811 N N . GLY B 1 37 ? 7.825 -0.058 14.952 1.00 67.11 159 GLY B N 1
ATOM 2812 C CA . GLY B 1 37 ? 7.776 0.856 16.108 1.00 70.50 159 GLY B CA 1
ATOM 2813 C C . GLY B 1 37 ? 6.481 1.631 16.109 1.00 69.00 159 GLY B C 1
ATOM 2814 O O . GLY B 1 37 ? 5.526 1.203 15.419 1.00 73.32 159 GLY B O 1
ATOM 2815 N N . THR B 1 38 ? 6.438 2.746 16.827 1.00 70.54 160 THR B N 1
ATOM 2816 C CA . THR B 1 38 ? 5.220 3.593 16.861 1.00 74.53 160 THR B CA 1
ATOM 2817 C C . THR B 1 38 ? 5.334 4.701 15.801 1.00 66.22 160 THR B C 1
ATOM 2818 O O . THR B 1 38 ? 4.300 5.322 15.565 1.00 63.25 160 THR B O 1
ATOM 2822 N N . PHE B 1 39 ? 6.521 4.951 15.211 1.00 66.08 161 PHE B N 1
ATOM 2823 C CA . PHE B 1 39 ? 6.749 6.036 14.202 1.00 65.46 161 PHE B CA 1
ATOM 2824 C C . PHE B 1 39 ? 7.314 5.500 12.890 1.00 61.25 161 PHE B C 1
ATOM 2825 O O . PHE B 1 39 ? 7.453 6.271 11.928 1.00 73.08 161 PHE B O 1
ATOM 2833 N N . GLY B 1 40 ? 7.616 4.216 12.810 1.00 60.26 162 GLY B N 1
ATOM 2834 C CA . GLY B 1 40 ? 8.200 3.678 11.574 1.00 61.15 162 GLY B CA 1
ATOM 2835 C C . GLY B 1 40 ? 8.528 2.214 11.717 1.00 61.43 162 GLY B C 1
ATOM 2836 O O . GLY B 1 40 ? 7.876 1.519 12.514 1.00 60.31 162 GLY B O 1
ATOM 2837 N N . LYS B 1 41 ? 9.474 1.735 10.937 1.00 45.39 163 LYS B N 1
ATOM 2838 C CA . LYS B 1 41 ? 9.705 0.290 10.930 1.00 48.99 163 LYS B CA 1
ATOM 2839 C C . LYS B 1 41 ? 11.201 0.019 10.852 1.00 48.05 163 LYS B C 1
ATOM 2840 O O . LYS B 1 41 ? 11.938 0.932 10.483 1.00 47.97 163 LYS B O 1
ATOM 2846 N N . VAL B 1 42 ? 11.589 -1.202 11.240 1.00 46.47 164 VAL B N 1
ATOM 2847 C CA . VAL B 1 42 ? 12.995 -1.710 11.224 1.00 41.11 164 VAL B CA 1
ATOM 2848 C C . VAL B 1 42 ? 13.034 -2.954 10.338 1.00 43.85 164 VAL B C 1
ATOM 2849 O O . VAL B 1 42 ? 12.345 -3.952 10.646 1.00 41.59 164 VAL B O 1
ATOM 2853 N N . ILE B 1 43 ? 13.806 -2.848 9.259 1.00 41.47 165 ILE B N 1
ATOM 2854 C CA . ILE B 1 43 ? 13.898 -3.851 8.183 1.00 37.68 165 ILE B CA 1
ATOM 2855 C C . ILE B 1 43 ? 15.321 -4.410 8.091 1.00 33.93 165 ILE B C 1
ATOM 2856 O O . ILE B 1 43 ? 16.329 -3.669 8.153 1.00 40.99 165 ILE B O 1
ATOM 2861 N N . LEU B 1 44 ? 15.406 -5.718 8.094 1.00 31.89 166 LEU B N 1
ATOM 2862 C CA . LEU B 1 44 ? 16.681 -6.415 7.834 1.00 34.92 166 LEU B CA 1
ATOM 2863 C C . LEU B 1 44 ? 16.923 -6.206 6.352 1.00 38.36 166 LEU B C 1
ATOM 2864 O O . LEU B 1 44 ? 16.041 -6.557 5.567 1.00 41.63 166 LEU B O 1
ATOM 2869 N N . VAL B 1 45 ? 18.051 -5.600 6.038 1.00 39.85 167 VAL B N 1
ATOM 2870 C CA . VAL B 1 45 ? 18.435 -5.218 4.669 1.00 38.55 167 VAL B CA 1
ATOM 2871 C C . VAL B 1 45 ? 19.784 -5.819 4.335 1.00 40.75 167 VAL B C 1
ATOM 2872 O O . VAL B 1 45 ? 20.559 -6.157 5.246 1.00 38.95 167 VAL B O 1
ATOM 2876 N N . LYS B 1 46 ? 20.006 -6.020 3.038 1.00 38.94 168 LYS B N 1
ATOM 2877 C CA . LYS B 1 46 ? 21.300 -6.513 2.549 1.00 39.52 168 LYS B CA 1
ATOM 2878 C C . LYS B 1 46 ? 21.818 -5.473 1.563 1.00 44.96 168 LYS B C 1
ATOM 2879 O O . LYS B 1 46 ? 21.052 -5.062 0.713 1.00 44.25 168 LYS B O 1
ATOM 2885 N N . GLU B 1 47 ? 23.049 -5.015 1.747 1.00 42.25 169 GLU B N 1
ATOM 2886 C CA . GLU B 1 47 ? 23.656 -4.001 0.874 1.00 47.62 169 GLU B CA 1
ATOM 2887 C C . GLU B 1 47 ? 24.042 -4.719 -0.435 1.00 45.98 169 GLU B C 1
ATOM 2888 O O . GLU B 1 47 ? 24.956 -5.576 -0.396 1.00 42.22 169 GLU B O 1
ATOM 2894 N N . LYS B 1 48 ? 23.406 -4.378 -1.551 1.00 41.97 170 LYS B N 1
ATOM 2895 C CA . LYS B 1 48 ? 23.688 -5.098 -2.834 1.00 47.52 170 LYS B CA 1
ATOM 2896 C C . LYS B 1 48 ? 25.187 -5.169 -3.159 1.00 43.77 170 LYS B C 1
ATOM 2897 O O . LYS B 1 48 ? 25.619 -6.265 -3.511 1.00 51.31 170 LYS B O 1
ATOM 2903 N N . ALA B 1 49 ? 25.989 -4.118 -2.926 1.00 43.04 171 ALA B N 1
ATOM 2904 C CA . ALA B 1 49 ? 27.373 -4.050 -3.438 1.00 39.08 171 ALA B CA 1
ATOM 2905 C C . ALA B 1 49 ? 28.372 -4.821 -2.586 1.00 43.65 171 ALA B C 1
ATOM 2906 O O . ALA B 1 49 ? 29.457 -5.121 -3.103 1.00 44.97 171 ALA B O 1
ATOM 2908 N N . THR B 1 50 ? 28.051 -5.185 -1.348 1.00 43.96 172 THR B N 1
ATOM 2909 C CA . THR B 1 50 ? 29.049 -5.808 -0.431 1.00 40.56 172 THR B CA 1
ATOM 2910 C C . THR B 1 50 ? 28.526 -7.135 0.099 1.00 36.63 172 THR B C 1
ATOM 2911 O O . THR B 1 50 ? 29.304 -7.868 0.691 1.00 36.79 172 THR B O 1
ATOM 2915 N N . GLY B 1 51 ? 27.230 -7.370 -0.009 1.00 36.25 173 GLY B N 1
ATOM 2916 C CA . GLY B 1 51 ? 26.557 -8.551 0.588 1.00 48.05 173 GLY B CA 1
ATOM 2917 C C . GLY B 1 51 ? 26.361 -8.448 2.111 1.00 47.45 173 GLY B C 1
ATOM 2918 O O . GLY B 1 51 ? 25.886 -9.444 2.723 1.00 45.37 173 GLY B O 1
ATOM 2919 N N . ARG B 1 52 ? 26.665 -7.300 2.725 1.00 43.36 174 ARG B N 1
ATOM 2920 C CA . ARG B 1 52 ? 26.609 -7.160 4.209 1.00 44.77 174 ARG B CA 1
ATOM 2921 C C . ARG B 1 52 ? 25.172 -6.919 4.663 1.00 36.54 174 ARG B C 1
ATOM 2922 O O . ARG B 1 52 ? 24.434 -6.182 3.988 1.00 38.08 174 ARG B O 1
ATOM 2930 N N . TYR B 1 53 ? 24.814 -7.456 5.820 1.00 36.42 175 TYR B N 1
ATOM 2931 C CA . TYR B 1 53 ? 23.469 -7.253 6.419 1.00 37.26 175 TYR B CA 1
ATOM 2932 C C . TYR B 1 53 ? 23.466 -6.123 7.444 1.00 32.91 175 TYR B C 1
ATOM 2933 O O . TYR B 1 53 ? 24.456 -5.899 8.105 1.00 42.63 175 TYR B O 1
ATOM 2942 N N . TYR B 1 54 ? 22.358 -5.403 7.518 1.00 34.97 176 TYR B N 1
ATOM 2943 C CA . TYR B 1 54 ? 22.155 -4.282 8.461 1.00 34.22 176 TYR B CA 1
ATOM 2944 C C . TYR B 1 54 ? 20.699 -4.279 8.846 1.00 35.64 176 TYR B C 1
ATOM 2945 O O . TYR B 1 54 ? 19.877 -5.001 8.203 1.00 31.79 176 TYR B O 1
ATOM 2954 N N . ALA B 1 55 ? 20.402 -3.495 9.865 1.00 31.26 177 ALA B N 1
ATOM 2955 C CA . ALA B 1 55 ? 19.021 -3.227 10.260 1.00 33.57 177 ALA B CA 1
ATOM 2956 C C . ALA B 1 55 ? 18.757 -1.796 9.822 1.00 32.27 177 ALA B C 1
ATOM 2957 O O . ALA B 1 55 ? 19.536 -0.915 10.211 1.00 35.40 177 ALA B O 1
ATOM 2959 N N . MET B 1 56 ? 17.784 -1.591 8.932 1.00 35.02 178 MET B N 1
ATOM 2960 C CA . MET B 1 56 ? 17.424 -0.216 8.486 1.00 34.56 178 MET B CA 1
ATOM 2961 C C . MET B 1 56 ? 16.180 0.243 9.228 1.00 33.97 178 MET B C 1
ATOM 2962 O O . MET B 1 56 ? 15.128 -0.460 9.187 1.00 31.38 178 MET B O 1
ATOM 2967 N N . LYS B 1 57 ? 16.304 1.372 9.925 1.00 35.14 179 LYS B N 1
ATOM 2968 C CA . LYS B 1 57 ? 15.120 2.015 10.508 1.00 39.15 179 LYS B CA 1
ATOM 2969 C C . LYS B 1 57 ? 14.636 3.038 9.493 1.00 39.55 179 LYS B C 1
ATOM 2970 O O . LYS B 1 57 ? 15.436 3.885 9.115 1.00 35.83 179 LYS B O 1
ATOM 2976 N N . ILE B 1 58 ? 13.358 2.992 9.172 1.00 39.90 180 ILE B N 1
ATOM 2977 C CA . ILE B 1 58 ? 12.701 3.785 8.101 1.00 47.40 180 ILE B CA 1
ATOM 2978 C C . ILE B 1 58 ? 11.562 4.585 8.739 1.00 44.10 180 ILE B C 1
ATOM 2979 O O . ILE B 1 58 ? 10.597 3.978 9.225 1.00 45.44 180 ILE B O 1
ATOM 2984 N N . LEU B 1 59 ? 11.712 5.903 8.775 1.00 47.93 181 LEU B N 1
ATOM 2985 C CA . LEU B 1 59 ? 10.702 6.850 9.305 1.00 49.38 181 LEU B CA 1
ATOM 2986 C C . LEU B 1 59 ? 10.115 7.643 8.140 1.00 49.89 181 LEU B C 1
ATOM 2987 O O . LEU B 1 59 ? 10.898 8.167 7.322 1.00 48.49 181 LEU B O 1
ATOM 2992 N N . LYS B 1 60 ? 8.799 7.718 8.071 1.00 47.81 182 LYS B N 1
ATOM 2993 C CA . LYS B 1 60 ? 8.088 8.673 7.200 1.00 50.91 182 LYS B CA 1
ATOM 2994 C C . LYS B 1 60 ? 8.184 10.050 7.844 1.00 50.42 182 LYS B C 1
ATOM 2995 O O . LYS B 1 60 ? 7.782 10.191 9.026 1.00 50.67 182 LYS B O 1
ATOM 3001 N N . LYS B 1 61 ? 8.753 11.001 7.105 1.00 52.10 183 LYS B N 1
ATOM 3002 C CA . LYS B 1 61 ? 8.925 12.421 7.522 1.00 56.59 183 LYS B CA 1
ATOM 3003 C C . LYS B 1 61 ? 7.579 13.008 7.931 1.00 55.90 183 LYS B C 1
ATOM 3004 O O . LYS B 1 61 ? 7.537 13.719 8.965 1.00 56.30 183 LYS B O 1
ATOM 3010 N N . GLU B 1 62 ? 6.538 12.675 7.157 1.00 59.19 184 GLU B N 1
ATOM 3011 C CA . GLU B 1 62 ? 5.146 13.168 7.355 1.00 63.05 184 GLU B CA 1
ATOM 3012 C C . GLU B 1 62 ? 4.749 12.884 8.791 1.00 54.90 184 GLU B C 1
ATOM 3013 O O . GLU B 1 62 ? 4.320 13.793 9.443 1.00 50.94 184 GLU B O 1
ATOM 3019 N N . VAL B 1 63 ? 4.958 11.643 9.231 1.00 58.92 185 VAL B N 1
ATOM 3020 C CA . VAL B 1 63 ? 4.620 11.136 10.594 1.00 55.33 185 VAL B CA 1
ATOM 3021 C C . VAL B 1 63 ? 5.494 11.796 11.680 1.00 48.63 185 VAL B C 1
ATOM 3022 O O . VAL B 1 63 ? 4.943 12.206 12.688 1.00 53.25 185 VAL B O 1
ATOM 3026 N N . ILE B 1 64 ? 6.802 11.930 11.471 1.00 54.63 186 ILE B N 1
ATOM 3027 C CA . ILE B 1 64 ? 7.755 12.539 12.456 1.00 48.91 186 ILE B CA 1
ATOM 3028 C C . ILE B 1 64 ? 7.285 13.951 12.777 1.00 55.45 186 ILE B C 1
ATOM 3029 O O . ILE B 1 64 ? 7.346 14.390 13.982 1.00 52.20 186 ILE B O 1
ATOM 3034 N N . VAL B 1 65 ? 6.917 14.683 11.733 1.00 60.69 187 VAL B N 1
ATOM 3035 C CA . VAL B 1 65 ? 6.485 16.102 11.888 1.00 63.03 187 VAL B CA 1
ATOM 3036 C C . VAL B 1 65 ? 5.146 16.102 12.650 1.00 61.66 187 VAL B C 1
ATOM 3037 O O . VAL B 1 65 ? 5.050 16.816 13.661 1.00 56.79 187 VAL B O 1
ATOM 3041 N N . ALA B 1 66 ? 4.190 15.266 12.234 1.00 55.77 188 ALA B N 1
ATOM 3042 C CA . ALA B 1 66 ? 2.838 15.178 12.854 1.00 67.35 188 ALA B CA 1
ATOM 3043 C C . ALA B 1 66 ? 2.936 14.884 14.366 1.00 65.67 188 ALA B C 1
ATOM 3044 O O . ALA B 1 66 ? 2.195 15.511 15.135 1.00 66.54 188 ALA B O 1
ATOM 3046 N N . LYS B 1 67 ? 3.836 13.998 14.807 1.00 66.95 189 LYS B N 1
ATOM 3047 C CA . LYS B 1 67 ? 3.881 13.538 16.231 1.00 59.32 189 LYS B CA 1
ATOM 3048 C C . LYS B 1 67 ? 4.836 14.403 17.070 1.00 52.54 189 LYS B C 1
ATOM 3049 O O . LYS B 1 67 ? 5.046 14.066 18.241 1.00 59.64 189 LYS B O 1
ATOM 3055 N N . ASP B 1 68 ? 5.401 15.470 16.512 1.00 54.88 190 ASP B N 1
ATOM 3056 C CA . ASP B 1 68 ? 6.446 16.278 17.200 1.00 63.50 190 ASP B CA 1
ATOM 3057 C C . ASP B 1 68 ? 7.630 15.370 17.583 1.00 52.81 190 ASP B C 1
ATOM 3058 O O . ASP B 1 68 ? 8.081 15.414 18.717 1.00 52.01 190 ASP B O 1
ATOM 3063 N N . GLU B 1 69 ? 8.147 14.597 16.639 1.00 59.43 191 GLU B N 1
ATOM 3064 C CA . GLU B 1 69 ? 9.249 13.635 16.891 1.00 54.19 191 GLU B CA 1
ATOM 3065 C C . GLU B 1 69 ? 10.515 14.053 16.154 1.00 56.46 191 GLU B C 1
ATOM 3066 O O . GLU B 1 69 ? 11.394 13.174 15.970 1.00 58.34 191 GLU B O 1
ATOM 3072 N N . VAL B 1 70 ? 10.630 15.327 15.774 1.00 45.71 192 VAL B N 1
ATOM 3073 C CA . VAL B 1 70 ? 11.781 15.802 14.957 1.00 47.64 192 VAL B CA 1
ATOM 3074 C C . VAL B 1 70 ? 12.983 15.858 15.878 1.00 48.58 192 VAL B C 1
ATOM 3075 O O . VAL B 1 70 ? 14.036 15.353 15.468 1.00 42.63 192 VAL B O 1
ATOM 3079 N N . ALA B 1 71 ? 12.834 16.515 17.028 1.00 39.70 193 ALA B N 1
ATOM 3080 C CA . ALA B 1 71 ? 13.951 16.758 17.979 1.00 43.41 193 ALA B CA 1
ATOM 3081 C C . ALA B 1 71 ? 14.565 15.398 18.405 1.00 42.51 193 ALA B C 1
ATOM 3082 O O . ALA B 1 71 ? 15.812 15.288 18.452 1.00 43.06 193 ALA B O 1
ATOM 3084 N N . HIS B 1 72 ? 13.730 14.386 18.625 1.00 35.07 194 HIS B N 1
ATOM 3085 C CA . HIS B 1 72 ? 14.207 13.041 19.030 1.00 43.11 194 HIS B CA 1
ATOM 3086 C C . HIS B 1 72 ? 14.984 12.410 17.874 1.00 43.78 194 HIS B C 1
ATOM 3087 O O . HIS B 1 72 ? 16.022 11.787 18.171 1.00 39.66 194 HIS B O 1
ATOM 3094 N N . THR B 1 73 ? 14.451 12.481 16.645 1.00 42.47 195 THR B N 1
ATOM 3095 C CA . THR B 1 73 ? 15.094 11.821 15.468 1.00 42.57 195 THR B CA 1
ATOM 3096 C C . THR B 1 73 ? 16.463 12.467 15.245 1.00 41.78 195 THR B C 1
ATOM 3097 O O . THR B 1 73 ? 17.418 11.744 14.938 1.00 40.17 195 THR B O 1
ATOM 3101 N N . LEU B 1 74 ? 16.571 13.782 15.464 1.00 38.08 196 LEU B N 1
ATOM 3102 C CA . LEU B 1 74 ? 17.851 14.528 15.262 1.00 38.12 196 LEU B CA 1
ATOM 3103 C C . LEU B 1 74 ? 18.854 14.195 16.361 1.00 36.85 196 LEU B C 1
ATOM 3104 O O . LEU B 1 74 ? 20.071 14.084 16.081 1.00 30.65 196 LEU B O 1
ATOM 3109 N N . THR B 1 75 ? 18.364 14.051 17.595 1.00 35.50 197 THR B N 1
ATOM 3110 C CA . THR B 1 75 ? 19.188 13.634 18.750 1.00 35.69 197 THR B CA 1
ATOM 3111 C C . THR B 1 75 ? 19.709 12.234 18.474 1.00 30.24 197 THR B C 1
ATOM 3112 O O . THR B 1 75 ? 20.912 11.980 18.683 1.00 34.23 197 THR B O 1
ATOM 3116 N N . GLU B 1 76 ? 18.855 11.351 17.997 1.00 31.98 198 GLU B N 1
ATOM 3117 C CA . GLU B 1 76 ? 19.308 9.963 17.699 1.00 36.09 198 GLU B CA 1
ATOM 3118 C C . GLU B 1 76 ? 20.455 9.972 16.656 1.00 31.08 198 GLU B C 1
ATOM 3119 O O . GLU B 1 76 ? 21.439 9.243 16.786 1.00 30.33 198 GLU B O 1
ATOM 3125 N N . ASN B 1 77 ? 20.315 10.764 15.623 1.00 34.97 199 ASN B N 1
ATOM 3126 C CA . ASN B 1 77 ? 21.289 10.831 14.503 1.00 33.49 199 ASN B CA 1
ATOM 3127 C C . ASN B 1 77 ? 22.623 11.334 15.077 1.00 33.75 199 ASN B C 1
ATOM 3128 O O . ASN B 1 77 ? 23.666 10.652 14.915 1.00 32.45 199 ASN B O 1
ATOM 3133 N N . ARG B 1 78 ? 22.584 12.441 15.824 1.00 31.43 200 ARG B N 1
ATOM 3134 C CA . ARG B 1 78 ? 23.818 13.043 16.381 1.00 30.57 200 ARG B CA 1
ATOM 3135 C C . ARG B 1 78 ? 24.455 12.053 17.342 1.00 33.74 200 ARG B C 1
ATOM 3136 O O . ARG B 1 78 ? 25.663 11.937 17.326 1.00 37.79 200 ARG B O 1
ATOM 3144 N N . VAL B 1 79 ? 23.695 11.400 18.233 1.00 33.95 201 VAL B N 1
ATOM 3145 C CA . VAL B 1 79 ? 24.392 10.549 19.233 1.00 28.46 201 VAL B CA 1
ATOM 3146 C C . VAL B 1 79 ? 25.020 9.347 18.514 1.00 27.84 201 VAL B C 1
ATOM 3147 O O . VAL B 1 79 ? 26.153 8.951 18.885 1.00 30.99 201 VAL B O 1
ATOM 3151 N N . LEU B 1 80 ? 24.294 8.758 17.568 1.00 28.74 202 LEU B N 1
ATOM 3152 C CA . LEU B 1 80 ? 24.802 7.646 16.714 1.00 33.73 202 LEU B CA 1
ATOM 3153 C C . LEU B 1 80 ? 26.031 8.081 15.909 1.00 36.36 202 LEU B C 1
ATOM 3154 O O . LEU B 1 80 ? 27.028 7.358 15.914 1.00 39.29 202 LEU B O 1
ATOM 3159 N N . GLN B 1 81 ? 25.987 9.225 15.244 1.00 35.53 203 GLN B N 1
ATOM 3160 C CA . GLN B 1 81 ? 27.215 9.717 14.565 1.00 39.88 203 GLN B CA 1
ATOM 3161 C C . GLN B 1 81 ? 28.394 9.959 15.535 1.00 43.28 203 GLN B C 1
ATOM 3162 O O . GLN B 1 81 ? 29.566 9.629 15.189 1.00 41.87 203 GLN B O 1
ATOM 3168 N N . ASN B 1 82 ? 28.137 10.518 16.719 1.00 38.91 204 ASN B N 1
ATOM 3169 C CA . ASN B 1 82 ? 29.232 10.973 17.598 1.00 42.21 204 ASN B CA 1
ATOM 3170 C C . ASN B 1 82 ? 29.596 9.890 18.636 1.00 41.74 204 ASN B C 1
ATOM 3171 O O . ASN B 1 82 ? 30.200 10.236 19.632 1.00 50.92 204 ASN B O 1
ATOM 3176 N N . SER B 1 83 ? 29.268 8.618 18.443 1.00 35.82 205 SER B N 1
ATOM 3177 C CA . SER B 1 83 ? 29.571 7.557 19.451 1.00 34.25 205 SER B CA 1
ATOM 3178 C C . SER B 1 83 ? 30.238 6.384 18.774 1.00 31.08 205 SER B C 1
ATOM 3179 O O . SER B 1 83 ? 29.759 6.014 17.722 1.00 35.55 205 SER B O 1
ATOM 3182 N N . ARG B 1 84 ? 31.245 5.817 19.416 1.00 32.93 206 ARG B N 1
ATOM 3183 C CA . ARG B 1 84 ? 31.936 4.582 19.002 1.00 35.78 206 ARG B CA 1
ATOM 3184 C C . ARG B 1 84 ? 32.211 3.793 20.283 1.00 37.32 206 ARG B C 1
ATOM 3185 O O . ARG B 1 84 ? 33.008 4.257 21.058 1.00 41.06 206 ARG B O 1
ATOM 3193 N N . HIS B 1 85 ? 31.625 2.613 20.443 1.00 33.88 207 HIS B N 1
ATOM 3194 C CA . HIS B 1 85 ? 31.754 1.802 21.675 1.00 29.92 207 HIS B CA 1
ATOM 3195 C C . HIS B 1 85 ? 31.256 0.404 21.328 1.00 28.28 207 HIS B C 1
ATOM 3196 O O . HIS B 1 85 ? 30.312 0.270 20.580 1.00 28.02 207 HIS B O 1
ATOM 3203 N N . PRO B 1 86 ? 31.936 -0.671 21.762 1.00 28.01 208 PRO B N 1
ATOM 3204 C CA . PRO B 1 86 ? 31.571 -1.996 21.271 1.00 29.78 208 PRO B CA 1
ATOM 3205 C C . PRO B 1 86 ? 30.166 -2.430 21.703 1.00 31.44 208 PRO B C 1
ATOM 3206 O O . PRO B 1 86 ? 29.635 -3.331 21.074 1.00 30.29 208 PRO B O 1
ATOM 3210 N N . PHE B 1 87 ? 29.599 -1.803 22.751 1.00 26.88 209 PHE B N 1
ATOM 3211 C CA . PHE B 1 87 ? 28.247 -2.201 23.263 1.00 27.01 209 PHE B CA 1
ATOM 3212 C C . PHE B 1 87 ? 27.193 -1.112 23.025 1.00 25.95 209 PHE B C 1
ATOM 3213 O O . PHE B 1 87 ? 26.098 -1.125 23.671 1.00 26.01 209 PHE B O 1
ATOM 3221 N N . LEU B 1 88 ? 27.485 -0.221 22.067 1.00 24.97 210 LEU B N 1
ATOM 3222 C CA . LEU B 1 88 ? 26.524 0.696 21.436 1.00 25.63 210 LEU B CA 1
ATOM 3223 C C . LEU B 1 88 ? 26.392 0.305 19.966 1.00 29.36 210 LEU B C 1
ATOM 3224 O O . LEU B 1 88 ? 27.450 0.088 19.285 1.00 28.07 210 LEU B O 1
ATOM 3229 N N . THR B 1 89 ? 25.146 0.178 19.524 1.00 28.13 211 THR B N 1
ATOM 3230 C CA . THR B 1 89 ? 24.775 -0.075 18.119 1.00 28.36 211 THR B CA 1
ATOM 3231 C C . THR B 1 89 ? 25.490 0.995 17.285 1.00 33.62 211 THR B C 1
ATOM 3232 O O . THR B 1 89 ? 25.266 2.193 17.546 1.00 29.67 211 THR B O 1
ATOM 3236 N N . ALA B 1 90 ? 26.311 0.571 16.321 1.00 32.99 212 ALA B N 1
ATOM 3237 C CA . ALA B 1 90 ? 26.992 1.434 15.311 1.00 31.05 212 ALA B CA 1
ATOM 3238 C C . ALA B 1 90 ? 26.117 1.832 14.138 1.00 33.05 212 ALA B C 1
ATOM 3239 O O . ALA B 1 90 ? 25.316 1.001 13.579 1.00 35.16 212 ALA B O 1
ATOM 3241 N N . LEU B 1 91 ? 26.241 3.109 13.783 1.00 31.88 213 LEU B N 1
ATOM 3242 C CA . LEU B 1 91 ? 25.538 3.700 12.627 1.00 36.81 213 LEU B CA 1
ATOM 3243 C C . LEU B 1 91 ? 26.456 3.529 11.408 1.00 32.71 213 LEU B C 1
ATOM 3244 O O . LEU B 1 91 ? 27.641 3.889 11.501 1.00 33.14 213 LEU B O 1
ATOM 3249 N N . LYS B 1 92 ? 25.940 2.925 10.356 1.00 33.24 214 LYS B N 1
ATOM 3250 C CA . LYS B 1 92 ? 26.743 2.687 9.120 1.00 37.10 214 LYS B CA 1
ATOM 3251 C C . LYS B 1 92 ? 26.471 3.837 8.155 1.00 31.36 214 LYS B C 1
ATOM 3252 O O . LYS B 1 92 ? 27.394 4.518 7.744 1.00 33.96 214 LYS B O 1
ATOM 3258 N N . TYR B 1 93 ? 25.208 4.066 7.865 1.00 31.42 215 TYR B N 1
ATOM 3259 C CA . TYR B 1 93 ? 24.776 5.178 7.034 1.00 32.11 215 TYR B CA 1
ATOM 3260 C C . TYR B 1 93 ? 23.596 5.842 7.733 1.00 40.49 215 TYR B C 1
ATOM 3261 O O . TYR B 1 93 ? 22.715 5.121 8.228 1.00 33.02 215 TYR B O 1
ATOM 3270 N N . SER B 1 94 ? 23.512 7.152 7.555 1.00 33.31 216 SER B N 1
ATOM 3271 C CA . SER B 1 94 ? 22.280 7.968 7.669 1.00 36.34 216 SER B CA 1
ATOM 3272 C C . SER B 1 94 ? 21.948 8.536 6.296 1.00 36.01 216 SER B C 1
ATOM 3273 O O . SER B 1 94 ? 22.846 9.044 5.649 1.00 36.48 216 SER B O 1
ATOM 3276 N N . PHE B 1 95 ? 20.703 8.569 5.889 1.00 37.69 217 PHE B N 1
ATOM 3277 C CA . PHE B 1 95 ? 20.356 9.341 4.679 1.00 38.33 217 PHE B CA 1
ATOM 3278 C C . PHE B 1 95 ? 18.867 9.598 4.625 1.00 40.76 217 PHE B C 1
ATOM 3279 O O . PHE B 1 95 ? 18.084 8.991 5.390 1.00 39.38 217 PHE B O 1
ATOM 3287 N N . GLN B 1 96 ? 18.488 10.481 3.719 1.00 39.54 218 GLN B N 1
ATOM 3288 C CA . GLN B 1 96 ? 17.065 10.853 3.584 1.00 47.49 218 GLN B CA 1
ATOM 3289 C C . GLN B 1 96 ? 16.585 10.795 2.145 1.00 49.77 218 GLN B C 1
ATOM 3290 O O . GLN B 1 96 ? 17.370 10.785 1.213 1.00 50.97 218 GLN B O 1
ATOM 3296 N N . THR B 1 97 ? 15.281 10.737 2.011 1.00 55.46 219 THR B N 1
ATOM 3297 C CA . THR B 1 97 ? 14.598 10.884 0.720 1.00 60.33 219 THR B CA 1
ATOM 3298 C C . THR B 1 97 ? 13.672 12.080 0.884 1.00 62.90 219 THR B C 1
ATOM 3299 O O . THR B 1 97 ? 13.676 12.703 1.981 1.00 61.09 219 THR B O 1
ATOM 3303 N N . HIS B 1 98 ? 12.932 12.396 -0.168 1.00 70.64 220 HIS B N 1
ATOM 3304 C CA . HIS B 1 98 ? 11.830 13.396 -0.144 1.00 76.85 220 HIS B CA 1
ATOM 3305 C C . HIS B 1 98 ? 10.799 12.964 0.894 1.00 59.38 220 HIS B C 1
ATOM 3306 O O . HIS B 1 98 ? 10.187 13.831 1.485 1.00 58.30 220 HIS B O 1
ATOM 3313 N N . ASP B 1 99 ? 10.591 11.644 0.965 1.00 66.22 221 ASP B N 1
ATOM 3314 C CA . ASP B 1 99 ? 9.550 10.897 1.717 1.00 66.31 221 ASP B CA 1
ATOM 3315 C C . ASP B 1 99 ? 10.042 10.572 3.147 1.00 58.76 221 ASP B C 1
ATOM 3316 O O . ASP B 1 99 ? 9.252 10.637 4.116 1.00 52.65 221 ASP B O 1
ATOM 3321 N N . ARG B 1 100 ? 11.292 10.146 3.301 1.00 56.17 222 ARG B N 1
ATOM 3322 C CA . ARG B 1 100 ? 11.712 9.466 4.549 1.00 54.17 222 ARG B CA 1
ATOM 3323 C C . ARG B 1 100 ? 13.125 9.772 4.991 1.00 50.20 222 ARG B C 1
ATOM 3324 O O . ARG B 1 100 ? 13.952 10.168 4.176 1.00 48.53 222 ARG B O 1
ATOM 3332 N N . LEU B 1 101 ? 13.356 9.424 6.256 1.00 48.78 223 LEU B N 1
ATOM 3333 C CA . LEU B 1 101 ? 14.674 9.381 6.931 1.00 46.32 223 LEU B CA 1
ATOM 3334 C C . LEU B 1 101 ? 15.066 7.930 7.160 1.00 47.10 223 LEU B C 1
ATOM 3335 O O . LEU B 1 101 ? 14.175 7.114 7.490 1.00 45.36 223 LEU B O 1
ATOM 3340 N N . CYS B 1 102 ? 16.332 7.594 6.957 1.00 44.41 224 CYS B N 1
ATOM 3341 C CA . CYS B 1 102 ? 16.780 6.170 7.053 1.00 44.10 224 CYS B CA 1
ATOM 3342 C C . CYS B 1 102 ? 18.054 6.089 7.882 1.00 45.72 224 CYS B C 1
ATOM 3343 O O . CYS B 1 102 ? 18.984 6.838 7.614 1.00 39.74 224 CYS B O 1
ATOM 3346 N N . PHE B 1 103 ? 18.042 5.212 8.882 1.00 42.86 225 PHE B N 1
ATOM 3347 C CA . PHE B 1 103 ? 19.220 4.814 9.657 1.00 39.84 225 PHE B CA 1
ATOM 3348 C C . PHE B 1 103 ? 19.630 3.395 9.234 1.00 37.92 225 PHE B C 1
ATOM 3349 O O . PHE B 1 103 ? 18.929 2.415 9.533 1.00 36.74 225 PHE B O 1
ATOM 3357 N N . VAL B 1 104 ? 20.809 3.244 8.677 1.00 31.75 226 VAL B N 1
ATOM 3358 C CA . VAL B 1 104 ? 21.361 1.905 8.414 1.00 33.89 226 VAL B CA 1
ATOM 3359 C C . VAL B 1 104 ? 22.328 1.566 9.540 1.00 33.92 226 VAL B C 1
ATOM 3360 O O . VAL B 1 104 ? 23.422 2.153 9.565 1.00 35.37 226 VAL B O 1
ATOM 3364 N N . MET B 1 105 ? 21.974 0.605 10.381 1.00 35.02 227 MET B N 1
ATOM 3365 C CA . MET B 1 105 ? 22.712 0.313 11.645 1.00 37.48 227 MET B CA 1
ATOM 3366 C C . MET B 1 105 ? 23.203 -1.142 11.672 1.00 32.77 227 MET B C 1
ATOM 3367 O O . MET B 1 105 ? 22.616 -1.968 10.995 1.00 30.43 227 MET B O 1
ATOM 3372 N N . GLU B 1 106 ? 24.219 -1.423 12.484 1.00 32.94 228 GLU B N 1
ATOM 3373 C CA . GLU B 1 106 ? 24.677 -2.789 12.824 1.00 39.74 228 GLU B CA 1
ATOM 3374 C C . GLU B 1 106 ? 23.428 -3.581 13.176 1.00 36.59 228 GLU B C 1
ATOM 3375 O O . GLU B 1 106 ? 22.679 -3.127 14.085 1.00 33.59 228 GLU B O 1
ATOM 3381 N N . TYR B 1 107 ? 23.296 -4.748 12.590 1.00 30.48 229 TYR B N 1
ATOM 3382 C CA . TYR B 1 107 ? 22.168 -5.679 12.832 1.00 33.38 229 TYR B CA 1
ATOM 3383 C C . TYR B 1 107 ? 22.503 -6.515 14.067 1.00 30.86 229 TYR B C 1
ATOM 3384 O O . TYR B 1 107 ? 23.483 -7.240 14.027 1.00 34.20 229 TYR B O 1
ATOM 3393 N N . ALA B 1 108 ? 21.681 -6.454 15.113 1.00 33.58 230 ALA B N 1
ATOM 3394 C CA . ALA B 1 108 ? 21.831 -7.329 16.310 1.00 32.62 230 ALA B CA 1
ATOM 3395 C C . ALA B 1 108 ? 21.000 -8.607 16.104 1.00 33.09 230 ALA B C 1
ATOM 3396 O O . ALA B 1 108 ? 19.751 -8.596 16.349 1.00 30.62 230 ALA B O 1
ATOM 3398 N N . ASN B 1 109 ? 21.668 -9.662 15.648 1.00 31.36 231 ASN B N 1
ATOM 3399 C CA . ASN B 1 109 ? 21.114 -10.973 15.248 1.00 38.25 231 ASN B CA 1
ATOM 3400 C C . ASN B 1 109 ? 20.469 -11.685 16.432 1.00 39.55 231 ASN B C 1
ATOM 3401 O O . ASN B 1 109 ? 19.593 -12.511 16.150 1.00 36.75 231 ASN B O 1
ATOM 3406 N N . GLY B 1 110 ? 20.936 -11.430 17.672 1.00 35.39 232 GLY B N 1
ATOM 3407 C CA . GLY B 1 110 ? 20.487 -12.147 18.880 1.00 30.26 232 GLY B CA 1
ATOM 3408 C C . GLY B 1 110 ? 19.157 -11.664 19.399 1.00 29.58 232 GLY B C 1
ATOM 3409 O O . GLY B 1 110 ? 18.683 -12.200 20.398 1.00 36.17 232 GLY B O 1
ATOM 3410 N N . GLY B 1 111 ? 18.606 -10.589 18.868 1.00 28.25 233 GLY B N 1
ATOM 3411 C CA . GLY B 1 111 ? 17.320 -10.061 19.371 1.00 30.27 233 GLY B CA 1
ATOM 3412 C C . GLY B 1 111 ? 17.450 -9.252 20.668 1.00 29.23 233 GLY B C 1
ATOM 3413 O O . GLY B 1 111 ? 18.574 -9.023 21.160 1.00 29.81 233 GLY B O 1
ATOM 3414 N N . GLU B 1 112 ? 16.324 -8.874 21.241 1.00 25.07 234 GLU B N 1
ATOM 3415 C CA . GLU B 1 112 ? 16.246 -8.095 22.502 1.00 29.21 234 GLU B CA 1
ATOM 3416 C C . GLU B 1 112 ? 16.396 -9.024 23.694 1.00 31.07 234 GLU B C 1
ATOM 3417 O O . GLU B 1 112 ? 15.875 -10.145 23.637 1.00 32.35 234 GLU B O 1
ATOM 3423 N N . LEU B 1 113 ? 16.947 -8.522 24.793 1.00 29.59 235 LEU B N 1
ATOM 3424 C CA . LEU B 1 113 ? 17.028 -9.296 26.037 1.00 32.15 235 LEU B CA 1
ATOM 3425 C C . LEU B 1 113 ? 15.616 -9.462 26.573 1.00 29.33 235 LEU B C 1
ATOM 3426 O O . LEU B 1 113 ? 15.403 -10.364 27.337 1.00 26.49 235 LEU B O 1
ATOM 3431 N N . PHE B 1 114 ? 14.730 -8.553 26.281 1.00 25.76 236 PHE B N 1
ATOM 3432 C CA . PHE B 1 114 ? 13.305 -8.706 26.660 1.00 32.67 236 PHE B CA 1
ATOM 3433 C C . PHE B 1 114 ? 12.759 -10.057 26.107 1.00 32.09 236 PHE B C 1
ATOM 3434 O O . PHE B 1 114 ? 12.052 -10.763 26.839 1.00 27.92 236 PHE B O 1
ATOM 3442 N N . PHE B 1 115 ? 13.068 -10.392 24.855 1.00 33.97 237 PHE B N 1
ATOM 3443 C CA . PHE B 1 115 ? 12.718 -11.710 24.228 1.00 38.96 237 PHE B CA 1
ATOM 3444 C C . PHE B 1 115 ? 13.292 -12.858 25.081 1.00 37.17 237 PHE B C 1
ATOM 3445 O O . PHE B 1 115 ? 12.571 -13.804 25.472 1.00 32.49 237 PHE B O 1
ATOM 3453 N N . HIS B 1 116 ? 14.573 -12.794 25.402 1.00 29.55 238 HIS B N 1
ATOM 3454 C CA . HIS B 1 116 ? 15.258 -13.907 26.107 1.00 31.42 238 HIS B CA 1
ATOM 3455 C C . HIS B 1 116 ? 14.768 -14.058 27.551 1.00 35.56 238 HIS B C 1
ATOM 3456 O O . HIS B 1 116 ? 14.540 -15.194 28.015 1.00 35.42 238 HIS B O 1
ATOM 3463 N N . LEU B 1 117 ? 14.488 -12.960 28.236 1.00 35.74 239 LEU B N 1
ATOM 3464 C CA . LEU B 1 117 ? 14.067 -13.031 29.651 1.00 33.89 239 LEU B CA 1
ATOM 3465 C C . LEU B 1 117 ? 12.605 -13.447 29.733 1.00 35.91 239 LEU B C 1
ATOM 3466 O O . LEU B 1 117 ? 12.293 -14.153 30.709 1.00 43.82 239 LEU B O 1
ATOM 3471 N N . SER B 1 118 ? 11.735 -13.048 28.792 1.00 36.18 240 SER B N 1
ATOM 3472 C CA . SER B 1 118 ? 10.336 -13.570 28.691 1.00 47.28 240 SER B CA 1
ATOM 3473 C C . SER B 1 118 ? 10.340 -15.119 28.759 1.00 44.60 240 SER B C 1
ATOM 3474 O O . SER B 1 118 ? 9.691 -15.703 29.633 1.00 45.94 240 SER B O 1
ATOM 3477 N N . ARG B 1 119 ? 11.131 -15.734 27.905 1.00 40.24 241 ARG B N 1
ATOM 3478 C CA . ARG B 1 119 ? 11.223 -17.207 27.741 1.00 48.30 241 ARG B CA 1
ATOM 3479 C C . ARG B 1 119 ? 12.008 -17.884 28.871 1.00 42.89 241 ARG B C 1
ATOM 3480 O O . ARG B 1 119 ? 11.705 -18.996 29.148 1.00 38.86 241 ARG B O 1
ATOM 3488 N N . GLU B 1 120 ? 13.027 -17.279 29.474 1.00 45.95 242 GLU B N 1
ATOM 3489 C CA . GLU B 1 120 ? 13.855 -17.997 30.481 1.00 44.05 242 GLU B CA 1
ATOM 3490 C C . GLU B 1 120 ? 13.421 -17.651 31.900 1.00 40.90 242 GLU B C 1
ATOM 3491 O O . GLU B 1 120 ? 13.915 -18.311 32.827 1.00 45.75 242 GLU B O 1
ATOM 3497 N N . ARG B 1 121 ? 12.591 -16.636 32.062 1.00 31.55 243 ARG B N 1
ATOM 3498 C CA . ARG B 1 121 ? 12.064 -16.219 33.401 1.00 40.22 243 ARG B CA 1
ATOM 3499 C C . ARG B 1 121 ? 13.106 -15.461 34.241 1.00 30.58 243 ARG B C 1
ATOM 3500 O O . ARG B 1 121 ? 12.771 -14.341 34.505 1.00 32.18 243 ARG B O 1
ATOM 3508 N N . VAL B 1 122 ? 14.296 -16.030 34.571 1.00 30.55 244 VAL B N 1
ATOM 3509 C CA . VAL B 1 122 ? 15.423 -15.371 35.297 1.00 29.58 244 VAL B CA 1
ATOM 3510 C C . VAL B 1 122 ? 16.726 -15.767 34.655 1.00 31.65 244 VAL B C 1
ATOM 3511 O O . VAL B 1 122 ? 16.905 -16.914 34.202 1.00 31.26 244 VAL B O 1
ATOM 3515 N N . PHE B 1 123 ? 17.663 -14.851 34.714 1.00 28.68 245 PHE B N 1
ATOM 3516 C CA . PHE B 1 123 ? 19.067 -15.165 34.366 1.00 28.94 245 PHE B CA 1
ATOM 3517 C C . PHE B 1 123 ? 19.786 -15.500 35.648 1.00 25.74 245 PHE B C 1
ATOM 3518 O O . PHE B 1 123 ? 19.398 -15.006 36.691 1.00 27.25 245 PHE B O 1
ATOM 3526 N N . SER B 1 124 ? 20.837 -16.299 35.589 1.00 29.11 246 SER B N 1
ATOM 3527 C CA . SER B 1 124 ? 21.703 -16.526 36.774 1.00 29.32 246 SER B CA 1
ATOM 3528 C C . SER B 1 124 ? 22.456 -15.226 37.127 1.00 25.09 246 SER B C 1
ATOM 3529 O O . SER B 1 124 ? 22.558 -14.340 36.273 1.00 25.53 246 SER B O 1
ATOM 3532 N N . GLU B 1 125 ? 22.990 -15.148 38.322 1.00 26.00 247 GLU B N 1
ATOM 3533 C CA . GLU B 1 125 ? 23.842 -14.006 38.766 1.00 31.52 247 GLU B CA 1
ATOM 3534 C C . GLU B 1 125 ? 25.026 -13.836 37.812 1.00 27.79 247 GLU B C 1
ATOM 3535 O O . GLU B 1 125 ? 25.259 -12.659 37.392 1.00 25.16 247 GLU B O 1
ATOM 3541 N N . ASP B 1 126 ? 25.685 -14.920 37.392 1.00 26.31 248 ASP B N 1
ATOM 3542 C CA . ASP B 1 126 ? 26.857 -14.785 36.479 1.00 32.75 248 ASP B CA 1
ATOM 3543 C C . ASP B 1 126 ? 26.413 -14.241 35.124 1.00 31.45 248 ASP B C 1
ATOM 3544 O O . ASP B 1 126 ? 27.121 -13.410 34.537 1.00 27.21 248 ASP B O 1
ATOM 3549 N N . ARG B 1 127 ? 25.277 -14.696 34.619 1.00 30.60 249 ARG B N 1
ATOM 3550 C CA . ARG B 1 127 ? 24.834 -14.174 33.314 1.00 33.67 249 ARG B CA 1
ATOM 3551 C C . ARG B 1 127 ? 24.437 -12.682 33.429 1.00 27.84 249 ARG B C 1
ATOM 3552 O O . ARG B 1 127 ? 24.758 -11.885 32.506 1.00 25.12 249 ARG B O 1
ATOM 3560 N N . ALA B 1 128 ? 23.718 -12.325 34.480 1.00 25.93 250 ALA B N 1
ATOM 3561 C CA . ALA B 1 128 ? 23.318 -10.926 34.762 1.00 25.01 250 ALA B CA 1
ATOM 3562 C C . ALA B 1 128 ? 24.578 -10.061 35.001 1.00 23.62 250 ALA B C 1
ATOM 3563 O O . ALA B 1 128 ? 24.586 -8.957 34.526 1.00 25.66 250 ALA B O 1
ATOM 3565 N N . ARG B 1 129 ? 25.634 -10.596 35.624 1.00 23.94 251 ARG B N 1
ATOM 3566 C CA . ARG B 1 129 ? 26.905 -9.847 35.856 1.00 26.76 251 ARG B CA 1
ATOM 3567 C C . ARG B 1 129 ? 27.581 -9.505 34.519 1.00 23.75 251 ARG B C 1
ATOM 3568 O O . ARG B 1 129 ? 28.022 -8.401 34.357 1.00 22.98 251 ARG B O 1
ATOM 3576 N N . PHE B 1 130 ? 27.594 -10.446 33.591 1.00 22.73 252 PHE B N 1
ATOM 3577 C CA . PHE B 1 130 ? 28.175 -10.233 32.232 1.00 25.06 252 PHE B CA 1
ATOM 3578 C C . PHE B 1 130 ? 27.454 -9.093 31.479 1.00 27.40 252 PHE B C 1
ATOM 3579 O O . PHE B 1 130 ? 28.086 -8.185 30.884 1.00 23.67 252 PHE B O 1
ATOM 3587 N N . TYR B 1 131 ? 26.126 -9.138 31.410 1.00 24.01 253 TYR B N 1
ATOM 3588 C CA . TYR B 1 131 ? 25.378 -8.082 30.687 1.00 23.03 253 TYR B CA 1
ATOM 3589 C C . TYR B 1 131 ? 25.594 -6.776 31.434 1.00 20.82 253 TYR B C 1
ATOM 3590 O O . TYR B 1 131 ? 25.767 -5.758 30.761 1.00 24.98 253 TYR B O 1
ATOM 3599 N N . GLY B 1 132 ? 25.467 -6.795 32.758 1.00 21.68 254 GLY B N 1
ATOM 3600 C CA . GLY B 1 132 ? 25.603 -5.618 33.632 1.00 23.54 254 GLY B CA 1
ATOM 3601 C C . GLY B 1 132 ? 26.961 -4.973 33.420 1.00 23.08 254 GLY B C 1
ATOM 3602 O O . GLY B 1 132 ? 26.988 -3.782 33.387 1.00 23.90 254 GLY B O 1
ATOM 3603 N N . ALA B 1 133 ? 28.010 -5.776 33.213 1.00 20.17 255 ALA B N 1
ATOM 3604 C CA . ALA B 1 133 ? 29.381 -5.233 33.039 1.00 24.82 255 ALA B CA 1
ATOM 3605 C C . ALA B 1 133 ? 29.420 -4.477 31.722 1.00 23.77 255 ALA B C 1
ATOM 3606 O O . ALA B 1 133 ? 29.937 -3.359 31.694 1.00 21.63 255 ALA B O 1
ATOM 3608 N N . GLU B 1 134 ? 28.832 -5.041 30.671 1.00 22.79 256 GLU B N 1
ATOM 3609 C CA . GLU B 1 134 ? 28.831 -4.390 29.340 1.00 24.19 256 GLU B CA 1
ATOM 3610 C C . GLU B 1 134 ? 27.995 -3.109 29.362 1.00 22.77 256 GLU B C 1
ATOM 3611 O O . GLU B 1 134 ? 28.387 -2.148 28.720 1.00 23.11 256 GLU B O 1
ATOM 3617 N N . ILE B 1 135 ? 26.872 -3.101 30.063 1.00 20.72 257 ILE B N 1
ATOM 3618 C CA . ILE B 1 135 ? 26.010 -1.895 30.134 1.00 22.00 257 ILE B CA 1
ATOM 3619 C C . ILE B 1 135 ? 26.809 -0.824 30.860 1.00 19.82 257 ILE B C 1
ATOM 3620 O O . ILE B 1 135 ? 26.877 0.261 30.341 1.00 23.01 257 ILE B O 1
ATOM 3625 N N . VAL B 1 136 ? 27.397 -1.144 31.994 1.00 21.83 258 VAL B N 1
ATOM 3626 C CA . VAL B 1 136 ? 28.210 -0.214 32.812 1.00 24.66 258 VAL B CA 1
ATOM 3627 C C . VAL B 1 136 ? 29.355 0.360 31.949 1.00 24.59 258 VAL B C 1
ATOM 3628 O O . VAL B 1 136 ? 29.466 1.588 31.939 1.00 24.88 258 VAL B O 1
ATOM 3632 N N . SER B 1 137 ? 30.024 -0.455 31.121 1.00 22.68 259 SER B N 1
ATOM 3633 C CA . SER B 1 137 ? 31.113 0.004 30.203 1.00 24.68 259 SER B CA 1
ATOM 3634 C C . SER B 1 137 ? 30.529 1.085 29.310 1.00 24.64 259 SER B C 1
ATOM 3635 O O . SER B 1 137 ? 31.094 2.150 29.170 1.00 24.06 259 SER B O 1
ATOM 3638 N N . ALA B 1 138 ? 29.405 0.796 28.701 1.00 23.11 260 ALA B N 1
ATOM 3639 C CA . ALA B 1 138 ? 28.828 1.654 27.671 1.00 21.64 260 ALA B CA 1
ATOM 3640 C C . ALA B 1 138 ? 28.294 2.948 28.292 1.00 24.94 260 ALA B C 1
ATOM 3641 O O . ALA B 1 138 ? 28.439 3.992 27.658 1.00 23.03 260 ALA B O 1
ATOM 3643 N N . LEU B 1 139 ? 27.630 2.859 29.457 1.00 21.67 261 LEU B N 1
ATOM 3644 C CA . LEU B 1 139 ? 27.056 4.060 30.091 1.00 25.19 261 LEU B CA 1
ATOM 3645 C C . LEU B 1 139 ? 28.212 4.930 30.571 1.00 26.41 261 LEU B C 1
ATOM 3646 O O . LEU B 1 139 ? 28.081 6.124 30.522 1.00 23.91 261 LEU B O 1
ATOM 3651 N N . ASP B 1 140 ? 29.249 4.312 31.098 1.00 25.84 262 ASP B N 1
ATOM 3652 C CA . ASP B 1 140 ? 30.401 5.074 31.611 1.00 27.40 262 ASP B CA 1
ATOM 3653 C C . ASP B 1 140 ? 30.928 5.919 30.445 1.00 26.13 262 ASP B C 1
ATOM 3654 O O . ASP B 1 140 ? 31.206 7.053 30.637 1.00 22.28 262 ASP B O 1
ATOM 3659 N N . TYR B 1 141 ? 31.054 5.317 29.270 1.00 24.69 263 TYR B N 1
ATOM 3660 C CA . TYR B 1 141 ? 31.554 5.970 28.062 1.00 25.55 263 TYR B CA 1
ATOM 3661 C C . TYR B 1 141 ? 30.613 7.106 27.606 1.00 29.27 263 TYR B C 1
ATOM 3662 O O . TYR B 1 141 ? 31.078 8.233 27.324 1.00 21.61 263 TYR B O 1
ATOM 3671 N N . LEU B 1 142 ? 29.299 6.876 27.613 1.00 22.45 264 LEU B N 1
ATOM 3672 C CA . LEU B 1 142 ? 28.374 7.978 27.296 1.00 25.74 264 LEU B CA 1
ATOM 3673 C C . LEU B 1 142 ? 28.535 9.122 28.302 1.00 23.03 264 LEU B C 1
ATOM 3674 O O . LEU B 1 142 ? 28.590 10.323 27.822 1.00 28.66 264 LEU B O 1
ATOM 3679 N N . HIS B 1 143 ? 28.561 8.846 29.609 1.00 21.88 265 HIS B N 1
ATOM 3680 C CA . HIS B 1 143 ? 28.653 9.909 30.644 1.00 24.37 265 HIS B CA 1
ATOM 3681 C C . HIS B 1 143 ? 30.024 10.614 30.613 1.00 28.58 265 HIS B C 1
ATOM 3682 O O . HIS B 1 143 ? 30.038 11.847 30.498 1.00 26.26 265 HIS B O 1
ATOM 3689 N N . SER B 1 144 ? 31.100 9.851 30.714 1.00 25.74 266 SER B N 1
ATOM 3690 C CA . SER B 1 144 ? 32.465 10.404 30.908 1.00 30.47 266 SER B CA 1
ATOM 3691 C C . SER B 1 144 ? 33.046 10.941 29.600 1.00 29.80 266 SER B C 1
ATOM 3692 O O . SER B 1 144 ? 33.792 11.858 29.665 1.00 33.89 266 SER B O 1
ATOM 3695 N N . GLU B 1 145 ? 32.814 10.306 28.474 1.00 33.35 267 GLU B N 1
ATOM 3696 C CA . GLU B 1 145 ? 33.494 10.706 27.226 1.00 30.66 267 GLU B CA 1
ATOM 3697 C C . GLU B 1 145 ? 32.610 11.561 26.363 1.00 33.44 267 GLU B C 1
ATOM 3698 O O . GLU B 1 145 ? 33.186 12.383 25.634 1.00 34.91 267 GLU B O 1
ATOM 3704 N N . LYS B 1 146 ? 31.287 11.365 26.395 1.00 26.83 268 LYS B N 1
ATOM 3705 C CA . LYS B 1 146 ? 30.385 12.093 25.464 1.00 28.07 268 LYS B CA 1
ATOM 3706 C C . LYS B 1 146 ? 29.454 13.045 26.197 1.00 27.19 268 LYS B C 1
ATOM 3707 O O . LYS B 1 146 ? 28.790 13.797 25.537 1.00 29.62 268 LYS B O 1
ATOM 3713 N N . ASN B 1 147 ? 29.435 13.060 27.510 1.00 31.51 269 ASN B N 1
ATOM 3714 C CA . ASN B 1 147 ? 28.560 14.009 28.257 1.00 29.56 269 ASN B CA 1
ATOM 3715 C C . ASN B 1 147 ? 27.119 13.767 27.774 1.00 28.30 269 ASN B C 1
ATOM 3716 O O . ASN B 1 147 ? 26.385 14.717 27.460 1.00 24.95 269 ASN B O 1
ATOM 3721 N N . VAL B 1 148 ? 26.741 12.488 27.679 1.00 26.66 270 VAL B N 1
ATOM 3722 C CA . VAL B 1 148 ? 25.365 12.068 27.257 1.00 26.40 270 VAL B CA 1
ATOM 3723 C C . VAL B 1 148 ? 24.748 11.295 28.423 1.00 27.05 270 VAL B C 1
ATOM 3724 O O . VAL B 1 148 ? 25.496 10.469 29.053 1.00 28.44 270 VAL B O 1
ATOM 3728 N N . VAL B 1 149 ? 23.504 11.617 28.719 1.00 25.60 271 VAL B N 1
ATOM 3729 C CA . VAL B 1 149 ? 22.616 10.799 29.586 1.00 26.75 271 VAL B CA 1
ATOM 3730 C C . VAL B 1 149 ? 21.593 10.060 28.704 1.00 25.20 271 VAL B C 1
ATOM 3731 O O . VAL B 1 149 ? 20.974 10.679 27.804 1.00 25.53 271 VAL B O 1
ATOM 3735 N N . TYR B 1 150 ? 21.514 8.743 28.877 1.00 23.58 272 TYR B N 1
ATOM 3736 C CA . TYR B 1 150 ? 20.786 7.828 27.966 1.00 23.52 272 TYR B CA 1
ATOM 3737 C C . TYR B 1 150 ? 19.268 7.922 28.229 1.00 21.91 272 TYR B C 1
ATOM 3738 O O . TYR B 1 150 ? 18.542 8.124 27.276 1.00 23.22 272 TYR B O 1
ATOM 3747 N N . ARG B 1 151 ? 18.843 7.863 29.495 1.00 25.25 273 ARG B N 1
ATOM 3748 C CA . ARG B 1 151 ? 17.466 8.073 30.031 1.00 25.03 273 ARG B CA 1
ATOM 3749 C C . ARG B 1 151 ? 16.448 6.980 29.660 1.00 26.41 273 ARG B C 1
ATOM 3750 O O . ARG B 1 151 ? 15.328 7.063 30.144 1.00 26.71 273 ARG B O 1
ATOM 3758 N N . ASP B 1 152 ? 16.736 6.018 28.813 1.00 26.55 274 ASP B N 1
ATOM 3759 C CA . ASP B 1 152 ? 15.683 5.049 28.440 1.00 26.01 274 ASP B CA 1
ATOM 3760 C C 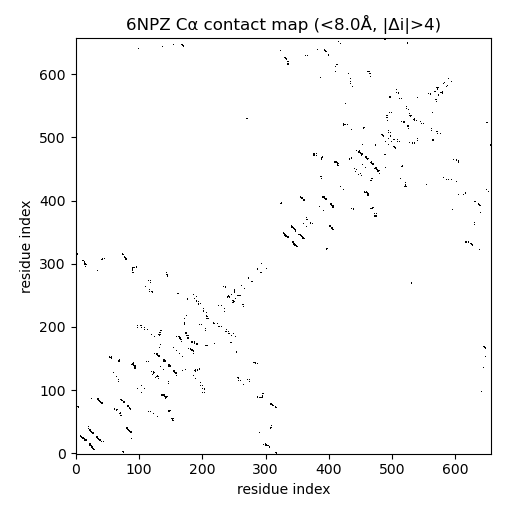. ASP B 1 152 ? 16.232 3.626 28.555 1.00 26.70 274 ASP B C 1
ATOM 3761 O O . ASP B 1 152 ? 15.831 2.799 27.723 1.00 27.14 274 ASP B O 1
ATOM 3766 N N . LEU B 1 153 ? 17.081 3.327 29.567 1.00 24.24 275 LEU B N 1
ATOM 3767 C CA . LEU B 1 153 ? 17.554 1.930 29.731 1.00 23.05 275 LEU B CA 1
ATOM 3768 C C . LEU B 1 153 ? 16.324 1.018 29.985 1.00 25.91 275 LEU B C 1
ATOM 3769 O O . LEU B 1 153 ? 15.475 1.350 30.820 1.00 20.70 275 LEU B O 1
ATOM 3774 N N . LYS B 1 154 ? 16.216 -0.077 29.252 1.00 21.37 276 LYS B N 1
ATOM 3775 C CA . LYS B 1 154 ? 15.153 -1.074 29.479 1.00 22.94 276 LYS B CA 1
ATOM 3776 C C . LYS B 1 154 ? 15.507 -2.332 28.693 1.00 22.17 276 LYS B C 1
ATOM 3777 O O . LYS B 1 154 ? 16.337 -2.296 27.745 1.00 18.56 276 LYS B O 1
ATOM 3783 N N . LEU B 1 155 ? 14.865 -3.415 29.046 1.00 21.69 277 LEU B N 1
ATOM 3784 C CA . LEU B 1 155 ? 15.159 -4.701 28.346 1.00 25.33 277 LEU B CA 1
ATOM 3785 C C . LEU B 1 155 ? 14.906 -4.644 26.846 1.00 25.91 277 LEU B C 1
ATOM 3786 O O . LEU B 1 155 ? 15.681 -5.366 26.137 1.00 25.14 277 LEU B O 1
ATOM 3791 N N . GLU B 1 156 ? 13.880 -3.900 26.371 1.00 24.48 278 GLU B N 1
ATOM 3792 C CA . GLU B 1 156 ? 13.609 -3.748 24.886 1.00 27.26 278 GLU B CA 1
ATOM 3793 C C . GLU B 1 156 ? 14.781 -3.088 24.124 1.00 26.52 278 GLU B C 1
ATOM 3794 O O . GLU B 1 156 ? 15.018 -3.463 22.962 1.00 28.36 278 GLU B O 1
ATOM 3800 N N . ASN B 1 157 ? 15.519 -2.176 24.751 1.00 21.04 279 ASN B N 1
ATOM 3801 C CA . ASN B 1 157 ? 16.648 -1.440 24.137 1.00 23.29 279 ASN B CA 1
ATOM 3802 C C . ASN B 1 157 ? 18.022 -2.102 24.384 1.00 21.10 279 ASN B C 1
ATOM 3803 O O . ASN B 1 157 ? 18.994 -1.515 23.954 1.00 30.24 279 ASN B O 1
ATOM 3808 N N . LEU B 1 158 ? 18.086 -3.312 24.925 1.00 24.62 280 LEU B N 1
ATOM 3809 C CA . LEU B 1 158 ? 19.332 -4.106 25.148 1.00 23.27 280 LEU B CA 1
ATOM 3810 C C . LEU B 1 158 ? 19.287 -5.280 24.196 1.00 27.86 280 LEU B C 1
ATOM 3811 O O . LEU B 1 158 ? 18.493 -6.167 24.395 1.00 32.20 280 LEU B O 1
ATOM 3816 N N . MET B 1 159 ? 19.972 -5.190 23.072 1.00 28.22 281 MET B N 1
ATOM 3817 C CA . MET B 1 159 ? 19.974 -6.326 22.122 1.00 27.54 281 MET B CA 1
ATOM 3818 C C . MET B 1 159 ? 21.266 -7.138 22.239 1.00 28.45 281 MET B C 1
ATOM 3819 O O . MET B 1 159 ? 22.161 -6.714 22.968 1.00 27.22 281 MET B O 1
ATOM 3824 N N . LEU B 1 160 ? 21.294 -8.354 21.681 1.00 27.71 282 LEU B N 1
ATOM 3825 C CA . LEU B 1 160 ? 22.514 -9.198 21.670 1.00 29.63 282 LEU B CA 1
ATOM 3826 C C . LEU B 1 160 ? 23.033 -9.239 20.239 1.00 31.35 282 LEU B C 1
ATOM 3827 O O . LEU B 1 160 ? 22.226 -9.428 19.309 1.00 26.47 282 LEU B O 1
ATOM 3832 N N . ASP B 1 161 ? 24.348 -9.203 20.066 1.00 30.24 283 ASP B N 1
ATOM 3833 C CA . ASP B 1 161 ? 24.893 -9.434 18.708 1.00 33.40 283 ASP B CA 1
ATOM 3834 C C . ASP B 1 161 ? 25.054 -10.939 18.455 1.00 33.54 283 ASP B C 1
ATOM 3835 O O . ASP B 1 161 ? 24.654 -11.772 19.332 1.00 33.93 283 ASP B O 1
ATOM 3840 N N . LYS B 1 162 ? 25.603 -11.314 17.296 1.00 38.02 284 LYS B N 1
ATOM 3841 C CA . LYS B 1 162 ? 25.701 -12.770 16.924 1.00 44.84 284 LYS B CA 1
ATOM 3842 C C . LYS B 1 162 ? 26.538 -13.527 17.970 1.00 45.96 284 LYS B C 1
ATOM 3843 O O . LYS B 1 162 ? 26.324 -14.744 18.160 1.00 45.99 284 LYS B O 1
ATOM 3849 N N . ASP B 1 163 ? 27.438 -12.847 18.698 1.00 38.39 285 ASP B N 1
ATOM 3850 C CA . ASP B 1 163 ? 28.307 -13.562 19.660 1.00 38.70 285 ASP B CA 1
ATOM 3851 C C . ASP B 1 163 ? 27.656 -13.554 21.048 1.00 34.96 285 ASP B C 1
ATOM 3852 O O . ASP B 1 163 ? 28.062 -14.338 21.871 1.00 36.99 285 ASP B O 1
ATOM 3857 N N . GLY B 1 164 ? 26.580 -12.818 21.247 1.00 33.01 286 GLY B N 1
ATOM 3858 C CA . GLY B 1 164 ? 25.942 -12.719 22.573 1.00 29.82 286 GLY B CA 1
ATOM 3859 C C . GLY B 1 164 ? 26.464 -11.542 23.422 1.00 33.13 286 GLY B C 1
ATOM 3860 O O . GLY B 1 164 ? 26.201 -11.543 24.660 1.00 29.08 286 GLY B O 1
ATOM 3861 N N . HIS B 1 165 ? 27.143 -10.565 22.802 1.00 28.80 287 HIS B N 1
ATOM 3862 C CA . HIS B 1 165 ? 27.505 -9.265 23.436 1.00 30.77 287 HIS B CA 1
ATOM 3863 C C . HIS B 1 165 ? 26.334 -8.277 23.348 1.00 29.44 287 HIS B C 1
ATOM 3864 O O . HIS B 1 165 ? 25.652 -8.316 22.369 1.00 33.68 287 HIS B O 1
ATOM 3871 N N . ILE B 1 166 ? 26.158 -7.427 24.378 1.00 27.02 288 ILE B N 1
ATOM 3872 C CA . ILE B 1 166 ? 25.142 -6.354 24.478 1.00 26.34 288 ILE B CA 1
ATOM 3873 C C . ILE B 1 166 ? 25.348 -5.359 23.338 1.00 28.56 288 ILE B C 1
ATOM 3874 O O . ILE B 1 166 ? 26.482 -4.949 23.138 1.00 25.14 288 ILE B O 1
ATOM 3879 N N . LYS B 1 167 ? 24.254 -4.912 22.724 1.00 25.45 289 LYS B N 1
ATOM 3880 C CA . LYS B 1 167 ? 24.220 -3.727 21.854 1.00 27.04 289 LYS B CA 1
ATOM 3881 C C . LYS B 1 167 ? 23.052 -2.875 22.334 1.00 30.25 289 LYS B C 1
ATOM 3882 O O . LYS B 1 167 ? 21.952 -3.326 22.164 1.00 29.36 289 LYS B O 1
ATOM 3888 N N . ILE B 1 168 ? 23.313 -1.692 22.905 1.00 28.10 290 ILE B N 1
ATOM 3889 C CA . ILE B 1 168 ? 22.262 -0.725 23.298 1.00 28.49 290 ILE B CA 1
ATOM 3890 C C . ILE B 1 168 ? 21.724 -0.089 22.020 1.00 28.75 290 ILE B C 1
ATOM 3891 O O . ILE B 1 168 ? 22.529 0.300 21.188 1.00 28.22 290 ILE B O 1
ATOM 3896 N N . THR B 1 169 ? 20.404 -0.043 21.846 1.00 29.99 291 THR B N 1
ATOM 3897 C CA . THR B 1 169 ? 19.731 0.634 20.721 1.00 32.67 291 THR B CA 1
ATOM 3898 C C . THR B 1 169 ? 18.861 1.777 21.260 1.00 29.75 291 THR B C 1
ATOM 3899 O O . THR B 1 169 ? 18.647 1.777 22.455 1.00 32.86 291 THR B O 1
ATOM 3903 N N . ASP B 1 170 ? 18.296 2.625 20.361 1.00 31.38 292 ASP B N 1
ATOM 3904 C CA . ASP B 1 170 ? 17.257 3.662 20.603 1.00 30.86 292 ASP B CA 1
ATOM 3905 C C . ASP B 1 170 ? 17.922 4.808 21.375 1.00 36.99 292 ASP B C 1
ATOM 3906 O O . ASP B 1 170 ? 17.875 4.758 22.635 1.00 29.92 292 ASP B O 1
ATOM 3911 N N . PHE B 1 171 ? 18.450 5.830 20.671 1.00 29.25 293 PHE B N 1
ATOM 3912 C CA . PHE B 1 171 ? 19.134 6.957 21.311 1.00 27.19 293 PHE B CA 1
ATOM 3913 C C . PHE B 1 171 ? 18.299 8.234 21.251 1.00 28.43 293 PHE B C 1
ATOM 3914 O O . PHE B 1 171 ? 18.865 9.255 21.650 1.00 28.16 293 PHE B O 1
ATOM 3922 N N . GLY B 1 172 ? 17.009 8.166 20.869 1.00 29.39 294 GLY B N 1
ATOM 3923 C CA . GLY B 1 172 ? 16.137 9.336 20.691 1.00 27.54 294 GLY B CA 1
ATOM 3924 C C . GLY B 1 172 ? 15.849 10.111 21.968 1.00 28.74 294 GLY B C 1
ATOM 3925 O O . GLY B 1 172 ? 15.470 11.260 21.868 1.00 28.34 294 GLY B O 1
ATOM 3926 N N . LEU B 1 173 ? 15.960 9.497 23.137 1.00 30.50 295 LEU B N 1
ATOM 3927 C CA . LEU B 1 173 ? 15.671 10.142 24.417 1.00 29.50 295 LEU B CA 1
ATOM 3928 C C . LEU B 1 173 ? 16.955 10.661 25.075 1.00 27.94 295 LEU B C 1
ATOM 3929 O O . LEU B 1 173 ? 16.883 11.238 26.179 1.00 24.84 295 LEU B O 1
ATOM 3934 N N . CYS B 1 174 ? 18.105 10.505 24.458 1.00 22.63 296 CYS B N 1
ATOM 3935 C CA . CYS B 1 174 ? 19.367 10.956 25.087 1.00 23.23 296 CYS B CA 1
ATOM 3936 C C . CYS B 1 174 ? 19.371 12.467 25.271 1.00 25.48 296 CYS B C 1
ATOM 3937 O O . CYS B 1 174 ? 18.624 13.158 24.663 1.00 28.01 296 CYS B O 1
ATOM 3940 N N . LYS B 1 175 ? 20.167 12.919 26.205 1.00 28.61 297 LYS B N 1
ATOM 3941 C CA . LYS B 1 175 ? 20.383 14.348 26.438 1.00 28.94 297 LYS B CA 1
ATOM 3942 C C . LYS B 1 175 ? 21.878 14.541 26.334 1.00 28.44 297 LYS B C 1
ATOM 3943 O O . LYS B 1 175 ? 22.615 13.753 26.958 1.00 23.84 297 LYS B O 1
ATOM 3949 N N . GLU B 1 176 ? 22.263 15.510 25.508 1.00 31.73 298 GLU B N 1
ATOM 3950 C CA . GLU B 1 176 ? 23.669 15.880 25.236 1.00 35.30 298 GLU B CA 1
ATOM 3951 C C . GLU B 1 176 ? 24.105 17.020 26.167 1.00 34.32 298 GLU B C 1
ATOM 3952 O O . GLU B 1 176 ? 23.275 17.692 26.772 1.00 34.81 298 GLU B O 1
ATOM 3958 N N . GLY B 1 177 ? 25.396 17.191 26.299 1.00 30.65 299 GLY B N 1
ATOM 3959 C CA . GLY B 1 177 ? 25.924 18.366 27.007 1.00 35.23 299 GLY B CA 1
ATOM 3960 C C . GLY B 1 177 ? 25.744 18.276 28.508 1.00 33.20 299 GLY B C 1
ATOM 3961 O O . GLY B 1 177 ? 25.815 19.301 29.143 1.00 35.65 299 GLY B O 1
ATOM 3962 N N . ILE B 1 178 ? 25.599 17.078 29.077 1.00 29.80 300 ILE B N 1
ATOM 3963 C CA . ILE B 1 178 ? 25.429 16.950 30.545 1.00 31.20 300 ILE B CA 1
ATOM 3964 C C . ILE B 1 178 ? 26.744 16.514 31.174 1.00 32.98 300 ILE B C 1
ATOM 3965 O O . ILE B 1 178 ? 27.249 15.398 30.930 1.00 32.67 300 ILE B O 1
ATOM 3970 N N . LYS B 1 179 ? 27.310 17.417 31.934 1.00 41.28 301 LYS B N 1
ATOM 3971 C CA . LYS B 1 179 ? 28.680 17.296 32.462 1.00 48.18 301 LYS B CA 1
ATOM 3972 C C . LYS B 1 179 ? 28.583 17.387 33.978 1.00 51.60 301 LYS B C 1
ATOM 3973 O O . LYS B 1 179 ? 27.852 18.270 34.479 1.00 52.05 301 LYS B O 1
ATOM 3979 N N . ASP B 1 180 ? 29.341 16.550 34.672 1.00 59.30 302 ASP B N 1
ATOM 3980 C CA . ASP B 1 180 ? 29.397 16.543 36.161 1.00 62.34 302 ASP B CA 1
ATOM 3981 C C . ASP B 1 180 ? 27.928 16.513 36.615 1.00 55.81 302 ASP B C 1
ATOM 3982 O O . ASP B 1 180 ? 27.157 15.725 36.006 1.00 66.38 302 ASP B O 1
ATOM 3987 N N . GLY B 1 181 ? 27.522 17.414 37.506 1.00 40.37 303 GLY B N 1
ATOM 3988 C CA . GLY B 1 181 ? 26.183 17.410 38.142 1.00 47.67 303 GLY B CA 1
ATOM 3989 C C . GLY B 1 181 ? 25.158 18.305 37.441 1.00 42.74 303 GLY B C 1
ATOM 3990 O O . GLY B 1 181 ? 24.140 18.621 38.095 1.00 51.32 303 GLY B O 1
ATOM 3991 N N . ALA B 1 182 ? 25.369 18.657 36.157 1.00 36.47 304 ALA B N 1
ATOM 3992 C CA . ALA B 1 182 ? 24.407 19.426 35.313 1.00 38.76 304 ALA B CA 1
ATOM 3993 C C . ALA B 1 182 ? 23.030 18.727 35.302 1.00 36.50 304 ALA B C 1
ATOM 3994 O O . ALA B 1 182 ? 22.973 17.497 35.318 1.00 28.59 304 ALA B O 1
ATOM 3996 N N . THR B 1 183 ? 21.941 19.474 35.263 1.00 40.25 305 THR B N 1
ATOM 3997 C CA . THR B 1 183 ? 20.606 18.887 35.480 1.00 37.57 305 THR B CA 1
ATOM 3998 C C . THR B 1 183 ? 19.716 19.016 34.250 1.00 35.98 305 THR B C 1
ATOM 3999 O O . THR B 1 183 ? 20.093 19.672 33.318 1.00 37.75 305 THR B O 1
ATOM 4003 N N . MET B 1 184 ? 18.620 18.254 34.269 1.00 28.98 306 MET B N 1
ATOM 4004 C CA . MET B 1 184 ? 17.633 18.071 33.179 1.00 26.68 306 MET B CA 1
ATOM 4005 C C . MET B 1 184 ? 16.208 18.228 33.730 1.00 25.08 306 MET B C 1
ATOM 4006 O O . MET B 1 184 ? 15.999 18.009 34.933 1.00 25.93 306 MET B O 1
ATOM 4011 N N . LYS B 1 185 ? 15.278 18.584 32.864 1.00 28.58 307 LYS B N 1
ATOM 4012 C CA A LYS B 1 185 ? 13.889 18.876 33.278 0.50 30.60 307 LYS B CA 1
ATOM 4013 C CA B LYS B 1 185 ? 13.881 18.973 33.176 0.50 32.14 307 LYS B CA 1
ATOM 4014 C C . LYS B 1 185 ? 12.880 18.030 32.522 1.00 32.14 307 LYS B C 1
ATOM 4015 O O . LYS B 1 185 ? 11.770 17.976 32.955 1.00 32.66 307 LYS B O 1
ATOM 4037 N N . PHE B 1 187 ? 10.312 15.436 31.317 1.00 27.99 309 PHE B N 1
ATOM 4038 C CA . PHE B 1 187 ? 9.625 14.224 31.724 1.00 28.45 309 PHE B CA 1
ATOM 4039 C C . PHE B 1 187 ? 9.592 13.247 30.543 1.00 30.85 309 PHE B C 1
ATOM 4040 O O . PHE B 1 187 ? 8.844 13.414 29.571 1.00 28.52 309 PHE B O 1
ATOM 4048 N N . CYS B 1 188 ? 10.444 12.224 30.604 1.00 27.65 310 CYS B N 1
ATOM 4049 C CA . CYS B 1 188 ? 10.611 11.283 29.475 1.00 27.77 310 CYS B CA 1
ATOM 4050 C C . CYS B 1 188 ? 11.237 10.000 30.018 1.00 27.83 310 CYS B C 1
ATOM 4051 O O . CYS B 1 188 ? 11.705 9.993 31.200 1.00 25.57 310 CYS B O 1
ATOM 4054 N N . GLY B 1 189 ? 11.046 8.933 29.252 1.00 24.63 311 GLY B N 1
ATOM 4055 C CA . GLY B 1 189 ? 11.554 7.590 29.552 1.00 25.66 311 GLY B CA 1
ATOM 4056 C C . GLY B 1 189 ? 10.464 6.585 29.309 1.00 26.51 311 GLY B C 1
ATOM 4057 O O . GLY B 1 189 ? 9.663 6.780 28.409 1.00 27.37 311 GLY B O 1
ATOM 4058 N N . THR B 1 190 ? 10.480 5.492 30.045 1.00 24.38 312 THR B N 1
ATOM 4059 C CA . THR B 1 190 ? 9.496 4.385 29.917 1.00 27.09 312 THR B CA 1
ATOM 4060 C C . THR B 1 190 ? 8.894 4.274 31.305 1.00 29.12 312 THR B C 1
ATOM 4061 O O . THR B 1 190 ? 9.668 4.146 32.227 1.00 22.83 312 THR B O 1
ATOM 4065 N N . PRO B 1 191 ? 7.553 4.342 31.535 1.00 27.54 313 PRO B N 1
ATOM 4066 C CA . PRO B 1 191 ? 7.014 4.461 32.891 1.00 25.28 313 PRO B CA 1
ATOM 4067 C C . PRO B 1 191 ? 7.531 3.501 33.978 1.00 24.86 313 PRO B C 1
ATOM 4068 O O . PRO B 1 191 ? 7.906 3.925 35.065 1.00 24.73 313 PRO B O 1
ATOM 4072 N N . GLU B 1 192 ? 7.660 2.237 33.652 1.00 23.43 314 GLU B N 1
ATOM 4073 C CA . GLU B 1 192 ? 8.100 1.210 34.625 1.00 24.32 314 GLU B CA 1
ATOM 4074 C C . GLU B 1 192 ? 9.560 1.381 35.052 1.00 23.48 314 GLU B C 1
ATOM 4075 O O . GLU B 1 192 ? 9.902 0.816 36.068 1.00 26.49 314 GLU B O 1
ATOM 4081 N N . TYR B 1 193 ? 10.368 2.129 34.318 1.00 20.03 315 TYR B N 1
ATOM 4082 C CA . TYR B 1 193 ? 11.814 2.362 34.576 1.00 20.72 315 TYR B CA 1
ATOM 4083 C C . TYR B 1 193 ? 12.086 3.796 35.043 1.00 20.75 315 TYR B C 1
ATOM 4084 O O . TYR B 1 193 ? 13.240 4.130 35.178 1.00 23.35 315 TYR B O 1
ATOM 4093 N N . LEU B 1 194 ? 11.095 4.659 35.267 1.00 22.40 316 LEU B N 1
ATOM 4094 C CA . LEU B 1 194 ? 11.389 6.066 35.618 1.00 21.06 316 LEU B CA 1
ATOM 4095 C C . LEU B 1 194 ? 12.024 6.134 37.000 1.00 25.67 316 LEU B C 1
ATOM 4096 O O . LEU B 1 194 ? 11.488 5.471 37.928 1.00 24.58 316 LEU B O 1
ATOM 4101 N N . ALA B 1 195 ? 13.097 6.900 37.168 1.00 19.46 317 ALA B N 1
ATOM 4102 C CA . ALA B 1 195 ? 13.712 7.056 38.485 1.00 22.14 317 ALA B CA 1
ATOM 4103 C C . ALA B 1 195 ? 12.776 7.937 39.326 1.00 21.36 317 ALA B C 1
ATOM 4104 O O . ALA B 1 195 ? 12.118 8.841 38.822 1.00 21.59 317 ALA B O 1
ATOM 4106 N N . PRO B 1 196 ? 12.783 7.806 40.656 1.00 22.19 318 PRO B N 1
ATOM 4107 C CA . PRO B 1 196 ? 11.983 8.644 41.545 1.00 20.73 318 PRO B CA 1
ATOM 4108 C C . PRO B 1 196 ? 12.184 10.149 41.267 1.00 25.15 318 PRO B C 1
ATOM 4109 O O . PRO B 1 196 ? 11.207 10.912 41.174 1.00 21.15 318 PRO B O 1
ATOM 4113 N N . GLU B 1 197 ? 13.420 10.577 41.017 1.00 22.52 319 GLU B N 1
ATOM 4114 C CA . GLU B 1 197 ? 13.702 12.034 40.818 1.00 24.49 319 GLU B CA 1
ATOM 4115 C C . GLU B 1 197 ? 13.119 12.516 39.489 1.00 24.42 319 GLU B C 1
ATOM 4116 O O . GLU B 1 197 ? 12.747 13.671 39.388 1.00 22.74 319 GLU B O 1
ATOM 4122 N N . VAL B 1 198 ? 12.883 11.650 38.502 1.00 21.91 320 VAL B N 1
ATOM 4123 C CA . VAL B 1 198 ? 12.175 12.111 37.278 1.00 21.83 320 VAL B CA 1
ATOM 4124 C C . VAL B 1 198 ? 10.701 12.351 37.668 1.00 22.36 320 VAL B C 1
ATOM 4125 O O . VAL B 1 198 ? 10.108 13.364 37.287 1.00 19.12 320 VAL B O 1
ATOM 4129 N N . LEU B 1 199 ? 10.134 11.490 38.497 1.00 23.02 321 LEU B N 1
ATOM 4130 C CA . LEU B 1 199 ? 8.705 11.647 38.902 1.00 24.10 321 LEU B CA 1
ATOM 4131 C C . LEU B 1 199 ? 8.528 12.819 39.905 1.00 24.91 321 LEU B C 1
ATOM 4132 O O . LEU B 1 199 ? 7.425 13.397 39.986 1.00 22.78 321 LEU B O 1
ATOM 4137 N N . GLU B 1 200 ? 9.539 13.114 40.699 1.00 20.92 322 GLU B N 1
ATOM 4138 C CA . GLU B 1 200 ? 9.541 14.275 41.640 1.00 23.81 322 GLU B CA 1
ATOM 4139 C C . GLU B 1 200 ? 9.425 15.595 40.837 1.00 25.70 322 GLU B C 1
ATOM 4140 O O . GLU B 1 200 ? 8.833 16.587 41.340 1.00 26.02 322 GLU B O 1
ATOM 4146 N N . ASP B 1 201 ? 9.896 15.640 39.601 1.00 22.06 323 ASP B N 1
ATOM 4147 C CA . ASP B 1 201 ? 9.765 16.837 38.730 1.00 27.83 323 ASP B CA 1
ATOM 4148 C C . ASP B 1 201 ? 10.428 18.066 39.393 1.00 31.21 323 ASP B C 1
ATOM 4149 O O . ASP B 1 201 ? 9.855 19.155 39.354 1.00 27.45 323 ASP B O 1
ATOM 4154 N N . ASN B 1 202 ? 11.593 17.871 40.005 1.00 23.97 324 ASN B N 1
ATOM 4155 C CA . ASN B 1 202 ? 12.361 18.898 40.690 1.00 26.64 324 ASN B CA 1
ATOM 4156 C C . ASN B 1 202 ? 13.805 18.879 40.174 1.00 27.42 324 ASN B C 1
ATOM 4157 O O . ASN B 1 202 ? 14.654 19.280 40.942 1.00 29.46 324 ASN B O 1
ATOM 4162 N N . ASP B 1 203 ? 13.983 18.476 38.912 1.00 24.17 325 ASP B N 1
ATOM 4163 C CA . ASP B 1 203 ? 15.239 18.377 38.113 1.00 26.44 325 ASP B CA 1
ATOM 4164 C C . ASP B 1 203 ? 15.939 17.064 38.451 1.00 23.60 325 ASP B C 1
ATOM 4165 O O . ASP B 1 203 ? 15.751 16.523 39.522 1.00 23.62 325 ASP B O 1
ATOM 4170 N N . TYR B 1 204 ? 16.760 16.577 37.544 1.00 24.73 326 TYR B N 1
ATOM 4171 C CA . TYR B 1 204 ? 17.496 15.308 37.767 1.00 22.98 326 TYR B CA 1
ATOM 4172 C C . TYR B 1 204 ? 18.796 15.341 36.977 1.00 25.71 326 TYR B C 1
ATOM 4173 O O . TYR B 1 204 ? 18.983 16.213 36.135 1.00 24.25 326 TYR B O 1
ATOM 4182 N N . GLY B 1 205 ? 19.673 14.382 37.258 1.00 27.27 327 GLY B N 1
ATOM 4183 C CA . GLY B 1 205 ? 21.057 14.341 36.761 1.00 30.86 327 GLY B CA 1
ATOM 41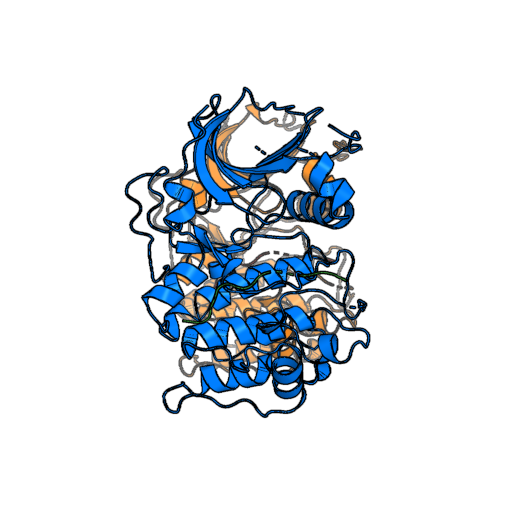84 C C . GLY B 1 205 ? 21.335 12.965 36.156 1.00 31.68 327 GLY B C 1
ATOM 4185 O O . GLY B 1 205 ? 20.416 12.161 36.038 1.00 25.11 327 GLY B O 1
ATOM 4186 N N . ARG B 1 206 ? 22.570 12.722 35.751 1.00 23.36 328 ARG B N 1
ATOM 4187 C CA . ARG B 1 206 ? 23.020 11.511 35.051 1.00 28.85 328 ARG B CA 1
ATOM 4188 C C . ARG B 1 206 ? 22.732 10.216 35.838 1.00 22.93 328 ARG B C 1
ATOM 4189 O O . ARG B 1 206 ? 22.550 9.226 35.181 1.00 24.52 328 ARG B O 1
ATOM 4197 N N . ALA B 1 207 ? 22.539 10.291 37.149 1.00 20.18 329 ALA B N 1
ATOM 4198 C CA . ALA B 1 207 ? 22.290 9.117 38.001 1.00 21.56 329 ALA B CA 1
ATOM 4199 C C . ALA B 1 207 ? 20.944 8.410 37.659 1.00 24.32 329 ALA B C 1
ATOM 4200 O O . ALA B 1 207 ? 20.728 7.311 38.227 1.00 22.88 329 ALA B O 1
ATOM 4202 N N . VAL B 1 208 ? 20.067 9.000 36.836 1.00 19.48 330 VAL B N 1
ATOM 4203 C CA . VAL B 1 208 ? 18.842 8.296 36.366 1.00 22.98 330 VAL B CA 1
ATOM 4204 C C . VAL B 1 208 ? 19.276 7.038 35.617 1.00 25.30 330 VAL B C 1
ATOM 4205 O O . VAL B 1 208 ? 18.550 6.068 35.684 1.00 20.89 330 VAL B O 1
ATOM 4209 N N . ASP B 1 209 ? 20.388 7.085 34.874 1.00 21.41 331 ASP B N 1
ATOM 4210 C CA . ASP B 1 209 ? 20.861 5.875 34.148 1.00 23.25 331 ASP B CA 1
ATOM 4211 C C . ASP B 1 209 ? 21.237 4.739 35.105 1.00 20.73 331 ASP B C 1
ATOM 4212 O O . ASP B 1 209 ? 21.082 3.579 34.705 1.00 22.34 331 ASP B O 1
ATOM 4217 N N . TRP B 1 210 ? 21.665 5.021 36.330 1.00 20.42 332 TRP B N 1
ATOM 4218 C CA . TRP B 1 210 ? 22.059 3.953 37.290 1.00 21.04 332 TRP B CA 1
ATOM 4219 C C . TRP B 1 210 ? 20.801 3.383 37.961 1.00 19.97 332 TRP B C 1
ATOM 4220 O O . TRP B 1 210 ? 20.772 2.187 38.198 1.00 18.46 332 TRP B O 1
ATOM 4231 N N . TRP B 1 211 ? 19.757 4.198 38.159 1.00 20.01 333 TRP B N 1
ATOM 4232 C CA . TRP B 1 211 ? 18.405 3.668 38.510 1.00 17.20 333 TRP B CA 1
ATOM 4233 C C . TRP B 1 211 ? 17.934 2.625 37.476 1.00 17.65 333 TRP B C 1
ATOM 4234 O O . TRP B 1 211 ? 17.583 1.542 37.871 1.00 20.35 333 TRP B O 1
ATOM 4245 N N . GLY B 1 212 ? 18.042 2.926 36.182 1.00 16.91 334 GLY B N 1
ATOM 4246 C CA . GLY B 1 212 ? 17.632 2.070 35.097 1.00 17.15 334 GLY B CA 1
ATOM 4247 C C . GLY B 1 212 ? 18.430 0.802 35.081 1.00 21.63 334 GLY B C 1
ATOM 4248 O O . GLY B 1 212 ? 17.829 -0.240 34.859 1.00 18.31 334 GLY B O 1
ATOM 4249 N N . LEU B 1 213 ? 19.751 0.903 35.266 1.00 19.14 335 LEU B N 1
ATOM 4250 C CA . LEU B 1 213 ? 20.579 -0.309 35.404 1.00 22.26 335 LEU B CA 1
ATOM 4251 C C . LEU B 1 213 ? 20.049 -1.137 36.564 1.00 20.63 335 LEU B C 1
ATOM 4252 O O . LEU B 1 213 ? 19.973 -2.355 36.437 1.00 22.18 335 LEU B O 1
ATOM 4257 N N . GLY B 1 214 ? 19.736 -0.495 37.674 1.00 19.13 336 GLY B N 1
ATOM 4258 C CA . GLY B 1 214 ? 19.143 -1.183 38.819 1.00 21.05 336 GLY B CA 1
ATOM 4259 C C . GLY B 1 214 ? 17.871 -1.958 38.456 1.00 19.51 336 GLY B C 1
ATOM 4260 O O . GLY B 1 214 ? 17.805 -3.125 38.813 1.00 20.62 336 GLY B O 1
ATOM 4261 N N . VAL B 1 215 ? 16.982 -1.351 37.667 1.00 19.49 337 VAL B N 1
ATOM 4262 C CA . VAL B 1 215 ? 15.704 -1.990 37.222 1.00 19.78 337 VAL B CA 1
ATOM 4263 C C . VAL B 1 215 ? 16.001 -3.183 36.316 1.00 21.15 337 VAL B C 1
ATOM 4264 O O . VAL B 1 215 ? 15.522 -4.276 36.662 1.00 19.42 337 VAL B O 1
ATOM 4268 N N . VAL B 1 216 ? 16.840 -3.011 35.290 1.00 20.72 338 VAL B N 1
ATOM 4269 C CA . VAL B 1 216 ? 17.177 -4.098 34.340 1.00 23.26 338 VAL B CA 1
ATOM 4270 C C . VAL B 1 216 ? 17.873 -5.249 35.063 1.00 23.15 338 VAL B C 1
ATOM 4271 O O . VAL B 1 216 ? 17.497 -6.417 34.796 1.00 22.58 338 VAL B O 1
ATOM 4275 N N . MET B 1 217 ? 18.783 -4.959 35.992 1.00 22.83 339 MET B N 1
ATOM 4276 C CA . MET B 1 217 ? 19.452 -6.041 36.725 1.00 24.23 339 MET B CA 1
ATOM 4277 C C . MET B 1 217 ? 18.521 -6.735 37.719 1.00 22.61 339 MET B C 1
ATOM 4278 O O . MET B 1 217 ? 18.697 -7.968 37.926 1.00 20.62 339 MET B O 1
ATOM 4283 N N . TYR B 1 218 ? 17.620 -5.994 38.341 1.00 18.10 340 TYR B N 1
ATOM 4284 C CA . TYR B 1 218 ? 16.570 -6.592 39.184 1.00 19.59 340 TYR B CA 1
ATOM 4285 C C . TYR B 1 218 ? 15.670 -7.536 38.340 1.00 21.67 340 TYR B C 1
ATOM 4286 O O . TYR B 1 218 ? 15.487 -8.678 38.727 1.00 23.24 340 TYR B O 1
ATOM 4295 N N . GLU B 1 219 ? 15.241 -7.104 37.169 1.00 21.48 341 GLU B N 1
ATOM 4296 C CA . GLU B 1 219 ? 14.466 -7.944 36.191 1.00 27.25 341 GLU B CA 1
ATOM 4297 C C . GLU B 1 219 ? 15.278 -9.178 35.813 1.00 27.21 341 GLU B C 1
ATOM 4298 O O . GLU B 1 219 ? 14.711 -10.298 35.843 1.00 27.98 341 GLU B O 1
ATOM 4304 N N . MET B 1 220 ? 16.561 -9.012 35.555 1.00 23.12 342 MET B N 1
ATOM 4305 C CA . MET B 1 220 ? 17.397 -10.140 35.101 1.00 23.81 342 MET B CA 1
ATOM 4306 C C . MET B 1 220 ? 17.555 -11.183 36.231 1.00 25.33 342 MET B C 1
ATOM 4307 O O . MET B 1 220 ? 17.450 -12.391 35.923 1.00 24.65 342 MET B O 1
ATOM 4312 N N . MET B 1 221 ? 17.740 -10.768 37.475 1.00 22.13 343 MET B N 1
ATOM 4313 C CA . MET B 1 221 ? 18.105 -11.704 38.568 1.00 26.11 343 MET B CA 1
ATOM 4314 C C . MET B 1 221 ? 16.863 -12.130 39.372 1.00 29.68 343 MET B C 1
ATOM 4315 O O . MET B 1 221 ? 16.983 -13.161 40.016 1.00 26.60 343 MET B O 1
ATOM 4320 N N . CYS B 1 222 ? 15.756 -11.376 39.351 1.00 27.80 344 CYS B N 1
ATOM 4321 C CA . CYS B 1 222 ? 14.543 -11.661 40.159 1.00 29.61 344 CYS B CA 1
ATOM 4322 C C . CYS B 1 222 ? 13.358 -12.071 39.261 1.00 30.56 344 CYS B C 1
ATOM 4323 O O . CYS B 1 222 ? 12.364 -12.568 39.803 1.00 36.91 344 CYS B O 1
ATOM 4326 N N . GLY B 1 223 ? 13.423 -11.854 37.959 1.00 33.53 345 GLY B N 1
ATOM 4327 C CA . GLY B 1 223 ? 12.396 -12.247 36.989 1.00 30.09 345 GLY B CA 1
ATOM 4328 C C . GLY B 1 223 ? 11.118 -11.435 37.115 1.00 33.57 345 GLY B C 1
ATOM 4329 O O . GLY B 1 223 ? 10.084 -11.874 36.579 1.00 30.62 345 GLY B O 1
ATOM 4330 N N . ARG B 1 224 ? 11.158 -10.232 37.701 1.00 30.28 346 ARG B N 1
ATOM 4331 C CA . ARG B 1 224 ? 10.025 -9.287 37.516 1.00 27.77 346 ARG B CA 1
ATOM 4332 C C . ARG B 1 224 ? 10.572 -7.890 37.736 1.00 25.31 346 ARG B C 1
ATOM 4333 O O . ARG B 1 224 ? 11.690 -7.739 38.178 1.00 26.90 346 ARG B O 1
ATOM 4341 N N . LEU B 1 225 ? 9.745 -6.911 37.567 1.00 24.19 347 LEU B N 1
ATOM 4342 C CA . LEU B 1 225 ? 10.103 -5.509 37.866 1.00 27.74 347 LEU B CA 1
ATOM 4343 C C . LEU B 1 225 ? 10.039 -5.317 39.366 1.00 27.33 347 LEU B C 1
ATOM 4344 O O . LEU B 1 225 ? 9.377 -6.035 40.068 1.00 28.57 347 LEU B O 1
ATOM 4349 N N . PRO B 1 226 ? 10.857 -4.415 39.922 1.00 26.41 348 PRO B N 1
ATOM 4350 C CA . PRO B 1 226 ? 10.803 -4.146 41.341 1.00 24.88 348 PRO B CA 1
ATOM 4351 C C . PRO B 1 226 ? 9.505 -3.408 41.723 1.00 27.30 348 PRO B C 1
ATOM 4352 O O . PRO B 1 226 ? 9.024 -3.631 42.785 1.00 27.64 348 PRO B O 1
ATOM 4356 N N . PHE B 1 227 ? 8.982 -2.550 40.852 1.00 28.79 349 PHE B N 1
ATOM 4357 C CA . PHE B 1 227 ? 7.651 -1.884 41.090 1.00 27.00 349 PHE B CA 1
ATOM 4358 C C . PHE B 1 227 ? 6.742 -2.125 39.906 1.00 30.45 349 PHE B C 1
ATOM 4359 O O . PHE B 1 227 ? 7.190 -1.861 38.768 1.00 28.39 349 PHE B O 1
ATOM 4367 N N . TYR B 1 228 ? 5.518 -2.633 40.128 1.00 31.47 350 TYR B N 1
ATOM 4368 C CA . TYR B 1 228 ? 4.597 -2.836 38.980 1.00 31.36 350 TYR B CA 1
ATOM 4369 C C . TYR B 1 228 ? 3.100 -2.724 39.297 1.00 25.31 350 TYR B C 1
ATOM 4370 O O . TYR B 1 228 ? 2.650 -3.208 40.257 1.00 27.02 350 TYR B O 1
ATOM 4379 N N . ASN B 1 229 ? 2.389 -1.968 38.460 1.00 32.51 351 ASN B N 1
ATOM 4380 C CA . ASN B 1 229 ? 0.893 -1.917 38.381 1.00 25.68 351 ASN B CA 1
ATOM 4381 C C . ASN B 1 229 ? 0.617 -1.656 36.926 1.00 31.29 351 ASN B C 1
ATOM 4382 O O . ASN B 1 229 ? 1.442 -0.928 36.252 1.00 25.95 351 ASN B O 1
ATOM 4387 N N . GLN B 1 230 ? -0.471 -2.203 36.425 1.00 30.59 352 GLN B N 1
ATOM 4388 C CA . GLN B 1 230 ? -0.936 -1.904 35.062 1.00 29.73 352 GLN B CA 1
ATOM 4389 C C . GLN B 1 230 ? -1.162 -0.386 34.939 1.00 26.65 352 GLN B C 1
ATOM 4390 O O . GLN B 1 230 ? -1.103 0.138 33.832 1.00 33.89 352 GLN B O 1
ATOM 4396 N N . ASP B 1 231 ? -1.637 0.251 35.976 1.00 27.83 353 ASP B N 1
ATOM 4397 C CA . ASP B 1 231 ? -2.020 1.667 35.937 1.00 31.71 353 ASP B CA 1
ATOM 4398 C C . ASP B 1 231 ? -0.769 2.503 36.282 1.00 30.90 353 ASP B C 1
ATOM 4399 O O . ASP B 1 231 ? -0.260 2.368 37.390 1.00 27.85 353 ASP B O 1
ATOM 4404 N N . HIS B 1 232 ? -0.322 3.333 35.358 1.00 30.06 354 HIS B N 1
ATOM 4405 C CA . HIS B 1 232 ? 0.879 4.202 35.511 1.00 32.94 354 HIS B CA 1
ATOM 4406 C C . HIS B 1 232 ? 0.762 5.051 36.749 1.00 34.66 354 HIS B C 1
ATOM 4407 O O . HIS B 1 232 ? 1.767 5.246 37.400 1.00 32.36 354 HIS B O 1
ATOM 4414 N N . GLU B 1 233 ? -0.416 5.576 37.069 1.00 29.99 355 GLU B N 1
ATOM 4415 C CA . GLU B 1 233 ? -0.511 6.461 38.243 1.00 33.22 355 GLU B CA 1
ATOM 4416 C C . GLU B 1 233 ? -0.212 5.662 39.500 1.00 28.96 355 GLU B C 1
ATOM 4417 O O . GLU B 1 233 ? 0.486 6.193 40.415 1.00 31.48 355 GLU B O 1
ATOM 4423 N N . LYS B 1 234 ? -0.656 4.411 39.573 1.00 25.99 356 LYS B N 1
ATOM 4424 C CA . LYS B 1 234 ? -0.378 3.553 40.770 1.00 25.89 356 LYS B CA 1
ATOM 4425 C C . LYS B 1 234 ? 1.121 3.180 40.763 1.00 21.68 356 LYS B C 1
ATOM 4426 O O . LYS B 1 234 ? 1.722 3.101 41.805 1.00 28.09 356 LYS B O 1
ATOM 4432 N N . LEU B 1 235 ? 1.650 2.884 39.594 1.00 23.75 357 LEU B N 1
ATOM 4433 C CA . LEU B 1 235 ? 3.055 2.448 39.405 1.00 26.10 357 LEU B CA 1
ATOM 4434 C C . LEU B 1 235 ? 3.941 3.594 39.900 1.00 22.03 357 LEU B C 1
ATOM 4435 O O . LEU B 1 235 ? 4.809 3.321 40.671 1.00 22.37 357 LEU B O 1
ATOM 4440 N N . PHE B 1 236 ? 3.606 4.840 39.587 1.00 23.40 358 PHE B N 1
ATOM 4441 C CA . PHE B 1 236 ? 4.358 6.053 40.045 1.00 22.17 358 PHE B CA 1
ATOM 4442 C C . PHE B 1 236 ? 4.362 6.169 41.547 1.00 25.52 358 PHE B C 1
ATOM 4443 O O . PHE B 1 236 ? 5.411 6.514 42.119 1.00 24.19 358 PHE B O 1
ATOM 4451 N N . GLU B 1 237 ? 3.251 5.854 42.206 1.00 24.82 359 GLU B N 1
ATOM 4452 C CA . GLU B 1 237 ? 3.191 5.992 43.670 1.00 27.07 359 GLU B CA 1
ATOM 4453 C C . GLU B 1 237 ? 4.143 4.920 44.234 1.00 23.31 359 GLU B C 1
ATOM 4454 O O . GLU B 1 237 ? 4.802 5.143 45.199 1.00 27.31 359 GLU B O 1
ATOM 4460 N N . LEU B 1 238 ? 4.131 3.729 43.636 1.00 24.15 360 LEU B N 1
ATOM 4461 C CA . LEU B 1 238 ? 5.002 2.643 44.153 1.00 25.43 360 LEU B CA 1
ATOM 4462 C C . LEU B 1 238 ? 6.449 3.143 44.009 1.00 26.23 360 LEU B C 1
ATOM 4463 O O . LEU B 1 238 ? 7.261 3.064 44.957 1.00 22.04 360 LEU B O 1
ATOM 4468 N N . ILE B 1 239 ? 6.800 3.638 42.828 1.00 24.12 361 ILE B N 1
ATOM 4469 C CA . ILE B 1 239 ? 8.229 4.026 42.618 1.00 23.47 361 ILE B CA 1
ATOM 4470 C C . ILE B 1 239 ? 8.665 5.026 43.702 1.00 26.11 361 ILE B C 1
ATOM 4471 O O . ILE B 1 239 ? 9.796 4.910 44.204 1.00 22.77 361 ILE B O 1
ATOM 4476 N N . LEU B 1 240 ? 7.817 6.005 44.032 1.00 26.79 362 LEU B N 1
ATOM 4477 C CA . LEU B 1 240 ? 8.187 7.058 44.979 1.00 25.82 362 LEU B CA 1
ATOM 4478 C C . LEU B 1 240 ? 8.110 6.587 46.415 1.00 28.98 362 LEU B C 1
ATOM 4479 O O . LEU B 1 240 ? 8.896 7.147 47.213 1.00 26.17 362 LEU B O 1
ATOM 4484 N N . MET B 1 241 ? 7.145 5.720 46.752 1.00 28.35 363 MET B N 1
ATOM 4485 C CA A MET B 1 241 ? 6.749 5.485 48.171 0.50 33.73 363 MET B CA 1
ATOM 4486 C CA B MET B 1 241 ? 6.691 5.468 48.159 0.50 33.14 363 MET B CA 1
ATOM 4487 C C . MET B 1 241 ? 7.117 4.083 48.678 1.00 36.07 363 MET B C 1
ATOM 4488 O O . MET B 1 241 ? 7.278 3.937 49.885 1.00 36.83 363 MET B O 1
ATOM 4497 N N . GLU B 1 242 ? 7.227 3.084 47.818 1.00 29.82 364 GLU B N 1
ATOM 4498 C CA . GLU B 1 242 ? 7.343 1.688 48.270 1.00 31.76 364 GLU B CA 1
ATOM 4499 C C . GLU B 1 242 ? 8.814 1.327 48.498 1.00 36.33 364 GLU B C 1
ATOM 4500 O O . GLU B 1 242 ? 9.658 1.526 47.606 1.00 33.40 364 GLU B O 1
ATOM 4506 N N . GLU B 1 243 ? 9.096 0.776 49.666 1.00 34.87 365 GLU B N 1
ATOM 4507 C CA . GLU B 1 243 ? 10.448 0.293 49.992 1.00 42.38 365 GLU B CA 1
ATOM 4508 C C . GLU B 1 243 ? 10.767 -0.911 49.101 1.00 35.87 365 GLU B C 1
ATOM 4509 O O . GLU B 1 243 ? 9.902 -1.785 48.859 1.00 39.09 365 GLU B O 1
ATOM 4515 N N . ILE B 1 244 ? 11.927 -0.877 48.490 1.00 29.95 366 ILE B N 1
ATOM 4516 C CA . ILE B 1 244 ? 12.328 -1.987 47.594 1.00 32.44 366 ILE B CA 1
ATOM 4517 C C . ILE B 1 244 ? 12.394 -3.304 48.416 1.00 30.23 366 ILE B C 1
ATOM 4518 O O . ILE B 1 244 ? 12.887 -3.282 49.562 1.00 31.97 366 ILE B O 1
ATOM 4523 N N . ARG B 1 245 ? 11.909 -4.399 47.858 1.00 30.82 367 ARG B N 1
ATOM 4524 C CA . ARG B 1 245 ? 12.199 -5.746 48.424 1.00 37.72 367 ARG B CA 1
ATOM 4525 C C . ARG B 1 245 ? 12.851 -6.678 47.408 1.00 29.82 367 ARG B C 1
ATOM 4526 O O . ARG B 1 245 ? 12.704 -6.470 46.193 1.00 27.90 367 ARG B O 1
ATOM 4534 N N . PHE B 1 246 ? 13.525 -7.681 47.943 1.00 24.42 368 PHE B N 1
ATOM 4535 C CA . PHE B 1 246 ? 14.340 -8.645 47.186 1.00 28.29 368 PHE B CA 1
ATOM 4536 C C . PHE B 1 246 ? 13.884 -10.055 47.489 1.00 27.69 368 PHE B C 1
ATOM 4537 O O . PHE B 1 246 ? 13.829 -10.430 48.633 1.00 30.82 368 PHE B O 1
ATOM 4545 N N . PRO B 1 247 ? 13.670 -10.871 46.466 1.00 23.93 369 PRO B N 1
ATOM 4546 C CA . PRO B 1 247 ? 13.457 -12.304 46.632 1.00 29.94 369 PRO B CA 1
ATOM 4547 C C . PRO B 1 247 ? 14.649 -12.998 47.312 1.00 29.78 369 PRO B C 1
ATOM 4548 O O . PRO B 1 247 ? 15.816 -12.567 47.147 1.00 30.98 369 PRO B O 1
ATOM 4552 N N . ARG B 1 248 ? 14.343 -13.987 48.131 1.00 26.99 370 ARG B N 1
ATOM 4553 C CA . ARG B 1 248 ? 15.331 -14.652 49.010 1.00 29.22 370 ARG B CA 1
ATOM 4554 C C . ARG B 1 248 ? 16.327 -15.475 48.196 1.00 24.85 370 ARG B C 1
ATOM 4555 O O . ARG B 1 248 ? 17.230 -16.010 48.789 1.00 28.59 370 ARG B O 1
ATOM 4563 N N . THR B 1 249 ? 16.093 -15.619 46.894 1.00 27.29 371 THR B N 1
ATOM 4564 C CA . THR B 1 249 ? 17.053 -16.303 45.990 1.00 27.00 371 THR B CA 1
ATOM 4565 C C . THR B 1 249 ? 18.331 -15.464 45.810 1.00 31.31 371 THR B C 1
ATOM 4566 O O . THR B 1 249 ? 19.324 -15.996 45.309 1.00 29.68 371 THR B O 1
ATOM 4570 N N . LEU B 1 250 ? 18.296 -14.171 46.105 1.00 27.50 372 LEU B N 1
ATOM 4571 C CA . LEU B 1 250 ? 19.395 -13.218 45.704 1.00 30.14 372 LEU B CA 1
ATOM 4572 C C . LEU B 1 250 ? 20.552 -13.402 46.700 1.00 28.51 372 LEU B C 1
ATOM 4573 O O . LEU B 1 250 ? 20.318 -13.389 47.904 1.00 28.29 372 LEU B O 1
ATOM 4578 N N . GLY B 1 251 ? 21.755 -13.644 46.221 1.00 29.67 373 GLY B N 1
ATOM 4579 C CA . GLY B 1 251 ? 22.936 -13.628 47.098 1.00 29.40 373 GLY B CA 1
ATOM 4580 C C . GLY B 1 251 ? 23.247 -12.237 47.647 1.00 27.52 373 GLY B C 1
ATOM 4581 O O . GLY B 1 251 ? 22.723 -11.240 47.178 1.00 24.30 373 GLY B O 1
ATOM 4582 N N . PRO B 1 252 ? 24.067 -12.149 48.716 1.00 31.51 374 PRO B N 1
ATOM 4583 C CA . PRO B 1 252 ? 24.350 -10.884 49.388 1.00 29.36 374 PRO B CA 1
ATOM 4584 C C . PRO B 1 252 ? 24.999 -9.782 48.521 1.00 26.77 374 PRO B C 1
ATOM 4585 O O . PRO B 1 252 ? 24.678 -8.596 48.733 1.00 23.75 374 PRO B O 1
ATOM 4589 N N . GLU B 1 253 ? 25.846 -10.147 47.568 1.00 23.67 375 GLU B N 1
ATOM 4590 C CA . GLU B 1 253 ? 26.516 -9.115 46.736 1.00 28.42 375 GLU B CA 1
ATOM 4591 C C . GLU B 1 253 ? 25.486 -8.565 45.735 1.00 24.05 375 GLU B C 1
ATOM 4592 O O . GLU B 1 253 ? 25.455 -7.396 45.526 1.00 29.71 375 GLU B O 1
ATOM 4598 N N . ALA B 1 254 ? 24.651 -9.410 45.173 1.00 22.63 376 ALA B N 1
ATOM 4599 C CA . ALA B 1 254 ? 23.627 -9.019 44.190 1.00 24.97 376 ALA B CA 1
ATOM 4600 C C . ALA B 1 254 ? 22.606 -8.143 44.910 1.00 24.70 376 ALA B C 1
ATOM 4601 O O . ALA B 1 254 ? 22.232 -7.082 44.413 1.00 27.67 376 ALA B O 1
ATOM 4603 N N . LYS B 1 255 ? 22.283 -8.489 46.143 1.00 24.82 377 LYS B N 1
ATOM 4604 C CA . LYS B 1 255 ? 21.354 -7.657 46.948 1.00 27.61 377 LYS B CA 1
ATOM 4605 C C . LYS B 1 255 ? 21.962 -6.291 47.215 1.00 26.72 377 LYS B C 1
ATOM 4606 O O . LYS B 1 255 ? 21.248 -5.273 47.107 1.00 20.02 377 LYS B O 1
ATOM 4612 N N . SER B 1 256 ? 23.231 -6.260 47.605 1.00 23.58 378 SER B N 1
ATOM 4613 C CA . SER B 1 256 ? 23.901 -4.986 47.930 1.00 23.66 378 SER B CA 1
ATOM 4614 C C . SER B 1 256 ? 23.917 -4.120 46.677 1.00 23.83 378 SER B C 1
ATOM 4615 O O . SER B 1 256 ? 23.728 -2.857 46.797 1.00 23.46 378 SER B O 1
ATOM 4618 N N . LEU B 1 257 ? 24.252 -4.724 45.525 1.00 20.20 379 LEU B N 1
ATOM 4619 C CA . LEU B 1 257 ? 24.289 -3.936 44.269 1.00 21.61 379 LEU B CA 1
ATOM 4620 C C . LEU B 1 257 ? 22.882 -3.357 43.959 1.00 23.13 379 LEU B C 1
ATOM 4621 O O . LEU B 1 257 ? 22.807 -2.167 43.660 1.00 20.52 379 LEU B O 1
ATOM 4626 N N . LEU B 1 258 ? 21.849 -4.189 43.953 1.00 21.56 380 LEU B N 1
ATOM 4627 C CA . LEU B 1 258 ? 20.478 -3.710 43.602 1.00 24.11 380 LEU B CA 1
ATOM 4628 C C . LEU B 1 258 ? 20.018 -2.680 44.630 1.00 22.14 380 LEU B C 1
ATOM 4629 O O . LEU B 1 258 ? 19.476 -1.660 44.207 1.00 26.20 380 LEU B O 1
ATOM 4634 N N . SER B 1 259 ? 20.267 -2.890 45.936 1.00 27.04 381 SER B N 1
ATOM 4635 C CA . SER B 1 259 ? 19.914 -1.911 46.995 1.00 28.52 381 SER B CA 1
ATOM 4636 C C . SER B 1 259 ? 20.606 -0.591 46.729 1.00 27.11 381 SER B C 1
ATOM 4637 O O . SER B 1 259 ? 19.967 0.456 46.893 1.00 21.88 381 SER B O 1
ATOM 4640 N N . GLY B 1 260 ? 21.867 -0.626 46.333 1.00 24.18 382 GLY B N 1
ATOM 4641 C CA . GLY B 1 260 ? 22.536 0.648 46.045 1.00 22.36 382 GLY B CA 1
ATOM 4642 C C . GLY B 1 260 ? 22.016 1.279 44.783 1.00 23.23 382 GLY B C 1
ATOM 4643 O O . GLY B 1 260 ? 21.885 2.502 44.777 1.00 22.83 382 GLY B O 1
ATOM 4644 N N . LEU B 1 261 ? 21.750 0.505 43.710 1.00 22.62 383 LEU B N 1
ATOM 4645 C CA . LEU B 1 261 ? 21.337 1.096 42.419 1.00 19.61 383 LEU B CA 1
ATOM 4646 C C . LEU B 1 261 ? 19.896 1.672 42.542 1.00 23.02 383 LEU B C 1
ATOM 4647 O O . LEU B 1 261 ? 19.587 2.589 41.760 1.00 19.16 383 LEU B O 1
ATOM 4652 N N . LEU B 1 262 ? 19.083 1.125 43.448 1.00 20.32 384 LEU B N 1
ATOM 4653 C CA . LEU B 1 262 ? 17.639 1.475 43.555 1.00 20.81 384 LEU B CA 1
ATOM 4654 C C . LEU B 1 262 ? 17.399 2.320 44.820 1.00 25.25 384 LEU B C 1
ATOM 4655 O O . LEU B 1 262 ? 16.258 2.389 45.269 1.00 23.21 384 LEU B O 1
ATOM 4660 N N . LYS B 1 263 ? 18.413 3.028 45.331 1.00 21.83 385 LYS B N 1
ATOM 4661 C CA . LYS B 1 263 ? 18.184 4.156 46.281 1.00 24.09 385 LYS B CA 1
ATOM 4662 C C . LYS B 1 263 ? 17.302 5.233 45.628 1.00 25.36 385 LYS B C 1
ATOM 4663 O O . LYS B 1 263 ? 17.605 5.678 44.540 1.00 20.48 385 LYS B O 1
ATOM 4669 N N . LYS B 1 264 ? 16.225 5.658 46.271 1.00 24.24 386 LYS B N 1
ATOM 4670 C CA . LYS B 1 264 ? 15.341 6.666 45.670 1.00 21.01 386 LYS B CA 1
ATOM 4671 C C . LYS B 1 264 ? 16.017 8.036 45.603 1.00 26.55 386 LYS B C 1
ATOM 4672 O O . LYS B 1 264 ? 15.709 8.844 44.675 1.00 28.26 386 LYS B O 1
ATOM 4678 N N . ASP B 1 265 ? 16.854 8.374 46.573 1.00 28.36 387 ASP B N 1
ATOM 4679 C CA . ASP B 1 265 ? 17.568 9.682 46.601 1.00 25.59 387 ASP B CA 1
ATOM 4680 C C . ASP B 1 265 ? 18.782 9.494 45.732 1.00 25.05 387 ASP B C 1
ATOM 4681 O O . ASP B 1 265 ? 19.604 8.675 46.065 1.00 25.29 387 ASP B O 1
ATOM 4686 N N . PRO B 1 266 ? 18.877 10.122 44.560 1.00 23.41 388 PRO B N 1
ATOM 4687 C CA . PRO B 1 266 ? 20.058 9.942 43.740 1.00 28.78 388 PRO B CA 1
ATOM 4688 C C . PRO B 1 266 ? 21.414 10.242 44.407 1.00 27.68 388 PRO B C 1
ATOM 4689 O O . PRO B 1 266 ? 22.433 9.670 43.954 1.00 27.84 388 PRO B O 1
ATOM 4693 N N . LYS B 1 267 ? 21.434 11.083 45.424 1.00 31.77 389 LYS B N 1
ATOM 4694 C CA . LYS B 1 267 ? 22.673 11.398 46.172 1.00 39.25 389 LYS B CA 1
ATOM 4695 C C . LYS B 1 267 ? 23.109 10.199 47.018 1.00 35.74 389 LYS B C 1
ATOM 4696 O O . LYS B 1 267 ? 24.264 10.131 47.301 1.00 33.10 389 LYS B O 1
ATOM 4702 N N . GLN B 1 268 ? 22.238 9.254 47.357 1.00 29.48 390 GLN B N 1
ATOM 4703 C CA . GLN B 1 268 ? 22.649 8.049 48.125 1.00 30.33 390 GLN B CA 1
ATOM 4704 C C . GLN B 1 268 ? 22.844 6.899 47.155 1.00 27.87 390 GLN B C 1
ATOM 4705 O O . GLN B 1 268 ? 23.122 5.796 47.588 1.00 30.19 390 GLN B O 1
ATOM 4711 N N . ARG B 1 269 ? 22.529 7.100 45.902 1.00 27.55 391 ARG B N 1
ATOM 4712 C CA . ARG B 1 269 ? 22.538 6.005 44.895 1.00 25.16 391 ARG B CA 1
ATOM 4713 C C . ARG B 1 269 ? 23.977 5.678 44.483 1.00 27.41 391 ARG B C 1
ATOM 4714 O O . ARG B 1 269 ? 24.750 6.551 44.286 1.00 21.19 391 ARG B O 1
ATOM 4722 N N . LEU B 1 270 ? 24.274 4.399 44.403 1.00 26.46 392 LEU B N 1
ATOM 4723 C CA . LEU B 1 270 ? 25.509 3.849 43.825 1.00 30.39 392 LEU B CA 1
ATOM 4724 C C . LEU B 1 270 ? 25.696 4.414 42.408 1.00 27.09 392 LEU B C 1
ATOM 4725 O O . LEU B 1 270 ? 24.774 4.343 41.516 1.00 24.94 392 LEU B O 1
ATOM 4730 N N . GLY B 1 271 ? 26.771 5.146 42.219 1.00 24.58 393 GLY B N 1
ATOM 4731 C CA . GLY B 1 271 ? 27.031 5.851 40.942 1.00 21.40 393 GLY B CA 1
ATOM 4732 C C . GLY B 1 271 ? 26.444 7.263 40.934 1.00 22.39 393 GLY B C 1
ATOM 4733 O O . GLY B 1 271 ? 26.623 7.965 39.974 1.00 25.16 393 GLY B O 1
ATOM 4734 N N . GLY B 1 272 ? 25.832 7.699 42.024 1.00 21.10 394 GLY B N 1
ATOM 4735 C CA . GLY B 1 272 ? 25.192 9.021 42.100 1.00 24.62 394 GLY B CA 1
ATOM 4736 C C . GLY B 1 272 ? 26.160 10.096 42.555 1.00 30.17 394 GLY B C 1
ATOM 4737 O O . GLY B 1 272 ? 25.744 11.218 42.597 1.00 30.51 394 GLY B O 1
ATOM 4738 N N . GLY B 1 273 ? 27.397 9.759 42.921 1.00 30.09 395 GLY B N 1
ATOM 4739 C CA . GLY B 1 273 ? 28.388 10.769 43.336 1.00 35.62 395 GLY B CA 1
ATOM 4740 C C . GLY B 1 273 ? 29.212 11.335 42.175 1.00 35.21 395 GLY B C 1
ATOM 4741 O O . GLY B 1 273 ? 28.867 11.127 40.995 1.00 37.47 395 GLY B O 1
ATOM 4742 N N . SER B 1 274 ? 30.283 12.055 42.494 1.00 31.67 396 SER B N 1
ATOM 4743 C CA . SER B 1 274 ? 31.184 12.685 41.487 1.00 30.61 396 SER B CA 1
ATOM 4744 C C . SER B 1 274 ? 31.938 11.596 40.714 1.00 27.88 396 SER B C 1
ATOM 4745 O O . SER B 1 274 ? 32.231 11.825 39.535 1.00 35.95 396 SER B O 1
ATOM 4748 N N . GLU B 1 275 ? 32.136 10.443 41.296 1.00 32.62 397 GLU B N 1
ATOM 4749 C CA . GLU B 1 275 ? 32.886 9.301 40.673 1.00 39.45 397 GLU B CA 1
ATOM 4750 C C . GLU B 1 275 ? 32.016 8.594 39.616 1.00 33.39 397 GLU B C 1
ATOM 4751 O O . GLU B 1 275 ? 32.543 7.932 38.772 1.00 29.10 397 GLU B O 1
ATOM 4757 N N . ASP B 1 276 ? 30.705 8.755 39.653 1.00 33.97 398 ASP B N 1
ATOM 4758 C CA . ASP B 1 276 ? 29.807 8.194 38.618 1.00 27.06 398 ASP B CA 1
ATOM 4759 C C . ASP B 1 276 ? 30.007 6.655 38.528 1.00 22.19 398 ASP B C 1
ATOM 4760 O O . ASP B 1 276 ? 29.952 5.952 39.545 1.00 23.94 398 ASP B O 1
ATOM 4765 N N . ALA B 1 277 ? 30.246 6.111 37.350 1.00 20.63 399 ALA B N 1
ATOM 4766 C CA . ALA B 1 277 ? 30.402 4.657 37.106 1.00 24.53 399 ALA B CA 1
ATOM 4767 C C . ALA B 1 277 ? 31.527 4.000 37.919 1.00 25.23 399 ALA B C 1
ATOM 4768 O O . ALA B 1 277 ? 31.363 2.749 38.127 1.00 26.97 399 ALA B O 1
ATOM 4770 N N . LYS B 1 278 ? 32.570 4.721 38.390 1.00 22.92 400 LYS B N 1
ATOM 4771 C CA . LYS B 1 278 ? 33.704 4.078 39.111 1.00 26.60 400 LYS B CA 1
ATOM 4772 C C . LYS B 1 278 ? 33.149 3.431 40.397 1.00 29.74 400 LYS B C 1
ATOM 4773 O O . LYS B 1 278 ? 33.584 2.353 40.856 1.00 27.72 400 LYS B O 1
ATOM 4779 N N . GLU B 1 279 ? 32.192 4.094 41.035 1.00 26.57 401 GLU B N 1
ATOM 4780 C CA . GLU B 1 279 ? 31.614 3.575 42.304 1.00 27.56 401 GLU B CA 1
ATOM 4781 C C . GLU B 1 279 ? 30.903 2.216 42.073 1.00 31.50 401 GLU B C 1
ATOM 4782 O O . GLU B 1 279 ? 31.141 1.200 42.792 1.00 37.47 401 GLU B O 1
ATOM 4788 N N . ILE B 1 280 ? 30.241 2.109 40.926 1.00 26.60 402 ILE B N 1
ATOM 4789 C CA . ILE B 1 280 ? 29.626 0.805 40.493 1.00 27.37 402 ILE B CA 1
ATOM 4790 C C . ILE B 1 280 ? 30.674 -0.254 40.114 1.00 25.36 402 ILE B C 1
ATOM 4791 O O . ILE B 1 280 ? 30.599 -1.407 40.645 1.00 20.62 402 ILE B O 1
ATOM 4796 N N . MET B 1 281 ? 31.635 0.154 39.295 1.00 26.83 403 MET B N 1
ATOM 4797 C CA . MET B 1 281 ? 32.705 -0.744 38.817 1.00 27.10 403 MET B CA 1
ATOM 4798 C C . MET B 1 281 ? 33.489 -1.375 39.982 1.00 25.87 403 MET B C 1
ATOM 4799 O O . MET B 1 281 ? 33.868 -2.555 39.912 1.00 25.21 403 MET B O 1
ATOM 4804 N N . GLN B 1 282 ? 33.543 -0.681 41.104 1.00 27.46 404 GLN B N 1
ATOM 4805 C CA . GLN B 1 282 ? 34.311 -1.067 42.311 1.00 27.89 404 GLN B CA 1
ATOM 4806 C C . GLN B 1 282 ? 33.442 -1.815 43.301 1.00 33.18 404 GLN B C 1
ATOM 4807 O O . GLN B 1 282 ? 34.014 -2.314 44.290 1.00 29.44 404 GLN B O 1
ATOM 4813 N N . HIS B 1 283 ? 32.144 -1.973 43.050 1.00 26.84 405 HIS B N 1
ATOM 4814 C CA . HIS B 1 283 ? 31.281 -2.759 43.972 1.00 24.42 405 HIS B CA 1
ATOM 4815 C C . HIS B 1 283 ? 31.683 -4.234 44.004 1.00 23.87 405 HIS B C 1
ATOM 4816 O O . HIS B 1 283 ? 32.031 -4.889 42.931 1.00 21.25 405 HIS B O 1
ATOM 4823 N N . ARG B 1 284 ? 31.492 -4.863 45.140 1.00 26.89 406 ARG B N 1
ATOM 4824 C CA A ARG B 1 284 ? 31.953 -6.284 45.269 0.50 28.28 406 ARG B CA 1
ATOM 4825 C CA B ARG B 1 284 ? 31.891 -6.300 45.330 0.50 29.22 406 ARG B CA 1
ATOM 4826 C C . ARG B 1 284 ? 31.162 -7.250 44.374 1.00 26.01 406 ARG B C 1
ATOM 4827 O O . ARG B 1 284 ? 31.706 -8.364 44.084 1.00 25.43 406 ARG B O 1
ATOM 4842 N N . PHE B 1 285 ? 29.996 -6.871 43.864 1.00 23.92 407 PHE B N 1
ATOM 4843 C CA . PHE B 1 285 ? 29.249 -7.745 42.917 1.00 23.64 407 PHE B CA 1
ATOM 4844 C C . PHE B 1 285 ? 30.076 -7.959 41.643 1.00 26.38 407 PHE B C 1
ATOM 4845 O O . PHE B 1 285 ? 30.052 -9.075 41.045 1.00 20.38 407 PHE B O 1
ATOM 4853 N N . PHE B 1 286 ? 30.875 -6.956 41.265 1.00 25.33 408 PHE B N 1
ATOM 4854 C CA . PHE B 1 286 ? 31.735 -7.066 40.080 1.00 23.68 408 PHE B CA 1
ATOM 4855 C C . PHE B 1 286 ? 33.182 -7.405 40.522 1.00 26.92 408 PHE B C 1
ATOM 4856 O O . PHE B 1 286 ? 34.100 -7.141 39.764 1.00 24.29 408 PHE B O 1
ATOM 4864 N N . ALA B 1 287 ? 33.442 -7.908 41.715 1.00 26.43 409 ALA B N 1
ATOM 4865 C CA . ALA B 1 287 ? 34.859 -8.239 42.113 1.00 32.24 409 ALA B CA 1
ATOM 4866 C C . ALA B 1 287 ? 35.520 -9.131 41.031 1.00 33.13 409 ALA B C 1
ATOM 4867 O O . ALA B 1 287 ? 34.874 -10.051 40.517 1.00 34.11 409 ALA B O 1
ATOM 4869 N N . GLY B 1 288 ? 36.778 -8.903 40.670 1.00 33.64 410 GLY B N 1
ATOM 4870 C CA . GLY B 1 288 ? 37.424 -9.843 39.717 1.00 34.24 410 GLY B CA 1
ATOM 4871 C C . GLY B 1 288 ? 37.111 -9.495 38.264 1.00 35.57 410 GLY B C 1
ATOM 4872 O O . GLY B 1 288 ? 37.759 -10.014 37.377 1.00 36.88 410 GLY B O 1
ATOM 4873 N N . ILE B 1 289 ? 36.151 -8.609 38.000 1.00 28.04 411 ILE B N 1
ATOM 4874 C CA . ILE B 1 289 ? 35.890 -8.183 36.621 1.00 27.03 411 ILE B CA 1
ATOM 4875 C C . ILE B 1 289 ? 37.048 -7.240 36.261 1.00 24.38 411 ILE B C 1
ATOM 4876 O O . ILE B 1 289 ? 37.257 -6.287 37.010 1.00 26.39 411 ILE B O 1
ATOM 4881 N N . VAL B 1 290 ? 37.666 -7.456 35.113 1.00 22.34 412 VAL B N 1
ATOM 4882 C CA . VAL B 1 290 ? 38.721 -6.585 34.533 1.00 28.37 412 VAL B CA 1
ATOM 4883 C C . VAL B 1 290 ? 38.058 -5.680 33.512 1.00 24.07 412 VAL B C 1
ATOM 4884 O O . VAL B 1 290 ? 37.662 -6.145 32.461 1.00 21.53 412 VAL B O 1
ATOM 4888 N N . TRP B 1 291 ? 37.839 -4.435 33.888 1.00 23.73 413 TRP B N 1
ATOM 4889 C CA . TRP B 1 291 ? 36.973 -3.546 33.065 1.00 27.74 413 TRP B CA 1
ATOM 4890 C C . TRP B 1 291 ? 37.574 -3.323 31.681 1.00 26.76 413 TRP B C 1
ATOM 4891 O O . TRP B 1 291 ? 36.821 -3.310 30.703 1.00 28.55 413 TRP B O 1
ATOM 4902 N N . GLN B 1 292 ? 38.895 -3.249 31.555 1.00 27.20 414 GLN B N 1
ATOM 4903 C CA . GLN B 1 292 ? 39.523 -3.184 30.216 1.00 24.55 414 GLN B CA 1
ATOM 4904 C C . GLN B 1 292 ? 39.176 -4.416 29.355 1.00 22.89 414 GLN B C 1
ATOM 4905 O O . GLN B 1 292 ? 38.987 -4.287 28.112 1.00 25.16 414 GLN B O 1
ATOM 4911 N N . HIS B 1 293 ? 39.154 -5.597 29.957 1.00 25.69 415 HIS B N 1
ATOM 4912 C CA . HIS B 1 293 ? 38.876 -6.852 29.267 1.00 29.58 415 HIS B CA 1
ATOM 4913 C C . HIS B 1 293 ? 37.385 -6.912 28.873 1.00 31.80 415 HIS B C 1
ATOM 4914 O O . HIS B 1 293 ? 37.105 -7.442 27.864 1.00 32.07 415 HIS B O 1
ATOM 4921 N N . VAL B 1 294 ? 36.468 -6.313 29.625 1.00 28.76 416 VAL B N 1
ATOM 4922 C CA . VAL B 1 294 ? 35.052 -6.186 29.173 1.00 26.28 416 VAL B CA 1
ATOM 4923 C C . VAL B 1 294 ? 35.008 -5.364 27.896 1.00 27.91 416 VAL B C 1
ATOM 4924 O O . VAL B 1 294 ? 34.372 -5.768 26.871 1.00 26.22 416 VAL B O 1
ATOM 4928 N N . TYR B 1 295 ? 35.648 -4.207 27.948 1.00 25.27 417 TYR B N 1
ATOM 4929 C CA . TYR B 1 295 ? 35.698 -3.295 26.794 1.00 28.96 417 TYR B CA 1
ATOM 4930 C C . TYR B 1 295 ? 36.271 -4.041 25.572 1.00 33.70 417 TYR B C 1
ATOM 4931 O O . TYR B 1 295 ? 35.730 -3.883 24.440 1.00 31.80 417 TYR B O 1
ATOM 4940 N N . GLU B 1 296 ? 37.299 -4.855 25.793 1.00 28.43 418 GLU B N 1
ATOM 4941 C CA . GLU B 1 296 ? 37.998 -5.559 24.681 1.00 32.82 418 GLU B CA 1
ATOM 4942 C C . GLU B 1 296 ? 37.236 -6.848 24.305 1.00 38.07 418 GLU B C 1
ATOM 4943 O O . GLU B 1 296 ? 37.737 -7.569 23.445 1.00 41.25 418 GLU B O 1
ATOM 4949 N N . LYS B 1 297 ? 36.105 -7.183 24.955 1.00 38.78 419 LYS B N 1
ATOM 4950 C CA . LYS B 1 297 ? 35.294 -8.391 24.620 1.00 39.41 419 LYS B CA 1
ATOM 4951 C C . LYS B 1 297 ? 36.147 -9.648 24.853 1.00 41.43 419 LYS B C 1
ATOM 4952 O O . LYS B 1 297 ? 36.019 -10.583 24.095 1.00 42.59 419 LYS B O 1
ATOM 4958 N N . LYS B 1 298 ? 36.964 -9.660 25.897 1.00 36.53 420 LYS B N 1
ATOM 4959 C CA . LYS B 1 298 ? 37.741 -10.840 26.287 1.00 47.33 420 LYS B CA 1
ATOM 4960 C C . LYS B 1 298 ? 36.867 -11.790 27.104 1.00 47.83 420 LYS B C 1
ATOM 4961 O O . LYS B 1 298 ? 37.297 -12.913 27.292 1.00 61.88 420 LYS B O 1
ATOM 4967 N N . LEU B 1 299 ? 35.739 -11.343 27.635 1.00 55.34 421 LEU B N 1
ATOM 4968 C CA . LEU B 1 299 ? 34.907 -12.206 28.523 1.00 59.72 421 LEU B CA 1
ATOM 4969 C C . LEU B 1 299 ? 34.031 -13.104 27.630 1.00 51.15 421 LEU B C 1
ATOM 4970 O O . LEU B 1 299 ? 33.383 -12.587 26.730 1.00 38.33 421 LEU B O 1
ATOM 4975 N N . SER B 1 300 ? 34.028 -14.414 27.823 1.00 56.44 422 SER B N 1
ATOM 4976 C CA . SER B 1 300 ? 33.246 -15.359 26.974 1.00 56.66 422 SER B CA 1
ATOM 4977 C C . SER B 1 300 ? 31.747 -15.170 27.223 1.00 47.41 422 SER B C 1
ATOM 4978 O O . SER B 1 300 ? 31.326 -15.173 28.365 1.00 45.45 422 SER B O 1
ATOM 4981 N N . PRO B 1 301 ? 30.875 -14.861 26.240 1.00 42.34 423 PRO B N 1
ATOM 4982 C CA . PRO B 1 301 ? 29.467 -14.677 26.595 1.00 40.68 423 PRO B CA 1
ATOM 4983 C C . PRO B 1 301 ? 28.869 -15.944 27.184 1.00 40.37 423 PRO B C 1
ATOM 4984 O O . PRO B 1 301 ? 29.151 -17.037 26.719 1.00 48.65 423 PRO B O 1
ATOM 4988 N N . PRO B 1 302 ? 27.984 -15.853 28.191 1.00 44.16 424 PRO B N 1
ATOM 4989 C CA . PRO B 1 302 ? 27.343 -17.045 28.738 1.00 44.24 424 PRO B CA 1
ATOM 4990 C C . PRO B 1 302 ? 26.316 -17.643 27.769 1.00 40.83 424 PRO B C 1
ATOM 4991 O O . PRO B 1 302 ? 26.141 -18.785 27.799 1.00 52.11 424 PRO B O 1
ATOM 4995 N N . PHE B 1 303 ? 25.706 -16.855 26.905 1.00 37.02 425 PHE B N 1
ATOM 4996 C CA . PHE B 1 303 ? 24.752 -17.370 25.924 1.00 36.12 425 PHE B CA 1
ATOM 4997 C C . PHE B 1 303 ? 25.189 -16.949 24.529 1.00 40.72 425 PHE B C 1
ATOM 4998 O O . PHE B 1 303 ? 25.428 -15.746 24.293 1.00 43.30 425 PHE B O 1
ATOM 5006 N N . LYS B 1 304 ? 25.277 -17.902 23.592 1.00 39.44 426 LYS B N 1
ATOM 5007 C CA . LYS B 1 304 ? 25.563 -17.553 22.172 1.00 40.83 426 LYS B CA 1
ATOM 5008 C C . LYS B 1 304 ? 24.305 -17.783 21.357 1.00 46.27 426 LYS B C 1
ATOM 5009 O O . LYS B 1 304 ? 23.825 -18.897 21.310 1.00 42.44 426 LYS B O 1
ATOM 5015 N N . PRO B 1 305 ? 23.731 -16.741 20.724 1.00 46.24 427 PRO B N 1
ATOM 5016 C CA . PRO B 1 305 ? 22.522 -16.899 19.924 1.00 50.38 427 PRO B CA 1
ATOM 5017 C C . PRO B 1 305 ? 22.696 -18.024 18.883 1.00 49.75 427 PRO B C 1
ATOM 5018 O O . PRO B 1 305 ? 23.656 -17.999 18.150 1.00 45.57 427 PRO B O 1
ATOM 5022 N N . GLN B 1 306 ? 21.779 -18.991 18.870 1.00 49.51 428 GLN B N 1
ATOM 5023 C CA . GLN B 1 306 ? 21.917 -20.211 18.023 1.00 59.22 428 GLN B CA 1
ATOM 5024 C C . GLN B 1 306 ? 21.331 -19.892 16.651 1.00 55.03 428 GLN B C 1
ATOM 5025 O O . GLN B 1 306 ? 20.247 -20.382 16.353 1.00 59.13 428 GLN B O 1
ATOM 5031 N N . VAL B 1 307 ? 21.989 -19.042 15.883 1.00 59.76 429 VAL B N 1
ATOM 5032 C CA . VAL B 1 307 ? 21.441 -18.546 14.581 1.00 59.53 429 VAL B CA 1
ATOM 5033 C C . VAL B 1 307 ? 22.141 -19.358 13.491 1.00 63.56 429 VAL B C 1
ATOM 5034 O O . VAL B 1 307 ? 23.366 -19.429 13.553 1.00 67.98 429 VAL B O 1
ATOM 5038 N N . THR B 1 308 ? 21.394 -19.985 12.580 1.00 69.91 430 THR B N 1
ATOM 5039 C CA . THR B 1 308 ? 21.948 -20.740 11.419 1.00 69.58 430 THR B CA 1
ATOM 5040 C C . THR B 1 308 ? 22.456 -19.754 10.354 1.00 80.26 430 THR B C 1
ATOM 5041 O O . THR B 1 308 ? 23.685 -19.542 10.263 1.00 75.28 430 THR B O 1
ATOM 5045 N N . SER B 1 309 ? 21.546 -19.178 9.567 1.00 85.09 431 SER B N 1
ATOM 5046 C CA . SER B 1 309 ? 21.869 -18.192 8.502 1.00 81.98 431 SER B CA 1
ATOM 5047 C C . SER B 1 309 ? 22.096 -16.815 9.138 1.00 79.38 431 SER B C 1
ATOM 5048 O O . SER B 1 309 ? 22.026 -16.717 10.374 1.00 79.63 431 SER B O 1
ATOM 5051 N N . GLU B 1 310 ? 22.348 -15.789 8.329 1.00 77.97 432 GLU B N 1
ATOM 5052 C CA . GLU B 1 310 ? 22.367 -14.371 8.789 1.00 72.26 432 GLU B CA 1
ATOM 5053 C C . GLU B 1 310 ? 20.949 -13.797 8.712 1.00 67.68 432 GLU B C 1
ATOM 5054 O O . GLU B 1 310 ? 20.624 -12.833 9.393 1.00 55.68 432 GLU B O 1
ATOM 5060 N N . THR B 1 311 ? 20.104 -14.444 7.931 1.00 59.04 433 THR B N 1
ATOM 5061 C CA . THR B 1 311 ? 18.664 -14.131 7.793 1.00 60.02 433 THR B CA 1
ATOM 5062 C C . THR B 1 311 ? 17.839 -14.906 8.841 1.00 52.00 433 THR B C 1
ATOM 5063 O O . THR B 1 311 ? 16.617 -14.799 8.817 1.00 49.14 433 THR B O 1
ATOM 5067 N N . ASP B 1 312 ? 18.470 -15.664 9.730 1.00 44.01 434 ASP B N 1
ATOM 5068 C CA . ASP B 1 312 ? 17.737 -16.418 10.780 1.00 49.10 434 ASP B CA 1
ATOM 5069 C C . ASP B 1 312 ? 17.258 -15.422 11.843 1.00 46.09 434 ASP B C 1
ATOM 5070 O O . ASP B 1 312 ? 18.106 -14.906 12.559 1.00 46.38 434 ASP B O 1
ATOM 5075 N N . THR B 1 313 ? 15.946 -15.241 11.957 1.00 42.34 435 THR B N 1
ATOM 5076 C CA . THR B 1 313 ? 15.260 -14.292 12.857 1.00 45.78 435 THR B CA 1
ATOM 5077 C C . THR B 1 313 ? 14.466 -14.988 13.960 1.00 44.22 435 THR B C 1
ATOM 5078 O O . THR B 1 313 ? 13.515 -14.357 14.500 1.00 47.67 435 THR B O 1
ATOM 5082 N N . ARG B 1 314 ? 14.900 -16.167 14.395 1.00 43.54 436 ARG B N 1
ATOM 5083 C CA . ARG B 1 314 ? 14.252 -16.841 15.550 1.00 44.28 436 ARG B CA 1
ATOM 5084 C C . ARG B 1 314 ? 14.247 -15.960 16.815 1.00 44.61 436 ARG B C 1
ATOM 5085 O O . ARG B 1 314 ? 13.403 -16.245 17.671 1.00 47.30 436 ARG B O 1
ATOM 5093 N N . TYR B 1 315 ? 15.134 -14.950 16.999 1.00 42.66 437 TYR B N 1
ATOM 5094 C CA . TYR B 1 315 ? 15.119 -14.176 18.281 1.00 40.89 437 TYR B CA 1
ATOM 5095 C C . TYR B 1 315 ? 14.295 -12.887 18.159 1.00 34.03 437 TYR B C 1
ATOM 5096 O O . TYR B 1 315 ? 14.374 -11.960 19.023 1.00 38.60 437 TYR B O 1
ATOM 5105 N N . PHE B 1 316 ? 13.484 -12.806 17.109 1.00 39.12 438 PHE B N 1
ATOM 5106 C CA . PHE B 1 316 ? 12.577 -11.677 16.818 1.00 38.03 438 PHE B CA 1
ATOM 5107 C C . PHE B 1 316 ? 11.158 -12.223 16.780 1.00 47.67 438 PHE B C 1
ATOM 5108 O O . PHE B 1 316 ? 10.942 -13.254 16.149 1.00 46.42 438 PHE B O 1
ATOM 5116 N N . ASP B 1 317 ? 10.243 -11.476 17.383 1.00 53.19 439 ASP B N 1
ATOM 5117 C CA . ASP B 1 317 ? 8.789 -11.752 17.418 1.00 67.63 439 ASP B CA 1
ATOM 5118 C C . ASP B 1 317 ? 8.250 -12.150 16.033 1.00 67.50 439 ASP B C 1
ATOM 5119 O O . ASP B 1 317 ? 8.422 -11.369 15.090 1.00 51.72 439 ASP B O 1
ATOM 5124 N N . GLU B 1 318 ? 7.594 -13.319 15.985 1.00 76.86 440 GLU B N 1
ATOM 5125 C CA . GLU B 1 318 ? 6.797 -13.900 14.864 1.00 85.23 440 GLU B CA 1
ATOM 5126 C C . GLU B 1 318 ? 5.838 -12.860 14.246 1.00 72.14 440 GLU B C 1
ATOM 5127 O O . GLU B 1 318 ? 5.745 -12.833 13.017 1.00 78.07 440 GLU B O 1
ATOM 5133 N N . GLU B 1 319 ? 5.119 -12.057 15.040 1.00 74.09 441 GLU B N 1
ATOM 5134 C CA . GLU B 1 319 ? 4.073 -11.116 14.525 1.00 92.07 441 GLU B CA 1
ATOM 5135 C C . GLU B 1 319 ? 4.667 -10.235 13.415 1.00 85.23 441 GLU B C 1
ATOM 5136 O O . GLU B 1 319 ? 4.022 -10.103 12.353 1.00 86.32 441 GLU B O 1
ATOM 5142 N N . PHE B 1 320 ? 5.850 -9.655 13.655 1.00 84.76 442 PHE B N 1
ATOM 5143 C CA . PHE B 1 320 ? 6.555 -8.757 12.700 1.00 70.22 442 PHE B CA 1
ATOM 5144 C C . PHE B 1 320 ? 7.264 -9.611 11.648 1.00 63.68 442 PHE B C 1
ATOM 5145 O O . PHE B 1 320 ? 7.066 -9.364 10.447 1.00 60.48 442 PHE B O 1
ATOM 5153 N N . THR B 1 321 ? 8.036 -10.608 12.088 1.00 72.35 443 THR B N 1
ATOM 5154 C CA . THR B 1 321 ? 8.916 -11.452 11.220 1.00 68.70 443 THR B CA 1
ATOM 5155 C C . THR B 1 321 ? 8.074 -12.120 10.108 1.00 68.26 443 THR B C 1
ATOM 5156 O O . THR B 1 321 ? 8.609 -12.338 9.018 1.00 64.24 443 THR B O 1
ATOM 5160 N N . ALA B 1 322 ? 6.797 -12.423 10.362 1.00 80.49 444 ALA B N 1
ATOM 5161 C CA . ALA B 1 322 ? 5.883 -13.139 9.434 1.00 91.85 444 ALA B CA 1
ATOM 5162 C C . ALA B 1 322 ? 5.361 -12.235 8.293 1.00 97.45 444 ALA B C 1
ATOM 5163 O O . ALA B 1 322 ? 4.923 -12.801 7.250 1.00 93.81 444 ALA B O 1
ATOM 5165 N N . GLN B 1 323 ? 5.372 -10.902 8.454 1.00 93.97 445 GLN B N 1
ATOM 5166 C CA . GLN B 1 323 ? 4.786 -9.958 7.455 1.00 92.98 445 GLN B CA 1
ATOM 5167 C C . GLN B 1 323 ? 5.668 -9.884 6.207 1.00 99.83 445 GLN B C 1
ATOM 5168 O O . GLN B 1 323 ? 6.820 -10.346 6.254 1.00 113.46 445 GLN B O 1
ATOM 5174 N N . MET B 1 324 ? 5.125 -9.340 5.121 1.00 105.76 446 MET B N 1
ATOM 5175 C CA . MET B 1 324 ? 5.797 -9.345 3.797 1.00 108.80 446 MET B CA 1
ATOM 5176 C C . MET B 1 324 ? 5.957 -7.899 3.283 1.00 106.84 446 MET B C 1
ATOM 5177 O O . MET B 1 324 ? 5.220 -7.009 3.762 1.00 89.68 446 MET B O 1
ATOM 5182 N N . ILE B 1 325 ? 6.941 -7.715 2.386 1.00 104.43 447 ILE B N 1
ATOM 5183 C CA . ILE B 1 325 ? 7.668 -6.473 1.939 1.00 111.61 447 ILE B CA 1
ATOM 5184 C C . ILE B 1 325 ? 9.120 -6.590 2.438 1.00 118.04 447 ILE B C 1
ATOM 5185 O O . ILE B 1 325 ? 9.358 -6.400 3.636 1.00 95.36 447 ILE B O 1
ATOM 5190 N N . THR B 1 326 ? 10.130 -6.937 1.591 1.00 133.16 448 THR B N 1
ATOM 5191 C CA . THR B 1 326 ? 10.177 -7.284 0.156 1.00 126.86 448 THR B CA 1
ATOM 5192 C C . THR B 1 326 ? 10.214 -6.030 -0.741 1.00 125.42 448 THR B C 1
ATOM 5193 O O . THR B 1 326 ? 9.320 -5.162 -0.613 1.00 117.90 448 THR B O 1
ATOM 5197 N N . ILE B 1 327 ? 11.175 -6.012 -1.679 1.00 124.83 449 ILE B N 1
ATOM 5198 C CA . ILE B 1 327 ? 11.548 -4.852 -2.555 1.00 135.01 449 ILE B CA 1
ATOM 5199 C C . ILE B 1 327 ? 10.279 -4.089 -2.961 1.00 136.59 449 ILE B C 1
ATOM 5200 O O . ILE B 1 327 ? 10.400 -2.866 -3.173 1.00 131.93 449 ILE B O 1
ATOM 5205 N N . GLU B 1 342 ? 6.634 21.929 4.445 1.00 91.55 464 GLU B N 1
ATOM 5206 C CA . GLU B 1 342 ? 6.242 21.960 5.879 1.00 93.98 464 GLU B CA 1
ATOM 5207 C C . GLU B 1 342 ? 6.014 20.528 6.387 1.00 85.07 464 GLU B C 1
ATOM 5208 O O . GLU B 1 342 ? 6.565 20.191 7.434 1.00 91.35 464 GLU B O 1
ATOM 5210 N N . ARG B 1 343 ? 5.234 19.727 5.661 1.00 85.18 465 ARG B N 1
ATOM 5211 C CA . ARG B 1 343 ? 4.894 18.321 5.996 1.00 78.37 465 ARG B CA 1
ATOM 5212 C C . ARG B 1 343 ? 6.074 17.376 5.696 1.00 82.98 465 ARG B C 1
ATOM 5213 O O . ARG B 1 343 ? 6.218 16.385 6.449 1.00 79.23 465 ARG B O 1
ATOM 5215 N N . ARG B 1 344 ? 6.869 17.653 4.648 1.00 79.67 466 ARG B N 1
ATOM 5216 C CA . ARG B 1 344 ? 8.050 16.845 4.218 1.00 66.24 466 ARG B CA 1
ATOM 5217 C C . ARG B 1 344 ? 9.291 17.727 4.094 1.00 61.57 466 ARG B C 1
ATOM 5218 O O . ARG B 1 344 ? 9.823 17.905 3.002 1.00 68.15 466 ARG B O 1
ATOM 5226 N N . PRO B 1 345 ? 9.833 18.273 5.200 1.00 53.79 467 PRO B N 1
ATOM 5227 C CA . PRO B 1 345 ? 11.032 19.109 5.134 1.00 55.81 467 PRO B CA 1
ATOM 5228 C C . PRO B 1 345 ? 12.336 18.361 4.828 1.00 53.16 467 PRO B C 1
ATOM 5229 O O . PRO B 1 345 ? 12.395 17.131 4.994 1.00 47.87 467 PRO B O 1
ATOM 5233 N N . HIS B 1 346 ? 13.336 19.108 4.373 1.00 51.41 468 HIS B N 1
ATOM 5234 C CA . HIS B 1 346 ? 14.700 18.575 4.135 1.00 56.39 468 HIS B CA 1
ATOM 5235 C C . HIS B 1 346 ? 15.453 18.698 5.456 1.00 57.27 468 HIS B C 1
ATOM 5236 O O . HIS B 1 346 ? 15.598 19.810 5.922 1.00 59.25 468 HIS B O 1
ATOM 5243 N N . PHE B 1 347 ? 15.939 17.607 6.026 1.00 58.89 469 PHE B N 1
ATOM 5244 C CA . PHE B 1 347 ? 16.646 17.659 7.336 1.00 57.22 469 PHE B CA 1
ATOM 5245 C C . PHE B 1 347 ? 18.082 18.054 7.044 1.00 46.11 469 PHE B C 1
ATOM 5246 O O . PHE B 1 347 ? 18.874 17.284 6.533 1.00 44.71 469 PHE B O 1
ATOM 5254 N N . PRO B 1 348 ? 18.449 19.315 7.265 1.00 48.25 470 PRO B N 1
ATOM 5255 C CA . PRO B 1 348 ? 19.728 19.787 6.765 1.00 52.80 470 PRO B CA 1
ATOM 5256 C C . PRO B 1 348 ? 20.893 18.986 7.342 1.00 50.29 470 PRO B C 1
ATOM 5257 O O . PRO B 1 348 ? 21.044 18.918 8.538 1.00 52.43 470 PRO B O 1
ATOM 5261 N N . GLN B 1 349 ? 21.687 18.406 6.459 1.00 50.32 471 GLN B N 1
ATOM 5262 C CA . GLN B 1 349 ? 22.961 17.718 6.797 1.00 52.95 471 GLN B CA 1
ATOM 5263 C C . GLN B 1 349 ? 22.671 16.494 7.665 1.00 50.82 471 GLN B C 1
ATOM 5264 O O . GLN B 1 349 ? 23.512 16.154 8.505 1.00 55.40 471 GLN B O 1
ATOM 5270 N N . PHE B 1 350 ? 21.523 15.858 7.458 1.00 46.89 472 PHE B N 1
ATOM 5271 C CA . PHE B 1 350 ? 21.150 14.593 8.137 1.00 48.52 472 PHE B CA 1
ATOM 5272 C C . PHE B 1 350 ? 22.178 13.498 7.830 1.00 51.34 472 PHE B C 1
ATOM 5273 O O . PHE B 1 350 ? 22.623 12.825 8.745 1.00 48.51 472 PHE B O 1
ATOM 5291 N N . TYR B 1 352 ? 25.120 10.746 6.529 1.00 36.65 474 TYR B N 1
ATOM 5292 C CA . TYR B 1 352 ? 26.360 10.358 7.167 1.00 39.86 474 TYR B CA 1
ATOM 5293 C C . TYR B 1 352 ? 26.793 9.004 6.611 1.00 38.74 474 TYR B C 1
ATOM 5294 O O . TYR B 1 352 ? 25.955 8.162 6.270 1.00 38.49 474 TYR B O 1
ATOM 5303 N N . SER B 1 353 ? 28.083 8.799 6.467 1.00 35.78 475 SER B N 1
ATOM 5304 C CA . SER B 1 353 ? 28.617 7.459 6.178 1.00 41.23 475 SER B CA 1
ATOM 5305 C C . SER B 1 353 ? 29.809 7.252 7.060 1.00 42.69 475 SER B C 1
ATOM 5306 O O . SER B 1 353 ? 30.631 8.153 7.120 1.00 44.29 475 SER B O 1
ATOM 5309 N N . ALA B 1 354 ? 29.843 6.118 7.744 1.00 44.95 476 ALA B N 1
ATOM 5310 C CA . ALA B 1 354 ? 30.925 5.799 8.691 1.00 48.57 476 ALA B CA 1
ATOM 5311 C C . ALA B 1 354 ? 32.210 5.544 7.916 1.00 47.18 476 ALA B C 1
ATOM 5312 O O . ALA B 1 354 ? 32.158 4.991 6.832 1.00 56.37 476 ALA B O 1
ATOM 5324 N N . GLY C 2 1 ? -37.806 -12.297 34.557 1.00 73.10 1 GLY F N 1
ATOM 5325 C CA . GLY C 2 1 ? -37.376 -11.482 33.402 1.00 47.51 1 GLY F CA 1
ATOM 5326 C C . GLY C 2 1 ? -38.172 -10.210 33.435 1.00 51.75 1 GLY F C 1
ATOM 5327 O O . GLY C 2 1 ? -39.416 -10.280 33.361 1.00 59.12 1 GLY F O 1
ATOM 5328 N N . ARG C 2 2 ? -37.516 -9.070 33.605 1.00 43.12 2 ARG F N 1
ATOM 5329 C CA . ARG C 2 2 ? -38.253 -7.791 33.566 1.00 38.77 2 ARG F CA 1
ATOM 5330 C C . ARG C 2 2 ? -38.715 -7.510 32.134 1.00 32.78 2 ARG F C 1
ATOM 5331 O O . ARG C 2 2 ? -38.146 -7.979 31.130 1.00 30.50 2 ARG F O 1
ATOM 5339 N N . PRO C 2 3 ? -39.748 -6.669 31.983 1.00 31.80 3 PRO F N 1
ATOM 5340 C CA . PRO C 2 3 ? -40.179 -6.297 30.644 1.00 31.12 3 PRO F CA 1
ATOM 5341 C C . PRO C 2 3 ? -39.110 -5.401 29.989 1.00 31.38 3 PRO F C 1
ATOM 5342 O O . PRO C 2 3 ? -38.347 -4.738 30.726 1.00 26.74 3 PRO F O 1
ATOM 5346 N N . ARG C 2 4 ? -39.064 -5.381 28.652 1.00 30.03 4 ARG F N 1
ATOM 5347 C CA . ARG C 2 4 ? -38.157 -4.488 27.893 1.00 29.22 4 ARG F CA 1
ATOM 5348 C C . ARG C 2 4 ? -38.513 -3.026 28.183 1.00 33.74 4 ARG F C 1
ATOM 5349 O O . ARG C 2 4 ? -39.705 -2.706 28.384 1.00 35.99 4 ARG F O 1
ATOM 5357 N N . THR C 2 5 ? -37.523 -2.152 28.265 1.00 28.79 5 THR F N 1
ATOM 5358 C CA . THR C 2 5 ? -37.649 -0.744 28.651 1.00 33.90 5 THR F CA 1
ATOM 5359 C C . THR C 2 5 ? -37.310 0.118 27.430 1.00 36.86 5 THR F C 1
ATOM 5360 O O . THR C 2 5 ? -36.576 -0.354 26.534 1.00 37.37 5 THR F O 1
ATOM 5364 N N . THR C 2 6 ? -37.738 1.373 27.465 1.00 37.81 6 THR F N 1
ATOM 5365 C CA . THR C 2 6 ? -37.405 2.390 26.434 1.00 38.59 6 THR F CA 1
ATOM 5366 C C . THR C 2 6 ? -36.760 3.579 27.120 1.00 29.86 6 THR F C 1
ATOM 5367 O O . THR C 2 6 ? -37.064 3.904 28.252 1.00 30.39 6 THR F O 1
ATOM 5411 N N . PHE C 2 8 ? -35.981 7.718 27.408 1.00 30.91 8 PHE F N 1
ATOM 5412 C CA . PHE C 2 8 ? -36.727 8.962 27.223 1.00 32.08 8 PHE F CA 1
ATOM 5413 C C . PHE C 2 8 ? -35.748 10.138 27.313 1.00 36.44 8 PHE F C 1
ATOM 5414 O O . PHE C 2 8 ? -34.592 9.970 27.790 1.00 33.69 8 PHE F O 1
ATOM 5422 N N . ALA C 2 9 ? -36.190 11.316 26.878 1.00 32.56 9 ALA F N 1
ATOM 5423 C CA . ALA C 2 9 ? -35.427 12.564 27.025 1.00 41.55 9 ALA F CA 1
ATOM 5424 C C . ALA C 2 9 ? -36.408 13.712 27.128 1.00 47.90 9 ALA F C 1
ATOM 5425 O O . ALA C 2 9 ? -37.279 13.830 26.244 1.00 55.51 9 ALA F O 1
ATOM 5427 N N . GLU C 2 10 ? -36.265 14.475 28.196 1.00 50.93 10 GLU F N 1
ATOM 5428 C CA . GLU C 2 10 ? -37.022 15.712 28.459 1.00 64.73 10 GLU F CA 1
ATOM 5429 C C . GLU C 2 10 ? -36.050 16.872 28.208 1.00 75.66 10 GLU F C 1
ATOM 5430 O O . GLU C 2 10 ? -35.099 16.955 28.994 1.00 80.75 10 GLU F O 1
ATOM 5436 N N . GLY D 2 1 ? 6.751 -12.855 30.914 1.00 63.34 1 GLY G N 1
ATOM 5437 C CA . GLY D 2 1 ? 6.693 -12.254 32.276 1.00 55.37 1 GLY G CA 1
ATOM 5438 C C . GLY D 2 1 ? 5.804 -11.035 32.319 1.00 58.43 1 GLY G C 1
ATOM 5439 O O . GLY D 2 1 ? 4.812 -11.047 33.100 1.00 66.45 1 GLY G O 1
ATOM 5440 N N . ARG D 2 2 ? 6.197 -10.006 31.559 1.00 49.03 2 ARG G N 1
ATOM 5441 C CA . ARG D 2 2 ? 5.564 -8.662 31.554 1.00 42.84 2 ARG G CA 1
ATOM 5442 C C . ARG D 2 2 ? 5.326 -8.251 30.116 1.00 31.22 2 ARG G C 1
ATOM 5443 O O . ARG D 2 2 ? 6.006 -8.672 29.163 1.00 35.37 2 ARG G O 1
ATOM 5451 N N . PRO D 2 3 ? 4.270 -7.457 29.881 1.00 35.01 3 PRO G N 1
ATOM 5452 C CA . PRO D 2 3 ? 4.026 -6.965 28.524 1.00 32.83 3 PRO G CA 1
ATOM 5453 C C . PRO D 2 3 ? 5.154 -6.044 28.028 1.00 33.25 3 PRO G C 1
ATOM 5454 O O . PRO D 2 3 ? 5.748 -5.347 28.804 1.00 30.14 3 PRO G O 1
ATOM 5458 N N . ARG D 2 4 ? 5.356 -5.966 26.724 1.00 35.02 4 ARG G N 1
ATOM 5459 C CA . ARG D 2 4 ? 6.301 -4.996 26.117 1.00 34.36 4 ARG G CA 1
ATOM 5460 C C . ARG D 2 4 ? 5.861 -3.578 26.483 1.00 39.45 4 ARG G C 1
ATOM 5461 O O . ARG D 2 4 ? 4.606 -3.329 26.694 1.00 31.50 4 ARG G O 1
ATOM 5469 N N . THR D 2 5 ? 6.852 -2.701 26.689 1.00 29.69 5 THR G N 1
ATOM 5470 C CA . THR D 2 5 ? 6.594 -1.277 27.059 1.00 36.02 5 THR G CA 1
ATOM 5471 C C . THR D 2 5 ? 7.069 -0.351 25.937 1.00 35.37 5 THR G C 1
ATOM 5472 O O . THR D 2 5 ? 7.834 -0.792 25.010 1.00 36.30 5 THR G O 1
ATOM 5476 N N . THR D 2 6 ? 6.661 0.900 26.023 1.00 35.56 6 THR G N 1
ATOM 5477 C CA . THR D 2 6 ? 7.055 1.964 25.065 1.00 38.08 6 THR G CA 1
ATOM 5478 C C . THR D 2 6 ? 7.443 3.202 25.855 1.00 37.74 6 THR G C 1
ATOM 5479 O O . THR D 2 6 ? 6.860 3.505 26.881 1.00 34.67 6 THR G O 1
ATOM 5523 N N . PHE D 2 8 ? 8.058 7.431 26.248 1.00 37.27 8 PHE G N 1
ATOM 5524 C CA . PHE D 2 8 ? 7.259 8.624 26.056 1.00 35.67 8 PHE G CA 1
ATOM 5525 C C . PHE D 2 8 ? 8.156 9.820 26.352 1.00 36.34 8 PHE G C 1
ATOM 5526 O O . PHE D 2 8 ? 9.281 9.589 26.868 1.00 28.53 8 PHE G O 1
ATOM 5534 N N . ALA D 2 9 ? 7.724 11.012 25.935 1.00 33.48 9 ALA G N 1
ATOM 5535 C CA . ALA D 2 9 ? 8.291 12.313 26.332 1.00 38.71 9 ALA G CA 1
ATOM 5536 C C . ALA D 2 9 ? 7.173 13.356 26.269 1.00 44.63 9 ALA G C 1
ATOM 5537 O O . ALA D 2 9 ? 6.363 13.321 25.305 1.00 42.94 9 ALA G O 1
ATOM 5539 N N . GLU D 2 10 ? 7.157 14.248 27.248 1.00 47.63 10 GLU G N 1
ATOM 5540 C CA . GLU D 2 10 ? 6.288 15.455 27.259 1.00 59.82 10 GLU G CA 1
ATOM 5541 C C . GLU D 2 10 ? 7.158 16.677 27.554 1.00 57.15 10 GLU G C 1
ATOM 5542 O O . GLU D 2 10 ? 8.214 16.704 26.932 1.00 63.94 10 GLU G O 1
#

Solvent-accessible surface area: 31469 Å² total

GO terms:
  GO:0005515 protein binding (F, IPI)
  GO:0001649 osteoblast differentiation (P, IDA)
  GO:0004674 protein serine/threonine kinase activity (F, IDA)
  GO:0005737 cytoplasm (C, IDA)
  GO:0005886 plasma membrane (C, IDA)
  GO:0016020 membrane (C, IDA)
  GO:0043491 phosphatidylinositol 3-kinase/protein kinase B signal transduction (P, IDA)
  GO:1904263 positive regulation of TORC1 signaling (P, IDA)
  GO:1905552 positive regulation of protein localization to endoplasmic reticulum (P, IDA)
  GO:1905786 positive regulation of anaphase-promoting complex-dependent catabolic process (P, IDA)
  GO:0160049 negative regulation of cGAS/STING signaling pathway (P, IDA)
  GO:0030335 positive regulation of cell migration (P, IDA)
  GO:0032436 positive regulation of proteasomal ubiquitin-dependent protein catabolic process (P, IDA)
  GO:0032869 cellular response to insulin stimulus (P, IDA)
  GO:0051897 positive regulation of phosphatidylinositol 3-kinase/protein kinase B signal transduction (P, IDA)
  GO:0110002 regulation of tRNA methylation (P, IDA)
  GO:0031397 negative regulation of protein ubiquitination (P, IMP)
  GO:1904841 TORC2 complex binding (F, IDA)
  GO:0004674 protein serine/threonine kinase activity (F, TAS)
  GO:0030291 protein serine/threonine kinase inhibitor activity (F, TAS)